Protein AF-A0A1Y1KE18-F1 (afdb_monomer_lite)

Secondary structure (DSSP, 8-state):
-HHHHHHHH-HHHHHHHHHTT--HHHHTHHHHHTTTTTTS-HHHHHHHHHHHHHS-THHHHHHHHHHHHHTHHHHHT--SHHHHHHHHHS-----HHHHHHHHHHHHHHS-TTT-GGGTSPPP-PPPTT---------HHHHHHHHHHHHHHHHHHHHHHHHHHHHHHHHHHHHHHHHHHHHHHHHHHHHHHHHHHHHHHHHHHHHHHHHHHHHHHHHHHHHHHHHHHHHHHHHHHHHHHHHHHHHHHHHHHHHHHHHHHHHHHHHHHHHHHHHHHHHHHHHHHHHHHHHHTTS------------STTSSSSTTTTTSSTTSS----SHHHHHHHHHHHHHHHHHHHHHHHHHHHHHHHHHHHHHHHHHHHHHHHHHHHHHHHHHHHHHHHHHHHHHHHHHHHHHHHHHHHHHHHHHTTTTTTSHHHHHHHHHHHHHHHHHHHTTS--------SSSSS-----

Structure (mmCIF, N/CA/C/O backbone):
data_AF-A0A1Y1KE18-F1
#
_entry.id   AF-A0A1Y1KE18-F1
#
loop_
_atom_site.group_PDB
_atom_site.id
_atom_site.type_symbol
_atom_site.label_atom_id
_atom_site.label_alt_id
_atom_site.label_comp_id
_atom_site.label_asym_id
_atom_site.label_entity_id
_atom_site.label_seq_id
_atom_site.pdbx_PDB_ins_code
_atom_site.Cartn_x
_atom_site.Cartn_y
_atom_site.Cartn_z
_atom_site.occupancy
_atom_site.B_iso_or_equiv
_atom_site.auth_seq_id
_atom_site.auth_comp_id
_atom_site.auth_asym_id
_atom_site.auth_atom_id
_atom_site.pdbx_PDB_model_num
ATOM 1 N N . MET A 1 1 ? -27.714 -5.695 57.398 1.00 84.19 1 MET A N 1
ATOM 2 C CA . MET A 1 1 ? -28.801 -5.018 58.151 1.00 84.19 1 MET A CA 1
ATOM 3 C C . MET A 1 1 ? -29.603 -6.019 58.963 1.00 84.19 1 MET A C 1
ATOM 5 O O . MET A 1 1 ? -29.638 -5.880 60.171 1.00 84.19 1 MET A O 1
ATOM 9 N N . ILE A 1 2 ? -30.193 -7.033 58.326 1.00 88.56 2 ILE A N 1
ATOM 10 C CA . ILE A 1 2 ? -31.001 -8.062 59.005 1.00 88.56 2 ILE A CA 1
ATOM 11 C C . ILE A 1 2 ? -30.145 -8.914 59.955 1.00 88.56 2 ILE A C 1
ATOM 13 O O . ILE A 1 2 ? -30.540 -9.123 61.095 1.00 88.56 2 ILE A O 1
ATOM 17 N N . GLU A 1 3 ? -28.943 -9.317 59.530 1.00 89.81 3 GLU A N 1
ATOM 18 C CA . GLU A 1 3 ? -27.966 -10.041 60.368 1.00 89.81 3 GLU A CA 1
ATOM 19 C C . GLU A 1 3 ? -27.670 -9.311 61.687 1.00 89.81 3 GLU A C 1
ATOM 21 O O . GLU A 1 3 ? -27.638 -9.940 62.735 1.00 89.81 3 GLU A O 1
ATOM 26 N N . ASN A 1 4 ? -27.552 -7.977 61.666 1.00 88.94 4 ASN A N 1
ATOM 27 C CA . ASN A 1 4 ? -27.268 -7.183 62.867 1.00 88.94 4 ASN A CA 1
ATOM 28 C C . ASN A 1 4 ? -28.399 -7.271 63.904 1.00 88.94 4 ASN A C 1
ATOM 30 O O . ASN A 1 4 ? -28.129 -7.237 65.100 1.00 88.94 4 ASN A O 1
ATOM 34 N N . ILE A 1 5 ? -29.653 -7.376 63.448 1.00 88.44 5 ILE A N 1
ATOM 35 C CA . ILE A 1 5 ? -30.817 -7.519 64.331 1.00 88.44 5 ILE A CA 1
ATOM 36 C C . ILE A 1 5 ? -30.813 -8.905 64.976 1.00 88.44 5 ILE A C 1
ATOM 38 O O . ILE A 1 5 ? -31.041 -9.026 66.176 1.00 88.44 5 ILE A O 1
ATOM 42 N N . ILE A 1 6 ? -30.544 -9.947 64.181 1.00 90.38 6 ILE A N 1
ATOM 43 C CA . ILE A 1 6 ? -30.483 -11.325 64.682 1.00 90.38 6 ILE A CA 1
ATOM 44 C C . ILE A 1 6 ? -29.321 -11.464 65.669 1.00 90.38 6 ILE A C 1
ATOM 46 O O . ILE A 1 6 ? -29.526 -11.993 66.751 1.00 90.38 6 ILE A O 1
ATOM 50 N N . PHE A 1 7 ? -28.151 -10.902 65.357 1.00 89.88 7 PHE A N 1
ATOM 51 C CA . PHE A 1 7 ? -26.982 -10.916 66.241 1.00 89.88 7 PHE A CA 1
ATOM 52 C C . PHE A 1 7 ? -27.279 -10.361 67.639 1.00 89.88 7 PHE A C 1
ATOM 54 O O . PHE A 1 7 ? -26.816 -10.905 68.635 1.00 89.88 7 PHE A O 1
ATOM 61 N N . GLU A 1 8 ? -28.043 -9.270 67.721 1.00 88.75 8 GLU A N 1
ATOM 62 C CA . GLU A 1 8 ? -28.335 -8.606 68.992 1.00 88.75 8 GLU A CA 1
ATOM 63 C C . GLU A 1 8 ? -29.396 -9.336 69.829 1.00 88.75 8 GLU A C 1
ATOM 65 O O . GLU A 1 8 ? -29.360 -9.271 71.054 1.00 88.75 8 GLU A O 1
ATOM 70 N N . GLN A 1 9 ? -30.336 -10.027 69.183 1.00 88.88 9 GLN A N 1
ATOM 71 C CA . GLN A 1 9 ? -31.500 -10.623 69.847 1.00 88.88 9 GLN A CA 1
ATOM 72 C C . GLN A 1 9 ? -31.362 -12.136 70.069 1.00 88.88 9 GLN A C 1
ATOM 74 O O . GLN A 1 9 ? -31.886 -12.658 71.051 1.00 88.88 9 GLN A O 1
ATOM 79 N N . ASP A 1 10 ? -30.678 -12.841 69.167 1.00 90.31 10 ASP A N 1
ATOM 80 C CA . ASP A 1 10 ? -30.414 -14.280 69.246 1.00 90.31 10 ASP A CA 1
ATOM 81 C C . ASP A 1 10 ? -29.063 -14.613 68.568 1.00 90.31 10 ASP A C 1
ATOM 83 O O . ASP A 1 10 ? -29.024 -15.030 67.403 1.00 90.31 10 ASP A O 1
ATOM 87 N N . PRO A 1 11 ? -27.931 -14.402 69.270 1.00 91.12 11 PRO A N 1
ATOM 88 C CA . PRO A 1 11 ? -26.605 -14.667 68.715 1.00 91.12 11 PRO A CA 1
ATOM 89 C C . PRO A 1 11 ? -26.369 -16.159 68.438 1.00 91.12 11 PRO A C 1
ATOM 91 O O . PRO A 1 11 ? -25.671 -16.483 67.482 1.00 91.12 11 PRO A O 1
ATOM 94 N N . GLU A 1 12 ? -26.987 -17.056 69.217 1.00 93.50 12 GLU A N 1
ATOM 95 C CA . GLU A 1 12 ? -26.898 -18.513 69.036 1.00 93.50 12 GLU A CA 1
ATOM 96 C C . GLU A 1 12 ? -27.477 -18.928 67.676 1.00 93.50 12 GLU A C 1
ATOM 98 O O . GLU A 1 12 ? -26.862 -19.691 66.930 1.00 93.50 12 GLU A O 1
ATOM 103 N N . LEU A 1 13 ? -28.637 -18.370 67.309 1.00 91.69 13 LEU A N 1
ATOM 104 C CA . LEU A 1 13 ? -29.239 -18.619 66.002 1.00 91.69 13 LEU A CA 1
ATOM 105 C C . LEU A 1 13 ? -28.350 -18.119 64.857 1.00 91.69 13 LEU A C 1
ATOM 107 O O . LEU A 1 13 ? -28.211 -18.809 63.848 1.00 91.69 13 LEU A O 1
ATOM 111 N N . LEU A 1 14 ? -27.748 -16.933 64.991 1.00 91.62 14 LEU A N 1
ATOM 112 C CA . LEU A 1 14 ? -26.880 -16.399 63.940 1.00 91.62 14 LEU A CA 1
ATOM 113 C C . LEU A 1 14 ? -25.592 -17.216 63.784 1.00 91.62 14 LEU A C 1
ATOM 115 O O . LEU A 1 14 ? -25.147 -17.446 62.658 1.00 91.62 14 LEU A O 1
ATOM 119 N N . GLU A 1 15 ? -25.008 -17.666 64.893 1.00 91.00 15 GLU A N 1
ATOM 120 C CA . GLU A 1 15 ? -23.837 -18.540 64.884 1.00 91.00 15 GLU A CA 1
ATOM 121 C C . GLU A 1 15 ? -24.155 -19.861 64.176 1.00 91.00 15 GLU A C 1
ATOM 123 O O . GLU A 1 15 ? -23.415 -20.269 63.283 1.00 91.00 15 GLU A O 1
ATOM 128 N N . HIS A 1 16 ? -25.306 -20.475 64.468 1.00 92.00 16 HIS A N 1
ATOM 129 C CA . HIS A 1 16 ? -25.760 -21.684 63.772 1.00 92.00 16 HIS A CA 1
ATOM 130 C C . HIS A 1 16 ? -25.965 -21.468 62.269 1.00 92.00 16 HIS A C 1
ATOM 132 O O . HIS A 1 16 ? -25.553 -22.299 61.461 1.00 92.00 16 HIS A O 1
ATOM 138 N N . LEU A 1 17 ? -26.570 -20.346 61.868 1.00 89.06 17 LEU A N 1
ATOM 139 C CA . LEU A 1 17 ? -26.733 -20.011 60.450 1.00 89.06 17 LEU A CA 1
ATOM 140 C C . LEU A 1 17 ? -25.378 -19.847 59.748 1.00 89.06 17 LEU A C 1
ATOM 142 O O . LEU A 1 17 ? -25.187 -20.356 58.646 1.00 89.06 17 LEU A O 1
ATOM 146 N N . THR A 1 18 ? -24.426 -19.194 60.413 1.00 90.19 18 THR A N 1
ATOM 147 C CA . THR A 1 18 ? -23.076 -18.973 59.881 1.00 90.19 18 THR A CA 1
ATOM 148 C C . THR A 1 18 ? -22.289 -20.281 59.788 1.00 90.19 18 THR A C 1
ATOM 150 O O . THR A 1 18 ? -21.643 -20.528 58.777 1.00 90.19 18 THR A O 1
ATOM 153 N N . ASN A 1 19 ? -22.394 -21.153 60.795 1.00 90.62 19 ASN A N 1
ATOM 154 C CA . ASN A 1 19 ? -21.726 -22.459 60.823 1.00 90.62 19 ASN A CA 1
ATOM 155 C C . ASN A 1 19 ? -22.218 -23.415 59.724 1.00 90.62 19 ASN A C 1
ATOM 157 O O . ASN A 1 19 ? -21.486 -24.323 59.340 1.00 90.62 19 ASN A O 1
ATOM 161 N N . ASN A 1 20 ? -23.437 -23.212 59.215 1.00 87.50 20 ASN A N 1
ATOM 162 C CA . ASN A 1 20 ? -24.003 -23.968 58.094 1.00 87.50 20 ASN A CA 1
ATOM 163 C C . ASN A 1 20 ? -23.863 -23.236 56.740 1.00 87.50 20 ASN A C 1
ATOM 165 O O . ASN A 1 20 ? -24.552 -23.596 55.787 1.00 87.50 20 ASN A O 1
ATOM 169 N N . ASP A 1 21 ? -23.014 -22.204 56.648 1.00 87.69 21 ASP A N 1
ATOM 170 C CA . ASP A 1 21 ? -22.772 -21.391 55.443 1.00 87.69 21 ASP A CA 1
ATOM 171 C C . ASP A 1 21 ? -24.027 -20.696 54.866 1.00 87.69 21 ASP A C 1
ATOM 173 O O . ASP A 1 21 ? -24.130 -20.409 53.668 1.00 87.69 21 ASP A O 1
ATOM 177 N N . ILE A 1 22 ? -25.005 -20.375 55.718 1.00 88.94 22 ILE A N 1
ATOM 178 C CA . ILE A 1 22 ? -26.256 -19.738 55.297 1.00 88.94 22 ILE A CA 1
ATOM 179 C C . ILE A 1 22 ? -26.084 -18.224 55.312 1.00 88.94 22 ILE A C 1
ATOM 181 O O . ILE A 1 22 ? -26.020 -17.580 56.358 1.00 88.94 22 ILE A O 1
ATOM 185 N N . THR A 1 23 ? -26.061 -17.630 54.123 1.00 89.06 23 THR A N 1
ATOM 186 C CA . THR A 1 23 ? -25.968 -16.172 53.971 1.00 89.06 23 THR A CA 1
ATOM 187 C C . THR A 1 23 ? -27.332 -15.492 54.119 1.00 89.06 23 THR A C 1
ATOM 189 O O . THR A 1 23 ? -28.375 -16.096 53.861 1.00 89.06 23 THR A O 1
ATOM 192 N N . SER A 1 24 ? -27.350 -14.191 54.438 1.00 86.75 24 SER A N 1
ATOM 193 C CA . SER A 1 24 ? -28.582 -13.377 54.429 1.00 86.75 24 SER A CA 1
ATOM 194 C C . SER A 1 24 ? -29.352 -13.397 53.117 1.00 86.75 24 SER A C 1
ATOM 196 O O . SER A 1 24 ? -30.563 -13.198 53.123 1.00 86.75 24 SER A O 1
ATOM 198 N N . LYS A 1 25 ? -28.699 -13.705 51.997 1.00 88.25 25 LYS A N 1
ATOM 199 C CA . LYS A 1 25 ? -29.399 -13.925 50.731 1.00 88.25 25 LYS A CA 1
ATOM 200 C C . LYS A 1 25 ? -30.333 -15.129 50.789 1.00 88.25 25 LYS A C 1
ATOM 202 O O . LYS A 1 25 ? -31.371 -15.086 50.165 1.00 88.25 25 LYS A O 1
ATOM 207 N N . LEU A 1 26 ? -30.005 -16.177 51.533 1.00 88.88 26 LEU A N 1
ATOM 208 C CA . LEU A 1 26 ? -30.792 -17.407 51.538 1.00 88.88 26 LEU A CA 1
ATOM 209 C C . LEU A 1 26 ? -32.018 -17.291 52.448 1.00 88.88 26 LEU A C 1
ATOM 211 O O . LEU A 1 26 ? -33.104 -17.692 52.058 1.00 88.88 26 LEU A O 1
ATOM 215 N N . TYR A 1 27 ? -31.881 -16.690 53.633 1.00 89.06 27 TYR A N 1
ATOM 216 C CA . TYR A 1 27 ? -33.008 -16.597 54.568 1.00 89.06 27 TYR A CA 1
ATOM 217 C C . TYR A 1 27 ? -33.822 -15.300 54.450 1.00 89.06 27 TYR A C 1
ATOM 219 O O . TYR A 1 27 ? -35.014 -15.297 54.745 1.00 89.06 27 TYR A O 1
ATOM 227 N N . ALA A 1 28 ? -33.209 -14.181 54.043 1.00 91.62 28 ALA A N 1
ATOM 228 C CA . ALA A 1 28 ? -33.903 -12.893 54.001 1.00 91.62 28 ALA A CA 1
ATOM 229 C C . ALA A 1 28 ? -34.465 -12.541 52.622 1.00 91.62 28 ALA A C 1
ATOM 231 O O . ALA A 1 28 ? -35.517 -11.906 52.549 1.00 91.62 28 ALA A O 1
ATOM 232 N N . TRP A 1 29 ? -33.776 -12.916 51.538 1.00 92.06 29 TRP A N 1
ATOM 233 C CA . TRP A 1 29 ? -34.220 -12.570 50.187 1.00 92.06 29 TRP A CA 1
ATOM 234 C C . TRP A 1 29 ? -35.543 -13.242 49.810 1.00 92.06 29 TRP A C 1
ATOM 236 O O . TRP A 1 29 ? -36.420 -12.493 49.397 1.00 92.06 29 TRP A O 1
ATOM 246 N N . PRO A 1 30 ? -35.774 -14.554 50.033 1.00 91.06 30 PRO A N 1
ATOM 247 C CA . PRO A 1 30 ? -37.056 -15.178 49.689 1.00 91.06 30 PRO A CA 1
ATOM 248 C C . PRO A 1 30 ? -38.249 -14.498 50.362 1.00 91.06 30 PRO A C 1
ATOM 250 O O . PRO A 1 30 ? -39.268 -14.230 49.734 1.00 91.06 30 PRO A O 1
ATOM 253 N N . LEU A 1 31 ? -38.094 -14.118 51.634 1.00 91.56 31 LEU A N 1
ATOM 254 C CA . LEU A 1 31 ? -39.133 -13.421 52.391 1.00 91.56 31 LEU A CA 1
ATOM 255 C C . LEU A 1 31 ? -39.427 -12.020 51.835 1.00 91.56 31 LEU A C 1
ATOM 257 O O . LEU A 1 31 ? -40.583 -11.596 51.832 1.00 91.56 31 LEU A O 1
ATOM 261 N N . LEU A 1 32 ? -38.397 -11.302 51.376 1.00 92.12 32 LEU A N 1
ATOM 262 C CA . LEU A 1 32 ? -38.534 -9.966 50.792 1.00 92.12 32 LEU A CA 1
ATOM 263 C C . LEU A 1 32 ? -39.038 -10.009 49.345 1.00 92.12 32 LEU A C 1
ATOM 265 O O . LEU A 1 32 ? -39.907 -9.216 48.995 1.00 92.12 32 LEU A O 1
ATOM 269 N N . GLU A 1 33 ? -38.526 -10.932 48.532 1.00 92.25 33 GLU A N 1
ATOM 270 C CA . GLU A 1 33 ? -38.919 -11.155 47.138 1.00 92.25 33 GLU A CA 1
ATOM 271 C C . GLU A 1 33 ? -40.384 -11.578 47.052 1.00 92.25 33 GLU A C 1
ATOM 273 O O . GLU A 1 33 ? -41.173 -10.945 46.352 1.00 92.25 33 GLU A O 1
ATOM 278 N N . ALA A 1 34 ? -40.773 -12.582 47.840 1.00 89.06 34 ALA A N 1
ATOM 279 C CA . ALA A 1 34 ? -42.153 -13.034 47.913 1.00 89.06 34 ALA A CA 1
ATOM 280 C C . ALA A 1 34 ? -43.028 -12.130 48.791 1.00 89.06 34 ALA A C 1
ATOM 282 O O . ALA A 1 34 ? -44.221 -12.402 48.929 1.00 89.06 34 ALA A O 1
ATOM 283 N N . ALA A 1 35 ? -42.488 -11.081 49.425 1.00 90.56 35 ALA A N 1
ATOM 284 C CA . ALA A 1 35 ? -43.246 -10.202 50.318 1.00 90.56 35 ALA A CA 1
ATOM 285 C C . ALA A 1 35 ? -44.029 -10.977 51.411 1.00 90.56 35 ALA A C 1
ATOM 287 O O . ALA A 1 35 ? -45.158 -10.616 51.751 1.00 90.56 35 ALA A O 1
ATOM 288 N N . PHE A 1 36 ? -43.453 -12.064 51.942 1.00 89.81 36 PHE A N 1
ATOM 289 C CA . PHE A 1 36 ? -44.084 -13.047 52.846 1.00 89.81 36 PHE A CA 1
ATOM 290 C C . PHE A 1 36 ? -45.291 -13.823 52.282 1.00 89.81 36 PHE A C 1
ATOM 292 O O . PHE A 1 36 ? -45.958 -14.528 53.035 1.00 89.81 36 PHE A O 1
ATOM 299 N N . SER A 1 37 ? -45.607 -13.723 50.990 1.00 88.19 37 SER A N 1
ATOM 300 C CA . SER A 1 37 ? -46.767 -14.414 50.397 1.00 88.19 37 SER A CA 1
ATOM 301 C C . SER A 1 37 ? -46.607 -15.938 50.336 1.00 88.19 37 SER A C 1
ATOM 303 O O . SER A 1 37 ? -47.592 -16.660 50.466 1.00 88.19 37 SER A O 1
ATOM 305 N N . GLU A 1 38 ? -45.373 -16.430 50.204 1.00 88.25 38 GLU A N 1
ATOM 306 C CA . GLU A 1 38 ? -45.054 -17.864 50.240 1.00 88.25 38 GLU A CA 1
ATOM 307 C C . GLU A 1 38 ? -45.163 -18.451 51.655 1.00 88.25 38 GLU A C 1
ATOM 309 O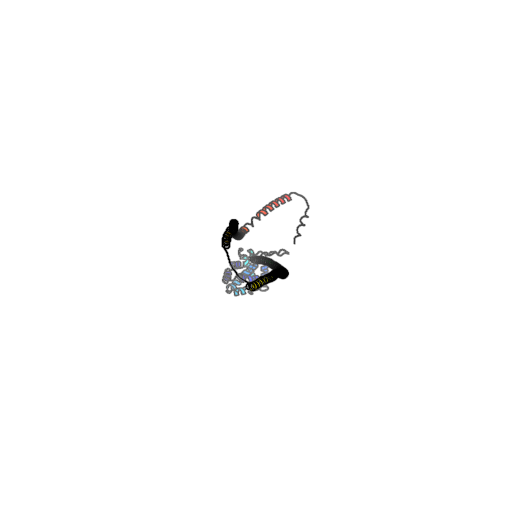 O . GLU A 1 38 ? -45.578 -19.596 51.833 1.00 88.25 38 GLU A O 1
ATOM 314 N N . THR A 1 39 ? -44.839 -17.659 52.681 1.00 84.88 39 THR A N 1
ATOM 315 C CA . THR A 1 39 ? -44.767 -18.129 54.072 1.00 84.88 39 THR A CA 1
ATOM 316 C C . THR A 1 39 ? -46.031 -17.853 54.880 1.00 84.88 39 THR A C 1
ATOM 318 O O . THR A 1 39 ? -46.347 -18.613 55.797 1.00 84.88 39 THR A O 1
ATOM 321 N N . VAL A 1 40 ? -46.782 -16.796 54.548 1.00 85.44 40 VAL A N 1
ATOM 322 C CA . VAL A 1 40 ? -48.011 -16.381 55.238 1.00 85.44 40 VAL A CA 1
ATOM 323 C C . VAL A 1 40 ? -49.200 -16.435 54.287 1.00 85.44 40 VAL A C 1
ATOM 325 O O . VAL A 1 40 ? -49.245 -15.745 53.275 1.00 85.44 40 VAL A O 1
ATOM 328 N N . SER A 1 41 ? -50.221 -17.211 54.653 1.00 83.12 41 SER A N 1
ATOM 329 C CA . SER A 1 41 ? -51.392 -17.433 53.801 1.00 83.12 41 SER A CA 1
ATOM 330 C C . SER A 1 41 ? -52.508 -16.388 53.986 1.00 83.12 41 SER A C 1
ATOM 332 O O . SER A 1 41 ? -52.879 -16.020 55.108 1.00 83.12 41 SER A O 1
ATOM 334 N N . GLY A 1 42 ? -53.101 -15.967 52.862 1.00 81.75 42 GLY A N 1
ATOM 335 C CA . GLY A 1 42 ? -54.433 -15.359 52.752 1.00 81.75 42 GLY A CA 1
ATOM 336 C C . GLY A 1 42 ? -54.722 -14.198 53.710 1.00 81.75 42 GLY A C 1
ATOM 337 O O . GLY A 1 42 ? -54.061 -13.165 53.694 1.00 81.75 42 GLY A O 1
ATOM 338 N N . VAL A 1 43 ? -55.743 -14.359 54.560 1.00 85.94 43 VAL A N 1
ATOM 339 C CA . VAL A 1 43 ? -56.251 -13.295 55.452 1.00 85.94 43 VAL A CA 1
ATOM 340 C C . VAL A 1 43 ? -55.190 -12.782 56.432 1.00 85.94 43 VAL A C 1
ATOM 342 O O . VAL A 1 43 ? -55.222 -11.621 56.841 1.00 85.94 43 VAL A O 1
ATOM 345 N N . TYR A 1 44 ? -54.238 -13.629 56.821 1.00 88.06 44 TYR A N 1
ATOM 346 C CA . TYR A 1 44 ? -53.185 -13.242 57.755 1.00 88.06 44 TYR A CA 1
ATOM 347 C C . TYR A 1 44 ? -52.080 -12.422 57.091 1.00 88.06 44 TYR A C 1
ATOM 349 O O . TYR A 1 44 ? -51.469 -11.590 57.760 1.00 88.06 44 TYR A O 1
ATOM 357 N N . TRP A 1 45 ? -51.870 -12.611 55.787 1.00 91.94 45 TRP A N 1
ATOM 358 C CA . TRP A 1 45 ? -50.932 -11.815 55.006 1.00 91.94 45 TRP A CA 1
ATOM 359 C C . TRP A 1 45 ? -51.388 -10.355 54.936 1.00 91.94 45 TRP A C 1
ATOM 361 O O . TRP A 1 45 ? -50.603 -9.464 55.251 1.00 91.94 45 TRP A O 1
ATOM 371 N N . TYR A 1 46 ? -52.680 -10.109 54.668 1.00 91.12 46 TYR A N 1
ATOM 372 C CA . TYR A 1 46 ? -53.243 -8.750 54.695 1.00 91.12 46 TYR A CA 1
ATOM 373 C C . TYR A 1 46 ? -53.045 -8.078 56.054 1.00 91.12 46 TYR A C 1
ATOM 375 O O . TYR A 1 46 ? -52.582 -6.947 56.117 1.00 91.12 46 TYR A O 1
ATOM 383 N N . ARG A 1 47 ? -53.298 -8.803 57.153 1.00 91.31 47 ARG A N 1
ATOM 384 C CA . ARG A 1 47 ? -53.085 -8.266 58.506 1.00 91.31 47 ARG A CA 1
ATOM 385 C C . ARG A 1 47 ? -51.628 -7.890 58.755 1.00 91.31 47 ARG A C 1
ATOM 387 O O . ARG A 1 47 ? -51.369 -6.845 59.335 1.00 91.31 47 ARG A O 1
ATOM 394 N N . LEU A 1 48 ? -50.678 -8.731 58.342 1.00 92.00 48 LEU A N 1
ATOM 395 C CA . LEU A 1 48 ? -49.255 -8.417 58.471 1.00 92.00 48 LEU A CA 1
ATOM 396 C C . LEU A 1 48 ? -48.899 -7.153 57.675 1.00 92.00 48 LEU A C 1
ATOM 398 O O . LEU A 1 48 ? -48.204 -6.281 58.194 1.00 92.00 48 LEU A O 1
ATOM 402 N N . TRP A 1 49 ? -49.417 -7.030 56.454 1.00 93.00 49 TRP A N 1
ATOM 403 C CA . TRP A 1 49 ? -49.168 -5.879 55.591 1.00 93.00 49 TRP A CA 1
ATOM 404 C C . TRP A 1 49 ? -49.827 -4.584 56.071 1.00 93.00 49 TRP A C 1
ATOM 406 O O . TRP A 1 49 ? -49.200 -3.533 55.950 1.00 93.00 49 TRP A O 1
ATOM 416 N N . ASP A 1 50 ? -50.997 -4.642 56.712 1.00 93.62 50 ASP A N 1
ATOM 417 C CA . ASP A 1 50 ? -51.594 -3.478 57.383 1.00 93.62 50 ASP A CA 1
ATOM 418 C C . ASP A 1 50 ? -50.626 -2.899 58.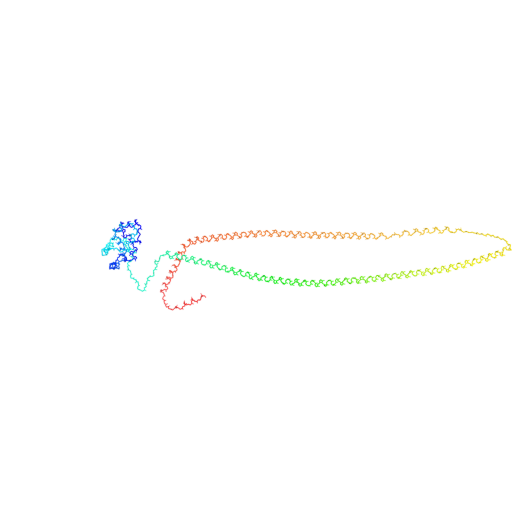429 1.00 93.62 50 ASP A C 1
ATOM 420 O O . ASP A 1 50 ? -50.422 -1.685 58.494 1.00 93.62 50 ASP A O 1
ATOM 424 N N . HIS A 1 51 ? -49.956 -3.761 59.204 1.00 92.62 51 HIS A N 1
ATOM 425 C CA . HIS A 1 51 ? -48.927 -3.334 60.155 1.00 92.62 51 HIS A CA 1
ATOM 426 C C . HIS A 1 51 ? -47.638 -2.869 59.464 1.00 92.62 51 HIS A C 1
ATOM 428 O O . HIS A 1 51 ? -47.036 -1.898 59.913 1.00 92.62 51 HIS A O 1
ATOM 434 N N . ILE A 1 52 ? -47.202 -3.508 58.376 1.00 92.31 52 ILE A N 1
ATOM 435 C CA . ILE A 1 52 ? -45.997 -3.079 57.644 1.00 92.31 52 ILE A CA 1
ATOM 436 C C . ILE A 1 52 ? -46.176 -1.674 57.057 1.00 92.31 52 ILE A C 1
ATOM 438 O O . ILE A 1 52 ? -45.283 -0.842 57.200 1.00 92.31 52 ILE A O 1
ATOM 442 N N . LEU A 1 53 ? -47.321 -1.398 56.430 1.00 89.94 53 LEU A N 1
ATOM 443 C CA . LEU A 1 53 ? -47.595 -0.116 55.774 1.00 89.94 53 LEU A CA 1
ATOM 444 C C . LEU A 1 53 ? -47.918 1.010 56.763 1.00 89.94 53 LEU A C 1
ATOM 446 O O . LEU A 1 53 ? -47.636 2.170 56.472 1.00 89.94 53 LEU A O 1
ATOM 450 N N . SER A 1 54 ? -48.494 0.682 57.923 1.00 90.38 54 SER A N 1
ATOM 451 C CA . SER A 1 54 ? -48.815 1.675 58.961 1.00 90.38 54 SER A CA 1
ATOM 452 C C . SER A 1 54 ? -47.592 2.133 59.763 1.00 90.38 54 SER A C 1
ATOM 454 O O . SER A 1 54 ? -47.658 3.154 60.445 1.00 90.38 54 SER A O 1
ATOM 456 N N . ASN A 1 55 ? -46.486 1.386 59.708 1.00 90.19 55 ASN A N 1
ATOM 457 C CA . ASN A 1 55 ? -45.249 1.691 60.423 1.00 90.19 55 ASN A CA 1
ATOM 458 C C . ASN A 1 55 ? -44.151 2.215 59.476 1.00 90.19 55 ASN A C 1
ATOM 460 O O . ASN A 1 55 ? -44.328 2.376 58.271 1.00 90.19 55 ASN A O 1
ATOM 464 N N . GLU A 1 56 ? -42.976 2.504 60.032 1.00 89.81 56 GLU A N 1
ATOM 465 C CA . GLU A 1 56 ? -41.808 2.917 59.254 1.00 89.81 56 GLU A CA 1
ATOM 466 C C . GLU A 1 56 ? -41.198 1.763 58.433 1.00 89.81 56 GLU A C 1
ATOM 468 O O . GLU A 1 56 ? -41.322 0.603 58.827 1.00 89.81 56 GLU A O 1
ATOM 473 N N . PRO A 1 57 ? -40.424 2.046 57.362 1.00 89.75 57 PRO A N 1
ATOM 474 C CA . PRO A 1 57 ? -39.793 1.010 56.527 1.00 89.75 57 PRO A CA 1
ATOM 475 C C . PRO A 1 57 ? -38.897 0.029 57.297 1.00 89.75 57 PRO A C 1
ATOM 477 O O . PRO A 1 57 ? -38.700 -1.110 56.877 1.00 89.75 57 PRO A O 1
ATOM 480 N N . ALA A 1 58 ? -38.370 0.459 58.448 1.00 90.75 58 ALA A N 1
ATOM 481 C CA . ALA A 1 58 ? -37.626 -0.391 59.369 1.00 90.75 58 ALA A CA 1
ATOM 482 C C . ALA A 1 58 ? -38.440 -1.607 59.849 1.00 90.75 58 ALA A C 1
ATOM 484 O O . ALA A 1 58 ? -37.858 -2.669 60.054 1.00 90.75 58 ALA A O 1
ATOM 485 N N . PHE A 1 59 ? -39.766 -1.477 59.972 1.00 92.19 59 PHE A N 1
ATOM 486 C CA . PHE A 1 59 ? -40.661 -2.541 60.427 1.00 92.19 59 PHE A CA 1
ATOM 487 C C . PHE A 1 59 ? -40.578 -3.779 59.540 1.00 92.19 59 PHE A C 1
ATOM 489 O O . PHE A 1 59 ? -40.442 -4.880 60.062 1.00 92.19 59 PHE A O 1
ATOM 496 N N . LEU A 1 60 ? -40.552 -3.607 58.214 1.00 92.44 60 LEU A N 1
ATOM 497 C CA . LEU A 1 60 ? -40.431 -4.721 57.272 1.00 92.44 60 LEU A CA 1
ATOM 498 C C . LEU A 1 60 ? -39.130 -5.510 57.481 1.00 92.44 60 LEU A C 1
ATOM 500 O O . LEU A 1 60 ? -39.138 -6.738 57.514 1.00 92.44 60 LEU A O 1
ATOM 504 N N . ILE A 1 61 ? -38.010 -4.808 57.671 1.00 92.38 61 ILE A N 1
ATOM 505 C CA . ILE A 1 61 ? -36.702 -5.435 57.908 1.00 92.38 61 ILE A CA 1
ATOM 506 C C . ILE A 1 61 ? -36.692 -6.180 59.248 1.00 92.38 61 ILE A C 1
ATOM 508 O O . ILE A 1 61 ? -36.169 -7.293 59.336 1.00 92.38 61 ILE A O 1
ATOM 512 N N . THR A 1 62 ? -37.317 -5.603 60.278 1.00 92.00 62 THR A N 1
ATOM 513 C CA . THR A 1 62 ? -37.486 -6.255 61.580 1.00 92.00 62 THR A CA 1
ATOM 514 C C . THR A 1 62 ? -38.412 -7.469 61.487 1.00 92.00 62 THR A C 1
ATOM 516 O O . THR A 1 62 ? -38.112 -8.475 62.120 1.00 92.00 62 THR A O 1
ATOM 519 N N . CYS A 1 63 ? -39.470 -7.453 60.663 1.00 93.00 63 CYS A N 1
ATOM 520 C CA . CYS A 1 63 ? -40.312 -8.630 60.408 1.00 93.00 63 CYS A CA 1
ATOM 521 C C . CYS A 1 63 ? -39.499 -9.811 59.871 1.00 93.00 63 CYS A C 1
ATOM 523 O O . CYS A 1 63 ? -39.687 -10.937 60.326 1.00 93.00 63 CYS A O 1
ATOM 525 N N . VAL A 1 64 ? -38.580 -9.562 58.934 1.00 93.06 64 VAL A N 1
ATOM 526 C CA . VAL A 1 64 ? -37.740 -10.619 58.349 1.00 93.06 64 VAL A CA 1
ATOM 527 C C . VAL A 1 64 ? -36.825 -11.238 59.406 1.00 93.06 64 VAL A C 1
ATOM 529 O O . VAL A 1 64 ? -36.792 -12.457 59.546 1.00 93.06 64 VAL A O 1
ATOM 532 N N . ALA A 1 65 ? -36.149 -10.416 60.216 1.00 92.62 65 ALA A N 1
ATOM 533 C CA . ALA A 1 65 ? -35.334 -10.917 61.327 1.00 92.62 65 ALA A CA 1
ATOM 534 C C . ALA A 1 65 ? -36.181 -11.665 62.374 1.00 92.62 65 ALA A C 1
ATOM 536 O O . ALA A 1 65 ? -35.812 -12.742 62.844 1.00 92.62 65 ALA A O 1
ATOM 537 N N . ALA A 1 66 ? -37.347 -11.111 62.711 1.00 92.38 66 ALA A N 1
ATOM 538 C CA . ALA A 1 66 ? -38.273 -11.691 63.671 1.00 92.38 66 ALA A CA 1
ATOM 539 C C . ALA A 1 66 ? -38.789 -13.058 63.225 1.00 92.38 66 ALA A C 1
ATOM 541 O O . ALA A 1 66 ? -39.051 -13.898 64.078 1.00 92.38 66 ALA A O 1
ATOM 542 N N . TYR A 1 67 ? -38.954 -13.291 61.920 1.00 92.31 67 TYR A N 1
ATOM 543 C CA . TYR A 1 67 ? -39.461 -14.559 61.395 1.00 92.31 67 TYR A CA 1
ATOM 544 C C . TYR A 1 67 ? -38.488 -15.707 61.676 1.00 92.31 67 TYR A C 1
ATOM 546 O O . TYR A 1 67 ? -38.905 -16.774 62.134 1.00 92.31 67 TYR A O 1
ATOM 554 N N . SER A 1 68 ? -37.188 -15.462 61.494 1.00 91.50 68 SER A N 1
ATOM 555 C CA . SER A 1 68 ? -36.142 -16.418 61.862 1.00 91.50 68 SER A CA 1
ATOM 556 C C . SER A 1 68 ? -36.081 -16.625 63.379 1.00 91.50 68 SER A C 1
ATOM 558 O O . SER A 1 68 ? -36.082 -17.761 63.843 1.00 91.50 68 SER A O 1
ATOM 560 N N . ILE A 1 69 ? -36.127 -15.549 64.171 1.00 91.44 69 ILE A N 1
ATOM 561 C CA . ILE A 1 69 ? -36.085 -15.637 65.644 1.00 91.44 69 ILE A CA 1
ATOM 562 C C . ILE A 1 69 ? -37.318 -16.369 66.204 1.00 91.44 69 ILE A C 1
ATOM 564 O O . ILE A 1 69 ? -37.213 -17.173 67.130 1.00 91.44 69 ILE A O 1
ATOM 568 N N . TYR A 1 70 ? -38.505 -16.118 65.647 1.00 91.75 70 TYR A N 1
ATOM 569 C CA . TYR A 1 70 ? -39.750 -16.760 66.071 1.00 91.75 70 TYR A CA 1
ATOM 570 C C . TYR A 1 70 ? -39.700 -18.277 65.853 1.00 91.75 70 TYR A C 1
ATOM 572 O O . TYR A 1 70 ? -40.132 -19.041 66.713 1.00 91.75 70 TYR A O 1
ATOM 580 N N . ASN A 1 71 ? -39.106 -18.711 64.739 1.00 90.06 71 ASN A N 1
ATOM 581 C CA . ASN A 1 71 ? -38.966 -20.120 64.376 1.00 90.06 71 ASN A CA 1
ATOM 582 C C . ASN A 1 71 ? -37.615 -20.732 64.789 1.00 90.06 71 ASN A C 1
ATOM 584 O O . ASN A 1 71 ? -37.214 -21.765 64.248 1.00 90.06 71 ASN A O 1
ATOM 588 N N . ARG A 1 72 ? -36.917 -20.138 65.772 1.00 91.69 72 ARG A N 1
ATOM 589 C CA . ARG A 1 72 ? -35.570 -20.568 66.193 1.00 91.69 72 ARG A CA 1
ATOM 590 C C . ARG A 1 72 ? -35.458 -22.063 66.491 1.00 91.69 72 ARG A C 1
ATOM 592 O O . ARG A 1 72 ? -34.461 -22.680 66.146 1.00 91.69 72 ARG A O 1
ATOM 599 N N . GLN A 1 73 ? -36.482 -22.660 67.106 1.00 88.94 73 GLN A N 1
ATOM 600 C CA . GLN A 1 73 ? -36.457 -24.071 67.510 1.00 88.94 73 GLN A CA 1
ATOM 601 C C . GLN A 1 73 ? -36.359 -25.002 66.299 1.00 88.94 73 GLN A C 1
ATOM 603 O O . GLN A 1 73 ? -35.627 -25.985 66.335 1.00 88.94 73 GLN A O 1
ATOM 608 N N . THR A 1 74 ? -37.074 -24.675 65.223 1.00 89.06 74 THR A N 1
ATOM 609 C CA . THR A 1 74 ? -37.042 -25.445 63.980 1.00 89.06 74 THR A CA 1
ATOM 610 C C . THR A 1 74 ? -35.718 -25.227 63.252 1.00 89.06 74 THR A C 1
ATOM 612 O O . THR A 1 74 ? -35.123 -26.190 62.784 1.00 89.06 74 THR A O 1
ATOM 615 N N . LEU A 1 75 ? -35.220 -23.986 63.215 1.00 90.25 75 LEU A N 1
ATOM 616 C CA . LEU A 1 75 ? -33.978 -23.635 62.519 1.00 90.25 75 LEU A CA 1
ATOM 617 C C . LEU A 1 75 ? -32.727 -24.243 63.169 1.00 90.25 75 LEU A C 1
ATOM 619 O O . LEU A 1 75 ? -31.864 -24.746 62.457 1.00 90.25 75 LEU A O 1
ATOM 623 N N . LEU A 1 76 ? -32.643 -24.255 64.503 1.00 91.25 76 LEU A N 1
ATOM 624 C CA . LEU A 1 76 ? -31.532 -24.887 65.231 1.00 91.25 76 LEU A CA 1
ATOM 625 C C . LEU A 1 76 ? -31.515 -26.417 65.072 1.00 91.25 76 LEU A C 1
ATOM 627 O O . LEU A 1 76 ? -30.468 -27.041 65.208 1.00 91.25 76 LEU A O 1
ATOM 631 N N . GLY A 1 77 ? -32.665 -27.029 64.769 1.00 88.62 77 GLY A N 1
ATOM 632 C CA . GLY A 1 77 ? -32.768 -28.463 64.493 1.00 88.62 77 GLY A CA 1
ATOM 633 C C . GLY A 1 77 ? -32.331 -28.871 63.080 1.00 88.62 77 GLY A C 1
ATOM 634 O O . GLY A 1 77 ? -32.130 -30.059 62.833 1.00 88.62 77 GLY A O 1
ATOM 635 N N . MET A 1 78 ? -32.189 -27.919 62.154 1.00 89.81 78 MET A N 1
ATOM 636 C CA . MET A 1 78 ? -31.762 -28.173 60.776 1.00 89.81 78 MET A CA 1
ATOM 637 C C . MET A 1 78 ? -30.241 -28.067 60.647 1.00 89.81 78 MET A C 1
ATOM 639 O O . MET A 1 78 ? -29.623 -27.197 61.255 1.00 89.81 78 MET A O 1
ATOM 643 N N . SER A 1 79 ? -29.637 -28.925 59.824 1.00 85.69 79 SER A N 1
ATOM 644 C CA . SER A 1 79 ? -28.185 -28.929 59.566 1.00 85.69 79 SER A CA 1
ATOM 645 C C . SER A 1 79 ? -27.811 -28.889 58.083 1.00 85.69 79 SER A C 1
ATOM 647 O O . SER A 1 79 ? -26.661 -28.625 57.750 1.00 85.69 79 SER A O 1
ATOM 649 N N . LYS A 1 80 ? -28.756 -29.140 57.167 1.00 88.38 80 LYS A N 1
ATOM 650 C CA . LYS A 1 80 ? -28.505 -29.107 55.719 1.00 88.38 80 LYS A CA 1
ATOM 651 C C . LYS A 1 80 ? -29.002 -27.807 55.117 1.00 88.38 80 LYS A C 1
ATOM 653 O O . LYS A 1 80 ? -30.144 -27.425 55.350 1.00 88.38 80 LYS A O 1
ATOM 658 N N . THR A 1 81 ? -28.196 -27.201 54.252 1.00 88.44 81 THR A N 1
ATOM 659 C CA . THR A 1 81 ? -28.535 -25.971 53.515 1.00 88.44 81 THR A CA 1
ATOM 660 C C . THR A 1 81 ? -29.842 -26.083 52.724 1.00 88.44 81 THR A C 1
ATOM 662 O O . THR A 1 81 ? -30.651 -25.160 52.762 1.00 88.44 81 THR A O 1
ATOM 665 N N . SER A 1 82 ? -30.106 -27.238 52.100 1.00 88.00 82 SER A N 1
ATOM 666 C CA . SER A 1 82 ? -31.356 -27.512 51.374 1.00 88.00 82 SER A CA 1
ATOM 667 C C . SER A 1 82 ? -32.600 -27.354 52.244 1.00 88.00 82 SER A C 1
ATOM 669 O O . SER A 1 82 ? -33.628 -26.877 51.771 1.00 88.00 82 SER A O 1
ATOM 671 N N . ASP A 1 83 ? -32.519 -27.748 53.513 1.00 89.75 83 ASP A N 1
ATOM 672 C CA . ASP A 1 83 ? -33.668 -27.749 54.418 1.00 89.75 83 ASP A CA 1
ATOM 673 C C . ASP A 1 83 ? -34.033 -26.310 54.809 1.00 89.75 83 ASP A C 1
ATOM 675 O O . ASP A 1 83 ? -35.213 -25.973 54.910 1.00 89.75 83 ASP A O 1
ATOM 679 N N . PHE A 1 84 ? -33.029 -25.432 54.921 1.00 89.19 84 PHE A N 1
ATOM 680 C CA . PHE A 1 84 ? -33.238 -23.999 55.116 1.00 89.19 84 PHE A CA 1
ATOM 681 C C . PHE A 1 84 ? -33.880 -23.342 53.893 1.00 89.19 84 PHE A C 1
ATOM 683 O O . PHE A 1 84 ? -34.831 -22.584 54.060 1.00 89.19 84 PHE A O 1
ATOM 690 N N . GLU A 1 85 ? -33.422 -23.649 52.674 1.00 88.81 85 GLU A N 1
ATOM 691 C CA . GLU A 1 85 ? -34.040 -23.116 51.448 1.00 88.81 85 GLU A CA 1
ATOM 692 C C . GLU A 1 85 ? -35.523 -23.486 51.376 1.00 88.81 85 GLU A C 1
ATOM 694 O O . GLU A 1 85 ? -36.375 -22.623 51.166 1.00 88.81 85 GLU A O 1
ATOM 699 N N . HIS A 1 86 ? -35.855 -24.750 51.649 1.00 89.06 86 HIS A N 1
ATOM 700 C CA . HIS A 1 86 ? -37.249 -25.181 51.693 1.00 89.06 86 HIS A CA 1
ATOM 701 C C . HIS A 1 86 ? -38.018 -24.454 52.808 1.00 89.06 86 HIS A C 1
ATOM 703 O O . HIS A 1 86 ? -39.119 -23.958 52.584 1.00 89.06 86 HIS A O 1
ATOM 709 N N . PHE A 1 87 ? -37.451 -24.311 54.004 1.00 90.38 87 PHE A N 1
ATOM 710 C CA . PHE A 1 87 ? -38.143 -23.639 55.103 1.00 90.38 87 PHE A CA 1
ATOM 711 C C . PHE A 1 87 ? -38.566 -22.193 54.781 1.00 90.38 87 PHE A C 1
ATOM 713 O O . PHE A 1 87 ? -39.641 -21.763 55.202 1.00 90.38 87 PHE A O 1
ATOM 720 N N . TYR A 1 88 ? -37.744 -21.442 54.043 1.00 89.50 88 TYR A N 1
ATOM 721 C CA . TYR A 1 88 ? -38.034 -20.041 53.713 1.00 89.50 88 TYR A CA 1
ATOM 722 C C . TYR A 1 88 ? -38.919 -19.850 52.468 1.00 89.50 88 TYR A C 1
ATOM 724 O O . TYR A 1 88 ? -39.476 -18.764 52.316 1.00 89.50 88 TYR A O 1
ATOM 732 N N . HIS A 1 89 ? -39.101 -20.886 51.641 1.00 87.44 89 HIS A N 1
ATOM 733 C CA . HIS A 1 89 ? -39.966 -20.872 50.449 1.00 87.44 89 HIS A CA 1
ATOM 734 C C . HIS A 1 89 ? -41.344 -21.523 50.648 1.00 87.44 89 HIS A C 1
ATOM 736 O O . HIS A 1 89 ? -42.234 -21.354 49.816 1.00 87.44 89 HIS A O 1
ATOM 742 N N . TYR A 1 90 ? -41.551 -22.283 51.729 1.00 84.00 90 TYR A N 1
ATOM 743 C CA . TYR A 1 90 ? -42.809 -22.998 51.966 1.00 84.00 90 TYR A CA 1
ATOM 744 C C . TYR A 1 90 ? -43.598 -22.450 53.172 1.00 84.00 90 TYR A C 1
ATOM 746 O O . TYR A 1 90 ? -43.009 -21.921 54.120 1.00 84.00 90 TYR A O 1
ATOM 754 N N . PRO A 1 91 ? -44.941 -22.595 53.182 1.00 77.94 91 PRO A N 1
ATOM 755 C CA . PRO A 1 91 ? -45.776 -22.098 54.269 1.00 77.94 91 PRO A CA 1
ATOM 756 C C . PRO A 1 91 ? -45.460 -22.801 55.587 1.00 77.94 91 PRO A C 1
ATOM 758 O O . PRO A 1 91 ? -45.583 -24.022 55.695 1.00 77.94 91 PRO A O 1
ATOM 761 N N . ASN A 1 92 ? -45.139 -22.021 56.618 1.00 78.38 92 ASN A N 1
ATOM 762 C CA . ASN A 1 92 ? -45.061 -22.520 57.985 1.00 78.38 92 ASN A CA 1
ATOM 763 C C . ASN A 1 92 ? -46.341 -22.142 58.744 1.00 78.38 92 ASN A C 1
ATOM 765 O O . ASN A 1 92 ? -46.859 -21.031 58.618 1.00 78.38 92 ASN A O 1
ATOM 769 N N . THR A 1 93 ? -46.872 -23.053 59.554 1.00 76.50 93 THR A N 1
ATOM 770 C CA . THR A 1 93 ? -48.062 -22.778 60.364 1.00 76.50 93 THR A CA 1
ATOM 771 C C . THR A 1 93 ? -47.652 -22.080 61.655 1.00 76.50 93 THR A C 1
ATOM 773 O O . THR A 1 93 ? -47.157 -22.722 62.579 1.00 76.50 93 THR A O 1
ATOM 776 N N . PHE A 1 94 ? -47.877 -20.770 61.750 1.00 82.06 94 PHE A N 1
ATOM 777 C CA . PHE A 1 94 ? -47.630 -20.013 62.977 1.00 82.06 94 PHE A CA 1
ATOM 778 C C . PHE A 1 94 ? -48.719 -18.973 63.254 1.00 82.06 94 PHE A C 1
ATOM 780 O O . PHE A 1 94 ? -49.467 -18.555 62.370 1.00 82.06 94 PHE A O 1
ATOM 787 N N . ASP A 1 95 ? -48.825 -18.553 64.516 1.00 88.31 95 ASP A N 1
ATOM 788 C CA . ASP A 1 95 ? -49.802 -17.549 64.928 1.00 88.31 95 ASP A CA 1
ATOM 789 C C . ASP A 1 95 ? -49.295 -16.142 64.591 1.00 88.31 95 ASP A C 1
ATOM 791 O O . ASP A 1 95 ? -48.479 -15.556 65.310 1.00 88.31 95 ASP A O 1
ATOM 795 N N . VAL A 1 96 ? -49.823 -15.584 63.499 1.00 88.88 96 VAL A N 1
ATOM 796 C CA . VAL A 1 96 ? -49.437 -14.263 62.984 1.00 88.88 96 VAL A CA 1
ATOM 797 C C . VAL A 1 96 ? -49.674 -13.145 64.003 1.00 88.88 96 VAL A C 1
ATOM 799 O O . VAL A 1 96 ? -48.904 -12.189 64.039 1.00 88.88 96 VAL A O 1
ATOM 802 N N . LYS A 1 97 ? -50.665 -13.261 64.901 1.00 90.00 97 LYS A N 1
ATOM 803 C CA . LYS A 1 97 ? -50.882 -12.240 65.943 1.00 90.00 97 LYS A CA 1
ATOM 804 C C . LYS A 1 97 ? -49.735 -12.227 66.950 1.00 90.00 97 LYS A C 1
ATOM 806 O O . LYS A 1 97 ? -49.219 -11.163 67.282 1.00 90.00 97 LYS A O 1
ATOM 811 N N . LYS A 1 98 ? -49.311 -13.408 67.414 1.00 91.31 98 LYS A N 1
ATOM 812 C CA . LYS A 1 98 ? -48.157 -13.544 68.320 1.00 91.31 98 LYS A CA 1
ATOM 813 C C . LYS A 1 98 ? -46.863 -13.118 67.638 1.00 91.31 98 LYS A C 1
ATOM 815 O O . LYS A 1 98 ? -46.024 -12.492 68.277 1.00 91.31 98 LYS A O 1
ATOM 820 N N . PHE A 1 99 ? -46.724 -13.425 66.351 1.00 93.12 99 PHE A N 1
ATOM 821 C CA . PHE A 1 99 ? -45.601 -12.965 65.547 1.00 93.12 99 PHE A CA 1
ATOM 822 C C . PHE A 1 99 ? -45.538 -11.435 65.478 1.00 93.12 99 PHE A C 1
ATOM 824 O O . PHE A 1 99 ? -44.511 -10.870 65.829 1.00 93.12 99 PHE A O 1
ATOM 831 N N . ILE A 1 100 ? -46.633 -10.753 65.130 1.00 93.19 100 ILE A N 1
ATOM 832 C CA . ILE A 1 100 ? -46.678 -9.282 65.073 1.00 93.19 100 ILE A CA 1
ATOM 833 C C . ILE A 1 100 ? -46.326 -8.667 66.434 1.00 93.19 100 ILE A C 1
ATOM 835 O O . ILE A 1 100 ? -45.500 -7.760 66.499 1.00 93.19 100 ILE A O 1
ATOM 839 N N . LEU A 1 101 ? -46.878 -9.193 67.534 1.00 93.50 101 LEU A N 1
ATOM 840 C CA . LEU A 1 101 ? -46.518 -8.742 68.886 1.00 93.50 101 LEU A CA 1
ATOM 841 C C . LEU A 1 101 ? -45.019 -8.910 69.168 1.00 93.50 101 LEU A C 1
ATOM 843 O O . LEU A 1 101 ? -44.403 -8.032 69.769 1.00 93.50 101 LEU A O 1
ATOM 847 N N . LYS A 1 102 ? -44.417 -10.010 68.700 1.00 91.62 102 LYS A N 1
ATOM 848 C CA . LYS A 1 102 ? -42.973 -10.228 68.805 1.00 91.62 102 LYS A CA 1
ATOM 849 C C . LYS A 1 102 ? -42.188 -9.227 67.956 1.00 91.62 102 LYS A C 1
ATOM 851 O O . LYS A 1 102 ? -41.176 -8.740 68.436 1.00 91.62 102 LYS A O 1
ATOM 856 N N . VAL A 1 103 ? -42.647 -8.886 66.751 1.00 93.56 103 VAL A N 1
ATOM 857 C CA . VAL A 1 103 ? -42.009 -7.866 65.897 1.00 93.56 103 VAL A CA 1
ATOM 858 C C . VAL A 1 103 ? -41.985 -6.507 66.595 1.00 93.56 103 VAL A C 1
ATOM 860 O O . VAL A 1 103 ? -40.927 -5.887 66.649 1.00 93.56 103 VAL A O 1
ATOM 863 N N . TYR A 1 104 ? -43.111 -6.068 67.167 1.00 93.44 104 TYR A N 1
ATOM 864 C CA . TYR A 1 104 ? -43.167 -4.820 67.938 1.00 93.44 104 TYR A CA 1
ATOM 865 C C . TYR A 1 104 ? -42.228 -4.865 69.147 1.00 93.44 104 TYR A C 1
ATOM 867 O O . TYR A 1 104 ? -41.417 -3.964 69.326 1.00 93.44 104 TYR A O 1
ATOM 875 N N . ALA A 1 105 ? -42.246 -5.964 69.907 1.00 92.44 105 ALA A N 1
ATOM 876 C CA . ALA A 1 105 ? -41.325 -6.137 71.025 1.00 92.44 105 ALA A CA 1
ATOM 877 C C . ALA A 1 105 ? -39.852 -6.101 70.581 1.00 92.44 105 ALA A C 1
ATOM 879 O O . ALA A 1 105 ? -39.017 -5.563 71.296 1.00 92.44 105 ALA A O 1
ATOM 880 N N . LEU A 1 106 ? -39.503 -6.666 69.423 1.00 90.19 106 LEU A N 1
ATOM 881 C CA . LEU A 1 106 ? -38.138 -6.585 68.901 1.00 90.19 106 LEU A CA 1
ATOM 882 C C . LEU A 1 106 ? -37.794 -5.156 68.481 1.00 90.19 106 LEU A C 1
ATOM 884 O O . LEU A 1 106 ? -36.712 -4.690 68.805 1.00 90.19 106 LEU A O 1
ATOM 888 N N . MET A 1 107 ? -38.707 -4.445 67.819 1.00 88.19 107 MET A N 1
ATOM 889 C CA . MET A 1 107 ? -38.491 -3.053 67.422 1.00 88.19 107 MET A CA 1
ATOM 890 C C . MET A 1 107 ? -38.172 -2.145 68.619 1.00 88.19 107 MET A C 1
ATOM 892 O O . MET A 1 107 ? -37.265 -1.326 68.514 1.00 88.19 107 MET A O 1
ATOM 896 N N . ASP A 1 108 ? -38.847 -2.340 69.755 1.00 87.94 108 ASP A N 1
ATOM 897 C CA . ASP A 1 108 ? -38.622 -1.544 70.970 1.00 87.94 108 ASP A CA 1
ATOM 898 C C . ASP A 1 108 ? -37.345 -1.943 71.738 1.00 87.94 108 ASP A C 1
ATOM 900 O O . ASP A 1 108 ? -36.781 -1.130 72.467 1.00 87.94 108 ASP A O 1
ATOM 904 N N . ASN A 1 109 ? -36.877 -3.189 71.587 1.00 86.19 109 ASN A N 1
ATOM 905 C CA . ASN A 1 109 ? -35.735 -3.735 72.335 1.00 86.19 109 ASN A CA 1
ATOM 906 C C . ASN A 1 109 ? -34.392 -3.683 71.580 1.00 86.19 109 ASN A C 1
ATOM 908 O O . ASN A 1 109 ? -33.366 -4.051 72.152 1.00 86.19 109 ASN A O 1
ATOM 912 N N . ILE A 1 110 ? -34.370 -3.281 70.307 1.00 86.56 110 ILE A N 1
ATOM 913 C CA . ILE A 1 110 ? -33.133 -3.164 69.519 1.00 86.56 110 ILE A CA 1
ATOM 914 C C . ILE A 1 110 ? -32.421 -1.849 69.855 1.00 86.56 110 ILE A C 1
ATOM 916 O O . ILE A 1 110 ? -33.032 -0.781 69.858 1.00 86.56 110 ILE A O 1
ATOM 920 N N . SER A 1 111 ? -31.104 -1.899 70.070 1.00 84.94 111 SER A N 1
ATOM 921 C CA . SER A 1 111 ? -30.285 -0.705 70.266 1.00 84.94 111 SER A CA 1
ATOM 922 C C . SER A 1 111 ? -30.338 0.229 69.057 1.00 84.94 111 SER A C 1
ATOM 924 O O . SER A 1 111 ? -30.183 -0.185 67.905 1.00 84.94 111 SER A O 1
ATOM 926 N N . GLU A 1 112 ? -30.406 1.534 69.327 1.00 82.25 112 GLU A N 1
ATOM 927 C CA . GLU A 1 112 ? -30.334 2.607 68.324 1.00 82.25 112 GLU A CA 1
ATOM 928 C C . GLU A 1 112 ? -29.133 2.474 67.366 1.00 82.25 112 GLU A C 1
ATOM 930 O O . GLU A 1 112 ? -29.187 2.900 66.211 1.00 82.25 112 GLU A O 1
ATOM 935 N N . LYS A 1 113 ? -28.034 1.838 67.802 1.00 83.69 113 LYS A N 1
ATOM 936 C CA . LYS A 1 113 ? -26.851 1.614 66.957 1.00 83.69 113 LYS A CA 1
ATOM 937 C C . LYS A 1 113 ? -27.131 0.668 65.783 1.00 83.69 113 LYS A C 1
ATOM 939 O O . LYS A 1 113 ? -26.603 0.899 64.692 1.00 83.69 113 LYS A O 1
ATOM 944 N N . ASN A 1 114 ? -27.926 -0.373 66.016 1.00 82.81 114 ASN A N 1
ATOM 945 C CA . ASN A 1 114 ? -28.217 -1.439 65.057 1.00 82.81 114 ASN A CA 1
ATOM 946 C C . ASN A 1 114 ? -29.622 -1.321 64.451 1.00 82.81 114 ASN A C 1
ATOM 948 O O . ASN A 1 114 ? -29.980 -2.106 63.571 1.00 82.81 114 ASN A O 1
ATOM 952 N N . HIS A 1 115 ? -30.403 -0.326 64.880 1.00 85.12 115 HIS A N 1
ATOM 953 C CA . HIS A 1 115 ? -31.762 -0.123 64.409 1.00 85.12 115 HIS A CA 1
ATOM 954 C C . HIS A 1 115 ? -31.809 0.164 62.886 1.00 85.12 115 HIS A C 1
ATOM 956 O O . HIS A 1 115 ? -31.084 1.039 62.392 1.00 85.12 115 HIS A O 1
ATOM 962 N N . PRO A 1 116 ? -32.694 -0.496 62.105 1.00 86.12 116 PRO A N 1
ATOM 963 C CA . PRO A 1 116 ? -32.768 -0.310 60.647 1.00 86.12 116 PRO A CA 1
ATOM 964 C C . PRO A 1 116 ? -33.098 1.118 60.185 1.00 86.12 116 PRO A C 1
ATOM 966 O O . PRO A 1 116 ? -32.742 1.493 59.068 1.00 86.12 116 PRO A O 1
ATOM 969 N N . ARG A 1 117 ? -33.707 1.937 61.057 1.00 85.19 117 ARG A N 1
ATOM 970 C CA . ARG A 1 117 ? -33.964 3.385 60.851 1.00 85.19 117 ARG A CA 1
ATOM 971 C C . ARG A 1 117 ? -32.727 4.173 60.428 1.00 85.19 117 ARG A C 1
ATOM 973 O O . ARG A 1 117 ? -32.846 5.160 59.716 1.00 85.19 117 ARG A O 1
ATOM 980 N N . ARG A 1 118 ? -31.529 3.760 60.847 1.00 84.31 118 ARG A N 1
ATOM 981 C CA . ARG A 1 118 ? -30.298 4.476 60.489 1.00 84.31 118 ARG A CA 1
ATOM 982 C C . ARG A 1 118 ? -29.976 4.395 58.995 1.00 84.31 118 ARG A C 1
ATOM 984 O O . ARG A 1 118 ? -29.337 5.288 58.449 1.00 84.31 118 ARG A O 1
ATOM 991 N N . PHE A 1 119 ? -30.390 3.309 58.356 1.00 83.12 119 PHE A N 1
ATOM 992 C CA . PHE A 1 119 ? -30.079 3.014 56.960 1.00 83.12 119 PHE A CA 1
ATOM 993 C C . PHE A 1 119 ? -31.268 3.279 56.027 1.00 83.12 119 PHE A C 1
ATOM 995 O O . PHE A 1 119 ? -31.069 3.411 54.823 1.00 83.12 119 PHE A O 1
ATOM 1002 N N . LEU A 1 120 ? -32.491 3.347 56.568 1.00 84.56 120 LEU A N 1
ATOM 1003 C CA . LEU A 1 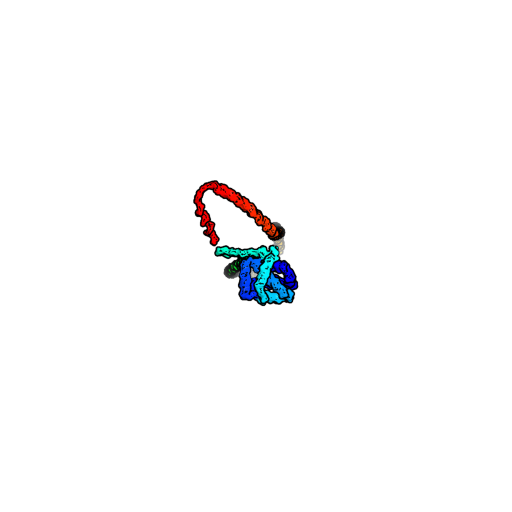120 ? -33.721 3.572 55.812 1.00 84.56 120 LEU A CA 1
ATOM 1004 C C . LEU A 1 120 ? -34.348 4.911 56.184 1.00 84.56 120 LEU A C 1
ATOM 1006 O O . LEU A 1 120 ? -34.550 5.215 57.354 1.00 84.56 120 LEU A O 1
ATOM 1010 N N . HIS A 1 121 ? -34.720 5.692 55.176 1.00 81.00 121 HIS A N 1
ATOM 1011 C CA . HIS A 1 121 ? -35.498 6.910 55.378 1.00 81.00 121 HIS A CA 1
ATOM 1012 C C . HIS A 1 121 ? -36.984 6.575 55.497 1.00 81.00 121 HIS A C 1
ATOM 1014 O O . HIS A 1 121 ? -37.470 5.708 54.775 1.00 81.00 121 HIS A O 1
ATOM 1020 N N . SER A 1 122 ? -37.712 7.287 56.360 1.00 81.12 122 SER A N 1
ATOM 1021 C CA . SER A 1 122 ? -39.172 7.184 56.450 1.00 81.12 122 SER A CA 1
ATOM 1022 C C . SER A 1 122 ? -39.834 7.450 55.096 1.00 81.12 122 SER A C 1
ATOM 1024 O O . SER A 1 122 ? -39.302 8.205 54.274 1.00 81.12 122 SER A O 1
ATOM 1026 N N . PHE A 1 123 ? -41.010 6.855 54.881 1.00 80.56 123 PHE A N 1
ATOM 1027 C CA . PHE A 1 123 ? -41.792 7.071 53.667 1.00 80.56 123 PHE A CA 1
ATOM 1028 C C . PHE A 1 123 ? -42.020 8.571 53.433 1.00 80.56 123 PHE A C 1
ATOM 1030 O O . PHE A 1 123 ? -42.470 9.294 54.322 1.00 80.56 123 PHE A O 1
ATOM 1037 N N . ARG A 1 124 ? -41.683 9.042 52.228 1.00 77.94 124 ARG A N 1
ATOM 1038 C CA . ARG A 1 124 ? -41.930 10.417 51.783 1.00 77.94 124 ARG A CA 1
ATOM 1039 C C . ARG A 1 124 ? -42.921 10.396 50.635 1.00 77.94 124 ARG A C 1
ATOM 1041 O O . ARG A 1 124 ? -42.834 9.542 49.757 1.00 77.94 124 ARG A O 1
ATOM 1048 N N . CYS A 1 125 ? -43.837 11.357 50.642 1.00 81.25 125 CYS A N 1
ATOM 1049 C CA . CYS A 1 125 ? -44.744 11.564 49.525 1.00 81.25 125 CYS A CA 1
ATOM 1050 C C . CYS A 1 125 ? -43.936 11.884 48.257 1.00 81.25 125 CYS A C 1
ATOM 1052 O O . CYS A 1 125 ? -42.970 12.652 48.311 1.00 81.25 125 CYS A O 1
ATOM 1054 N N . LEU A 1 126 ? -44.327 11.290 47.130 1.00 80.62 126 LEU A N 1
ATOM 1055 C CA . LEU A 1 126 ? -43.763 11.649 45.835 1.00 80.62 126 LEU A CA 1
ATOM 1056 C C . LEU A 1 126 ? -44.270 13.043 45.429 1.00 80.62 126 LEU A C 1
ATOM 1058 O O . LEU A 1 126 ? -45.443 13.352 45.655 1.00 80.62 126 LEU A O 1
ATOM 1062 N N . PRO A 1 127 ? -43.421 13.894 44.829 1.00 81.94 127 PRO A N 1
ATOM 1063 C CA . PRO A 1 127 ? -43.875 15.166 44.287 1.00 81.94 127 PRO A CA 1
ATOM 1064 C C . PRO A 1 127 ? -44.937 14.925 43.206 1.00 81.94 127 PRO A C 1
ATOM 1066 O O . PRO A 1 127 ? -44.791 14.062 42.339 1.00 81.94 127 PRO A O 1
ATOM 1069 N N . CYS A 1 128 ? -46.035 15.677 43.279 1.00 75.25 128 CYS A N 1
ATOM 1070 C CA . CYS A 1 128 ? -47.167 15.491 42.381 1.00 75.25 128 CYS A CA 1
ATOM 1071 C C . CYS A 1 128 ? -46.752 15.822 40.936 1.00 75.25 128 CYS A C 1
ATOM 1073 O O . CYS A 1 128 ? -46.260 16.917 40.668 1.00 75.25 128 CYS A O 1
ATOM 1075 N N . GLY A 1 129 ? -46.942 14.876 40.012 1.00 78.00 129 GLY A N 1
ATOM 1076 C CA . GLY A 1 129 ? -46.730 15.082 38.575 1.00 78.00 129 GLY A CA 1
ATOM 1077 C C . GLY A 1 129 ? -45.322 14.807 38.029 1.00 78.00 129 GLY A C 1
ATOM 1078 O O . GLY A 1 129 ? -45.129 14.971 36.829 1.00 78.00 129 GLY A O 1
ATOM 1079 N N . SER A 1 130 ? -44.344 14.370 38.835 1.00 76.56 130 SER A N 1
ATOM 1080 C CA . SER A 1 130 ? -43.028 13.972 38.303 1.00 76.56 130 SER A CA 1
ATOM 1081 C C . SER A 1 130 ? -42.330 12.915 39.160 1.00 76.56 130 SER A C 1
ATOM 1083 O O . SER A 1 130 ? -42.279 13.026 40.384 1.00 76.56 130 SER A O 1
ATOM 1085 N N . TYR A 1 131 ? -41.772 11.888 38.512 1.00 77.56 131 TYR A N 1
ATOM 1086 C CA . TYR A 1 131 ? -40.942 10.883 39.176 1.00 77.56 131 TYR A CA 1
ATOM 1087 C C . TYR A 1 131 ? -39.486 11.375 39.220 1.00 77.56 131 TYR A C 1
ATOM 1089 O O . TYR A 1 131 ? -38.952 11.762 38.178 1.00 77.56 131 TYR A O 1
ATOM 1097 N N . PRO A 1 132 ? -38.818 11.384 40.387 1.00 76.06 132 PRO A N 1
ATOM 1098 C CA . PRO A 1 132 ? -37.437 11.843 40.477 1.00 76.06 132 PRO A CA 1
ATOM 1099 C C . PRO A 1 132 ? -36.505 10.960 39.639 1.00 76.06 132 PRO A C 1
ATOM 1101 O O . PRO A 1 132 ? -36.568 9.731 39.697 1.00 76.06 132 PRO A O 1
ATOM 1104 N N . SER A 1 133 ? -35.608 11.591 38.878 1.00 71.31 133 SER A N 1
ATOM 1105 C CA . SER A 1 133 ? -34.618 10.889 38.060 1.00 71.31 133 SER A CA 1
ATOM 1106 C C . SER A 1 133 ? -33.704 10.033 38.939 1.00 71.31 133 SER A C 1
ATOM 1108 O O . SER A 1 133 ? -32.936 10.548 39.754 1.00 71.31 133 SER A O 1
ATOM 1110 N N . PHE A 1 134 ? -33.781 8.714 38.771 1.00 73.88 134 PHE A N 1
ATOM 1111 C CA . PHE A 1 134 ? -32.950 7.765 39.502 1.00 73.88 134 PHE A CA 1
ATOM 1112 C C . PHE A 1 134 ? -31.503 7.825 38.992 1.00 73.88 134 PHE A C 1
ATOM 1114 O O . PHE A 1 134 ? -31.233 7.541 37.830 1.00 73.88 134 PHE A O 1
ATOM 1121 N N . SER A 1 135 ? -30.563 8.196 39.862 1.00 72.56 135 SER A N 1
ATOM 1122 C CA . SER A 1 135 ? -29.126 8.296 39.553 1.00 72.56 135 SER A CA 1
ATOM 1123 C C . SER A 1 135 ? -28.272 7.244 40.273 1.00 72.56 135 SER A C 1
ATOM 1125 O O . SER A 1 135 ? -27.052 7.210 40.115 1.00 72.56 135 SER A O 1
ATOM 1127 N N . GLY A 1 136 ? -28.901 6.355 41.045 1.00 69.69 136 GLY A N 1
ATOM 1128 C CA . GLY A 1 136 ? -28.248 5.340 41.874 1.00 69.69 136 GLY A CA 1
ATOM 1129 C C . GLY A 1 136 ? -27.819 4.077 41.126 1.00 69.69 136 GLY A C 1
ATOM 1130 O O . GLY A 1 136 ? -27.828 2.999 41.716 1.00 69.69 136 GLY A O 1
ATOM 1131 N N . PHE A 1 137 ? -27.483 4.166 39.836 1.00 73.44 137 PHE A N 1
ATOM 1132 C CA . PHE A 1 137 ? -27.052 2.989 39.084 1.00 73.44 137 PHE A CA 1
ATOM 1133 C C . PHE A 1 137 ? -25.671 2.501 39.556 1.00 73.44 137 PHE A C 1
ATOM 1135 O O . PHE A 1 137 ? -24.801 3.320 39.879 1.00 73.44 137 PHE A O 1
ATOM 1142 N N . PRO A 1 138 ? -25.420 1.179 39.565 1.00 73.62 138 PRO A N 1
ATOM 1143 C CA . PRO A 1 138 ? -24.107 0.634 39.886 1.00 73.62 138 PRO A CA 1
ATOM 1144 C C . PRO A 1 138 ? -23.053 1.140 38.889 1.00 73.62 138 PRO A C 1
ATOM 1146 O O . PRO A 1 138 ? -22.989 0.694 37.743 1.00 73.62 138 PRO A O 1
ATOM 1149 N N . LYS A 1 139 ? -22.197 2.069 39.331 1.00 70.56 139 LYS A N 1
ATOM 1150 C CA . LYS A 1 139 ? -21.197 2.741 38.479 1.00 70.56 139 LYS A CA 1
ATOM 1151 C C . LYS A 1 139 ? -20.235 1.765 37.793 1.00 70.56 139 LYS A C 1
ATOM 1153 O O . LYS A 1 139 ? -19.809 2.013 36.674 1.00 70.56 139 LYS A O 1
ATOM 1158 N N . ASN A 1 140 ? -19.939 0.632 38.427 1.00 71.44 140 ASN A N 1
ATOM 1159 C CA . ASN A 1 140 ? -18.983 -0.349 37.907 1.00 71.44 140 ASN A CA 1
ATOM 1160 C C . ASN A 1 140 ? -19.474 -1.039 36.624 1.00 71.44 140 ASN A C 1
ATOM 1162 O O . ASN A 1 140 ? -18.675 -1.274 35.724 1.00 71.44 140 ASN A O 1
ATOM 1166 N N . LEU A 1 141 ? -20.777 -1.317 36.512 1.00 68.62 141 LEU A N 1
ATOM 1167 C CA . LEU A 1 141 ? -21.352 -1.951 35.319 1.00 68.62 141 LEU A CA 1
ATOM 1168 C C . LEU A 1 141 ? -21.446 -0.965 34.150 1.00 68.62 141 LEU A C 1
ATOM 1170 O O . LEU A 1 141 ? -21.175 -1.321 33.007 1.00 68.62 141 LEU A O 1
ATOM 1174 N N . VAL A 1 142 ? -21.791 0.291 34.440 1.00 71.94 142 VAL A N 1
ATOM 1175 C CA . VAL A 1 142 ? -21.917 1.337 33.416 1.00 71.94 142 VAL A CA 1
ATOM 1176 C C . VAL A 1 142 ? -20.546 1.744 32.870 1.00 71.94 142 VAL A C 1
ATOM 1178 O O . VAL A 1 142 ? -20.385 1.874 31.658 1.00 71.94 142 VAL A O 1
ATOM 1181 N N . ASN A 1 143 ? -19.542 1.883 33.740 1.00 72.81 143 ASN A N 1
ATOM 1182 C CA . ASN A 1 143 ? -18.197 2.290 33.334 1.00 72.81 143 ASN A CA 1
ATOM 1183 C C . ASN A 1 143 ? -17.492 1.219 32.488 1.00 72.81 143 ASN A C 1
ATOM 1185 O O . ASN A 1 143 ? -16.848 1.564 31.504 1.00 72.81 143 ASN A O 1
ATOM 1189 N N . PHE A 1 144 ? -17.662 -0.070 32.810 1.00 76.19 144 PHE A N 1
ATOM 1190 C CA . PHE A 1 144 ? -17.076 -1.157 32.017 1.00 76.19 144 PHE A CA 1
ATOM 1191 C C . PHE A 1 144 ? -17.585 -1.153 30.570 1.00 76.19 144 PHE A C 1
ATOM 1193 O O . PHE A 1 144 ? -16.799 -1.204 29.626 1.00 76.19 144 PHE A O 1
ATOM 1200 N N . ASN A 1 145 ? -18.900 -1.012 30.392 1.00 79.88 145 ASN A N 1
ATOM 1201 C CA . ASN A 1 145 ? -19.500 -0.939 29.062 1.00 79.88 145 ASN A CA 1
ATOM 1202 C C . ASN A 1 145 ? -19.057 0.322 28.308 1.00 79.88 145 ASN A C 1
ATOM 1204 O O . ASN A 1 145 ? -18.833 0.274 27.102 1.00 79.88 145 ASN A O 1
ATOM 1208 N N . PHE A 1 146 ? -18.900 1.449 29.007 1.00 84.75 146 PHE A N 1
ATOM 1209 C CA . PHE A 1 146 ? -18.417 2.683 28.393 1.00 84.75 146 PHE A CA 1
ATOM 1210 C C . PHE A 1 146 ? -16.985 2.540 27.863 1.00 84.75 146 PHE A C 1
ATOM 1212 O O . PHE A 1 146 ? -16.730 2.900 26.714 1.00 84.75 146 PHE A O 1
ATOM 1219 N N . ASP A 1 147 ? -16.074 1.976 28.657 1.00 86.06 147 ASP A N 1
ATOM 1220 C CA . ASP A 1 147 ? -14.681 1.774 28.251 1.00 86.06 147 ASP A CA 1
ATOM 1221 C C . ASP A 1 147 ? -14.576 0.816 27.057 1.00 86.06 147 ASP A C 1
ATOM 1223 O O . ASP A 1 147 ? -13.843 1.099 26.108 1.00 86.06 147 ASP A O 1
ATOM 1227 N N . GLN A 1 148 ? -15.366 -0.264 27.044 1.00 86.94 148 GLN A N 1
ATOM 1228 C CA . GLN A 1 148 ? -15.439 -1.174 25.896 1.00 86.94 148 GLN A CA 1
ATOM 1229 C C . GLN A 1 148 ? -15.946 -0.478 24.629 1.00 86.94 148 GLN A C 1
ATOM 1231 O O . GLN A 1 148 ? -15.359 -0.621 23.559 1.00 86.94 148 GLN A O 1
ATOM 1236 N N . ILE A 1 149 ? -17.001 0.333 24.737 1.00 90.25 149 ILE A N 1
ATOM 1237 C CA . ILE A 1 149 ? -17.525 1.095 23.595 1.00 90.25 149 ILE A CA 1
ATOM 1238 C C . ILE A 1 149 ? -16.480 2.093 23.074 1.00 90.25 149 ILE A C 1
ATOM 1240 O O . ILE A 1 149 ? -16.374 2.304 21.866 1.00 90.25 149 ILE A O 1
ATOM 1244 N N . GLN A 1 150 ? -15.695 2.713 23.957 1.00 90.81 150 GLN A N 1
ATOM 1245 C CA . GLN A 1 150 ? -14.615 3.616 23.549 1.00 90.81 150 GLN A CA 1
ATOM 1246 C C . GLN A 1 150 ? -13.470 2.875 22.853 1.00 90.81 150 GLN A C 1
ATOM 1248 O O . GLN A 1 150 ? -12.932 3.392 21.875 1.00 90.81 150 GLN A O 1
ATOM 1253 N N . GLN A 1 151 ? -13.120 1.669 23.308 1.00 95.56 151 GLN A N 1
ATOM 1254 C CA . GLN A 1 151 ? -12.129 0.823 22.637 1.00 95.56 151 GLN A CA 1
ATOM 1255 C C . GLN A 1 151 ? -12.582 0.461 21.222 1.00 95.56 151 GLN A C 1
ATOM 1257 O O . GLN A 1 151 ? -11.871 0.773 20.270 1.00 95.56 151 GLN A O 1
ATOM 1262 N N . LEU A 1 152 ? -13.811 -0.042 21.069 1.00 94.69 152 LEU A N 1
ATOM 1263 C CA . LEU A 1 152 ? -14.382 -0.375 19.758 1.00 94.69 152 LEU A CA 1
ATOM 1264 C C . LEU A 1 152 ? -14.418 0.832 18.810 1.00 94.69 152 LEU A C 1
ATOM 1266 O O . LEU A 1 152 ? -14.113 0.716 17.626 1.00 94.69 152 LEU A O 1
ATOM 1270 N N . LYS A 1 153 ? -14.739 2.028 19.320 1.00 96.31 153 LYS A N 1
ATOM 1271 C CA . LYS A 1 153 ? -14.697 3.260 18.516 1.00 96.31 153 LYS A CA 1
ATOM 1272 C C . LYS A 1 153 ? -13.291 3.628 18.051 1.00 96.31 153 LYS A C 1
ATOM 1274 O O . LYS A 1 153 ? -13.153 4.236 16.991 1.00 96.31 153 LYS A O 1
ATOM 1279 N N . ASN A 1 154 ? -12.265 3.340 18.846 1.00 96.19 154 ASN A N 1
ATOM 1280 C CA . ASN A 1 154 ? -10.885 3.609 18.458 1.00 96.19 154 ASN A CA 1
ATOM 1281 C C . ASN A 1 154 ? -10.400 2.590 17.426 1.00 96.19 154 ASN A C 1
ATOM 1283 O O . ASN A 1 154 ? -9.827 3.006 16.425 1.00 96.19 154 ASN A O 1
ATOM 1287 N N . GLU A 1 155 ? -10.712 1.308 17.616 1.00 96.69 155 GLU A N 1
ATOM 1288 C CA . GLU A 1 155 ? -10.421 0.246 16.643 1.00 96.69 155 GLU A CA 1
ATOM 1289 C C . GLU A 1 155 ? -11.073 0.537 15.286 1.00 96.69 155 GLU A C 1
ATOM 1291 O O . GLU A 1 155 ? -10.411 0.468 14.254 1.00 96.69 155 GLU A O 1
ATOM 1296 N N . GLN A 1 156 ? -12.335 0.982 15.275 1.00 94.94 156 GLN A N 1
ATOM 1297 C CA . GLN A 1 156 ? -13.011 1.374 14.036 1.00 94.94 156 GLN A CA 1
ATOM 1298 C C . GLN A 1 156 ? -12.263 2.494 13.300 1.00 94.94 156 GLN A C 1
ATOM 1300 O O . GLN A 1 156 ? -12.065 2.417 12.093 1.00 94.94 156 GLN A O 1
ATOM 1305 N N . LYS A 1 157 ? -11.794 3.519 14.023 1.00 96.31 157 LYS A N 1
ATOM 1306 C CA . LYS A 1 157 ? -11.019 4.614 13.416 1.00 96.31 157 LYS A CA 1
ATOM 1307 C C . LYS A 1 157 ? -9.685 4.141 12.847 1.00 96.31 157 LYS A C 1
ATOM 1309 O O . LYS A 1 157 ? -9.180 4.764 11.917 1.00 96.31 157 LYS A O 1
ATOM 1314 N N . GLU A 1 158 ? -9.073 3.117 13.434 1.00 96.75 158 GLU A N 1
ATOM 1315 C CA . GLU A 1 158 ? -7.842 2.531 12.902 1.00 96.75 158 GLU A CA 1
ATOM 1316 C C . GLU A 1 158 ? -8.121 1.764 11.611 1.00 96.75 158 GLU A C 1
ATOM 1318 O O . GLU A 1 158 ? -7.452 2.023 10.612 1.00 96.75 158 GLU A O 1
ATOM 1323 N N . ILE A 1 159 ? -9.177 0.946 11.590 1.00 96.88 159 ILE A N 1
ATOM 1324 C CA . ILE A 1 159 ? -9.637 0.249 10.383 1.00 96.88 159 ILE A CA 1
ATOM 1325 C C . ILE A 1 159 ? -9.945 1.249 9.264 1.00 96.88 159 ILE A C 1
ATOM 1327 O O . ILE A 1 159 ? -9.459 1.088 8.147 1.00 96.88 159 ILE A O 1
ATOM 1331 N N . ASP A 1 160 ? -10.685 2.322 9.553 1.00 96.44 160 ASP A N 1
ATOM 1332 C CA . ASP A 1 160 ? -11.039 3.326 8.545 1.00 96.44 160 ASP A CA 1
ATOM 1333 C C . ASP A 1 160 ? -9.779 3.959 7.922 1.00 96.44 160 ASP A C 1
ATOM 1335 O O . ASP A 1 160 ? -9.666 4.049 6.698 1.00 96.44 160 ASP A O 1
ATOM 1339 N N . ARG A 1 161 ? -8.771 4.302 8.738 1.00 97.50 161 ARG A N 1
ATOM 1340 C CA . ARG A 1 161 ? -7.482 4.823 8.242 1.00 97.50 161 ARG A CA 1
ATOM 1341 C C . ARG A 1 161 ? -6.742 3.808 7.376 1.00 97.50 161 ARG A C 1
ATOM 1343 O O . ARG A 1 161 ? -6.188 4.178 6.343 1.00 97.50 161 ARG A O 1
ATOM 1350 N N . GLU A 1 162 ? -6.713 2.541 7.779 1.00 96.38 162 GLU A N 1
ATOM 1351 C CA . GLU A 1 162 ? -6.071 1.483 6.993 1.00 96.38 162 GLU A CA 1
ATOM 1352 C C . GLU A 1 162 ? -6.771 1.278 5.647 1.00 96.38 162 GLU A C 1
ATOM 1354 O O . GLU A 1 162 ? -6.103 1.168 4.615 1.00 96.38 162 GLU A O 1
ATOM 1359 N N . THR A 1 163 ? -8.107 1.300 5.624 1.00 94.38 163 THR A N 1
ATOM 1360 C CA . THR A 1 163 ? -8.872 1.186 4.375 1.00 94.38 163 THR A CA 1
ATOM 1361 C C . THR A 1 163 ? -8.614 2.361 3.433 1.00 94.38 163 THR A C 1
ATOM 1363 O O . THR A 1 163 ? -8.477 2.151 2.226 1.00 94.38 163 THR A O 1
ATOM 1366 N N . GLU A 1 164 ? -8.463 3.580 3.958 1.00 96.62 164 GLU A N 1
ATOM 1367 C CA . GLU A 1 164 ? -8.119 4.765 3.169 1.00 96.62 164 GLU A CA 1
ATOM 1368 C C . GLU A 1 164 ? -6.712 4.647 2.556 1.00 96.62 164 GLU A C 1
ATOM 1370 O O . GLU A 1 164 ? -6.514 4.898 1.361 1.00 96.62 164 GLU A O 1
ATOM 1375 N N . ILE A 1 165 ? -5.733 4.171 3.332 1.00 97.75 165 ILE A N 1
ATOM 1376 C CA . ILE A 1 165 ? -4.372 3.908 2.839 1.00 97.75 165 ILE A CA 1
ATOM 1377 C C . ILE A 1 165 ? -4.390 2.830 1.746 1.00 97.75 165 ILE A C 1
ATOM 1379 O O . ILE A 1 165 ? -3.774 3.002 0.692 1.00 97.75 165 ILE A O 1
ATOM 1383 N N . MET A 1 166 ? -5.123 1.732 1.942 1.00 95.75 166 MET A N 1
ATOM 1384 C CA . MET A 1 166 ? -5.247 0.690 0.918 1.00 95.75 166 MET A CA 1
ATOM 1385 C C . MET A 1 166 ? -5.936 1.203 -0.350 1.00 95.75 166 MET A C 1
ATOM 1387 O O . MET A 1 166 ? -5.518 0.870 -1.461 1.00 95.75 166 MET A O 1
ATOM 1391 N N . LEU A 1 167 ? -6.971 2.033 -0.209 1.00 97.44 167 LEU A N 1
ATOM 1392 C CA . LEU A 1 167 ? -7.694 2.603 -1.339 1.00 97.44 167 LEU A CA 1
ATOM 1393 C C . LEU A 1 167 ? -6.801 3.535 -2.163 1.00 97.44 167 LEU A C 1
ATOM 1395 O O . LEU A 1 167 ? -6.760 3.411 -3.389 1.00 97.44 167 LEU A O 1
ATOM 1399 N N . THR A 1 168 ? -6.065 4.429 -1.503 1.00 96.75 168 THR A N 1
ATOM 1400 C CA . THR A 1 168 ? -5.118 5.334 -2.170 1.00 96.75 168 THR A CA 1
ATOM 1401 C C . THR A 1 168 ? -3.989 4.557 -2.841 1.00 96.75 168 THR A C 1
ATOM 1403 O O . THR A 1 168 ? -3.672 4.823 -4.001 1.00 96.75 168 THR A O 1
ATOM 1406 N N . HIS A 1 169 ? -3.439 3.532 -2.183 1.00 96.75 169 HIS A N 1
ATOM 1407 C CA . HIS A 1 169 ? -2.428 2.664 -2.784 1.00 96.75 169 HIS A CA 1
ATOM 1408 C C . HIS A 1 169 ? -2.955 1.951 -4.037 1.00 96.75 169 HIS A C 1
ATOM 1410 O O . HIS A 1 169 ? -2.310 1.981 -5.084 1.00 96.75 169 HIS A O 1
ATOM 1416 N N . ARG A 1 170 ? -4.167 1.387 -3.977 1.00 96.50 170 ARG A N 1
ATOM 1417 C CA . ARG A 1 170 ? -4.822 0.753 -5.129 1.00 96.50 170 ARG A CA 1
ATOM 1418 C C . ARG A 1 170 ? -5.016 1.729 -6.290 1.00 96.50 170 ARG A C 1
ATOM 1420 O O . ARG A 1 170 ? -4.740 1.364 -7.427 1.00 96.50 170 ARG A O 1
ATOM 1427 N N . GLN A 1 171 ? -5.451 2.960 -6.015 1.00 96.06 171 GLN A N 1
ATOM 1428 C CA . GLN A 1 171 ? -5.601 4.002 -7.038 1.00 96.06 171 GLN A CA 1
ATOM 1429 C C . GLN A 1 171 ? -4.261 4.385 -7.683 1.00 96.06 171 GLN A C 1
ATOM 1431 O O . GLN A 1 171 ? -4.196 4.618 -8.890 1.00 96.06 171 GLN A O 1
ATOM 1436 N N . MET A 1 172 ? -3.187 4.447 -6.893 1.00 96.12 172 MET A N 1
ATOM 1437 C CA . MET A 1 172 ? -1.838 4.703 -7.405 1.00 96.12 172 MET A CA 1
ATOM 1438 C C . MET A 1 172 ? -1.370 3.560 -8.309 1.00 96.12 172 MET A C 1
ATOM 1440 O O . MET A 1 172 ? -0.873 3.820 -9.400 1.00 96.12 172 MET A O 1
ATOM 1444 N N . LEU A 1 173 ? -1.602 2.304 -7.913 1.00 96.69 173 LEU A N 1
ATOM 1445 C CA . LEU A 1 173 ? -1.285 1.139 -8.742 1.00 96.69 173 LEU A CA 1
ATOM 1446 C C . LEU A 1 173 ? -2.054 1.152 -10.065 1.00 96.69 173 LEU A C 1
ATOM 1448 O O . LEU A 1 173 ? -1.441 0.985 -11.111 1.00 96.69 173 LEU A O 1
ATOM 1452 N N . THR A 1 174 ? -3.366 1.413 -10.051 1.00 95.00 174 THR A N 1
ATOM 1453 C CA . THR A 1 174 ? -4.151 1.487 -11.296 1.00 95.00 174 THR A CA 1
ATOM 1454 C C . THR A 1 174 ? -3.651 2.595 -12.218 1.00 95.00 174 THR A C 1
ATOM 1456 O O . THR A 1 174 ? -3.499 2.367 -13.412 1.00 95.00 174 THR A O 1
ATOM 1459 N N . LYS A 1 175 ? -3.311 3.772 -11.673 1.00 95.69 175 LYS A N 1
ATOM 1460 C CA . LYS A 1 175 ? -2.742 4.869 -12.471 1.00 95.69 175 LYS A CA 1
ATOM 1461 C C . LYS A 1 175 ? -1.381 4.505 -13.058 1.00 95.69 175 LYS A C 1
ATOM 1463 O O . LYS A 1 175 ? -1.127 4.824 -14.214 1.00 95.69 175 LYS A O 1
ATOM 1468 N N . ASN A 1 176 ? -0.522 3.840 -12.286 1.00 95.88 176 ASN A N 1
ATOM 1469 C CA . ASN A 1 176 ? 0.781 3.387 -12.770 1.00 95.88 176 ASN A CA 1
ATOM 1470 C C . ASN A 1 176 ? 0.622 2.364 -13.899 1.00 95.88 176 ASN A C 1
ATOM 1472 O O . ASN A 1 176 ? 1.254 2.527 -14.936 1.00 95.88 176 ASN A O 1
ATOM 1476 N N . MET A 1 177 ? -0.287 1.395 -13.752 1.00 94.50 177 MET A N 1
ATOM 1477 C CA . MET A 1 177 ? -0.606 0.429 -14.809 1.00 94.50 177 MET A CA 1
ATOM 1478 C C . MET A 1 177 ? -1.074 1.126 -16.094 1.00 94.50 177 MET A C 1
ATOM 1480 O O . MET A 1 177 ? -0.574 0.827 -17.173 1.00 94.50 177 MET A O 1
ATOM 1484 N N . GLU A 1 178 ? -1.968 2.116 -15.996 1.00 96.06 178 GLU A N 1
ATOM 1485 C CA . GLU A 1 178 ? -2.411 2.896 -17.163 1.00 96.06 178 GLU A CA 1
ATOM 1486 C C . GLU A 1 178 ? -1.281 3.721 -17.806 1.00 96.06 178 GLU A C 1
ATOM 1488 O O . GLU A 1 178 ? -1.316 4.020 -19.001 1.00 96.06 178 GLU A O 1
ATOM 1493 N N . ILE A 1 179 ? -0.309 4.190 -17.019 1.00 96.56 179 ILE A N 1
ATOM 1494 C CA . ILE A 1 179 ? 0.864 4.905 -17.543 1.00 96.56 179 ILE A CA 1
ATOM 1495 C C . ILE A 1 179 ? 1.780 3.925 -18.276 1.00 96.56 179 ILE A C 1
ATOM 1497 O O . ILE A 1 179 ? 2.195 4.225 -19.393 1.00 96.56 179 ILE A O 1
ATOM 1501 N N . GLU A 1 180 ? 2.049 2.760 -17.691 1.00 95.06 180 GLU A N 1
ATOM 1502 C CA . GLU A 1 180 ? 2.860 1.712 -18.312 1.00 95.06 180 GLU A CA 1
ATOM 1503 C C . GLU A 1 180 ? 2.232 1.211 -19.617 1.00 95.06 180 GLU A C 1
ATOM 1505 O O . GLU A 1 180 ? 2.930 1.072 -20.618 1.00 95.06 180 GLU A O 1
ATOM 1510 N N . GLU A 1 181 ? 0.913 1.007 -19.663 1.00 95.06 181 GLU A N 1
ATOM 1511 C CA . GLU A 1 181 ? 0.214 0.650 -20.904 1.00 95.06 181 GLU A CA 1
ATOM 1512 C C . GLU A 1 181 ? 0.341 1.742 -21.969 1.00 95.06 181 GLU A C 1
ATOM 1514 O O . GLU A 1 181 ? 0.637 1.447 -23.127 1.00 95.06 181 GLU A O 1
ATOM 1519 N N . ARG A 1 182 ? 0.180 3.016 -21.586 1.00 96.19 182 ARG A N 1
ATOM 1520 C CA . ARG A 1 182 ? 0.381 4.144 -22.509 1.00 96.19 182 ARG A CA 1
ATOM 1521 C C . ARG A 1 182 ? 1.807 4.193 -23.051 1.00 96.19 182 ARG A C 1
ATOM 1523 O O . ARG A 1 182 ? 1.983 4.449 -24.238 1.00 96.19 182 ARG A O 1
ATOM 1530 N N . GLN A 1 183 ? 2.801 3.939 -22.203 1.00 94.88 183 GLN A N 1
ATOM 1531 C CA . GLN A 1 183 ? 4.203 3.881 -22.612 1.00 94.88 183 GLN A CA 1
ATOM 1532 C C . GLN A 1 183 ? 4.452 2.722 -23.576 1.00 94.88 183 GLN A C 1
ATOM 1534 O O . GLN A 1 183 ? 5.042 2.945 -24.626 1.00 94.88 183 GLN A O 1
ATOM 1539 N N . ARG A 1 184 ? 3.922 1.527 -23.289 1.00 96.25 184 ARG A N 1
ATOM 1540 C CA . ARG A 1 184 ? 4.035 0.364 -24.183 1.00 96.25 184 ARG A CA 1
ATOM 1541 C C . ARG A 1 184 ? 3.460 0.637 -25.567 1.00 96.25 184 ARG A C 1
ATOM 1543 O O . ARG A 1 184 ? 4.120 0.367 -26.561 1.00 96.25 184 ARG A O 1
ATOM 1550 N N . VAL A 1 185 ? 2.258 1.210 -25.636 1.00 97.06 185 VAL A N 1
ATOM 1551 C CA . VAL A 1 185 ? 1.626 1.552 -26.921 1.00 97.06 185 VAL A CA 1
ATOM 1552 C C . VAL A 1 185 ? 2.466 2.570 -27.696 1.00 97.06 185 VAL A C 1
ATOM 1554 O O . VAL A 1 185 ? 2.579 2.480 -28.918 1.00 97.06 185 VAL A O 1
ATOM 1557 N N . GLU A 1 186 ? 3.057 3.548 -27.010 1.00 95.25 186 GLU A N 1
ATOM 1558 C CA . GLU A 1 186 ? 3.915 4.537 -27.662 1.00 95.25 186 GLU A CA 1
ATOM 1559 C C . GLU A 1 186 ? 5.238 3.925 -28.144 1.00 95.25 186 GLU A C 1
ATOM 1561 O O . GLU A 1 186 ? 5.669 4.198 -29.263 1.00 95.25 186 GLU A O 1
ATOM 1566 N N . GLU A 1 187 ? 5.852 3.042 -27.355 1.00 95.06 187 GLU A N 1
ATOM 1567 C CA . GLU A 1 187 ? 7.038 2.281 -27.756 1.00 95.06 187 GLU A CA 1
ATOM 1568 C C . GLU A 1 187 ? 6.758 1.410 -28.986 1.00 95.06 187 GLU A C 1
ATOM 1570 O O . GLU A 1 187 ? 7.524 1.446 -29.949 1.00 95.06 187 GLU A O 1
ATOM 1575 N N . GLU A 1 188 ? 5.632 0.693 -29.014 1.00 95.56 188 GLU A N 1
ATOM 1576 C CA . GLU A 1 188 ? 5.211 -0.096 -30.175 1.00 95.56 188 GLU A CA 1
ATOM 1577 C C . GLU A 1 188 ? 5.095 0.785 -31.427 1.00 95.56 188 GLU A C 1
ATOM 1579 O O . GLU A 1 188 ? 5.708 0.481 -32.454 1.00 95.56 188 GLU A O 1
ATOM 1584 N N . ARG A 1 189 ? 4.431 1.942 -31.331 1.00 97.75 189 ARG A N 1
ATOM 1585 C CA . ARG A 1 189 ? 4.334 2.905 -32.444 1.00 97.75 189 ARG A CA 1
ATOM 1586 C C . ARG A 1 189 ? 5.697 3.396 -32.917 1.00 97.75 189 ARG A C 1
ATOM 1588 O O . ARG A 1 189 ? 5.925 3.496 -34.124 1.00 97.75 189 ARG A O 1
ATOM 1595 N N . LEU A 1 190 ? 6.610 3.701 -31.995 1.00 97.19 190 LEU A N 1
ATOM 1596 C CA . LEU A 1 190 ? 7.969 4.114 -32.341 1.00 97.19 190 LEU A CA 1
ATOM 1597 C C . LEU A 1 190 ? 8.702 2.997 -33.087 1.00 97.19 190 LEU A C 1
ATOM 1599 O O . LEU A 1 190 ? 9.298 3.259 -34.132 1.00 97.19 190 LEU A O 1
ATOM 1603 N N . THR A 1 191 ? 8.600 1.749 -32.622 1.00 97.06 191 THR A N 1
ATOM 1604 C CA . THR A 1 191 ? 9.223 0.607 -33.308 1.00 97.06 191 THR A CA 1
ATOM 1605 C C . THR A 1 191 ? 8.641 0.378 -34.703 1.00 97.06 191 THR A C 1
ATOM 1607 O O . THR A 1 191 ? 9.398 0.135 -35.645 1.00 97.06 191 THR A O 1
ATOM 1610 N N . GLU A 1 192 ? 7.326 0.530 -34.884 1.00 97.31 192 GLU A N 1
ATOM 1611 C CA . GLU A 1 192 ? 6.680 0.450 -36.197 1.00 97.31 192 GLU A CA 1
ATOM 1612 C C . GLU A 1 192 ? 7.197 1.537 -37.145 1.00 97.31 192 GLU A C 1
ATOM 1614 O O . GLU A 1 192 ? 7.554 1.248 -38.294 1.00 97.31 192 GLU A O 1
ATOM 1619 N N . MET A 1 193 ? 7.304 2.781 -36.662 1.00 97.06 193 MET A N 1
ATOM 1620 C CA . MET A 1 193 ? 7.885 3.875 -37.441 1.00 97.06 193 MET A CA 1
ATOM 1621 C C . MET A 1 193 ? 9.349 3.597 -37.787 1.00 97.06 193 MET A C 1
ATOM 1623 O O . MET A 1 193 ? 9.743 3.770 -38.942 1.00 97.06 193 MET A O 1
ATOM 1627 N N . GLU A 1 194 ? 10.161 3.126 -36.838 1.00 96.06 194 GLU A N 1
ATOM 1628 C CA . GLU A 1 194 ? 11.554 2.754 -37.093 1.00 96.06 194 GLU A CA 1
ATOM 1629 C C . GLU A 1 194 ? 11.672 1.666 -38.162 1.00 96.06 194 GLU A C 1
ATOM 1631 O O . GLU A 1 194 ? 12.500 1.781 -39.069 1.00 96.06 194 GLU A O 1
ATOM 1636 N N . ILE A 1 195 ? 10.849 0.617 -38.087 1.00 97.94 195 ILE A N 1
ATOM 1637 C CA . ILE A 1 195 ? 10.816 -0.456 -39.086 1.00 97.94 195 ILE A CA 1
ATOM 1638 C C . ILE A 1 195 ? 10.431 0.120 -40.452 1.00 97.94 195 ILE A C 1
ATOM 1640 O O . ILE A 1 195 ? 11.089 -0.176 -41.454 1.00 97.94 195 ILE A O 1
ATOM 1644 N N . ALA A 1 196 ? 9.424 0.994 -40.512 1.00 97.81 196 ALA A N 1
ATOM 1645 C CA . ALA A 1 196 ? 9.024 1.656 -41.748 1.00 97.81 196 ALA A CA 1
ATOM 1646 C C . ALA A 1 196 ? 10.159 2.513 -42.342 1.00 97.81 196 ALA A C 1
ATOM 1648 O O . ALA A 1 196 ? 10.419 2.444 -43.549 1.00 97.81 196 ALA A O 1
ATOM 1649 N N . TYR A 1 197 ? 10.886 3.267 -41.511 1.00 96.88 197 TYR A N 1
ATOM 1650 C CA . TYR A 1 197 ? 12.045 4.051 -41.941 1.00 96.88 197 TYR A CA 1
ATOM 1651 C C . TYR A 1 197 ? 13.203 3.170 -42.408 1.00 96.88 197 TYR A C 1
ATOM 1653 O O . TYR A 1 197 ? 13.750 3.425 -43.483 1.00 96.88 197 TYR A O 1
ATOM 1661 N N . ARG A 1 198 ? 13.545 2.106 -41.671 1.00 98.06 198 ARG A N 1
ATOM 1662 C CA . ARG A 1 198 ? 14.568 1.127 -42.080 1.00 98.06 198 ARG A CA 1
ATOM 1663 C C . ARG A 1 198 ? 14.226 0.522 -43.440 1.00 98.06 198 ARG A C 1
ATOM 1665 O O . ARG A 1 198 ? 15.078 0.498 -44.325 1.00 98.06 198 ARG A O 1
ATOM 1672 N N . ASN A 1 199 ? 12.969 0.135 -43.646 1.00 97.88 199 ASN A N 1
ATOM 1673 C CA . ASN A 1 199 ? 12.489 -0.397 -44.921 1.00 97.88 199 ASN A CA 1
ATOM 1674 C C . ASN A 1 199 ? 12.570 0.638 -46.053 1.00 97.88 199 ASN A C 1
ATOM 1676 O O . ASN A 1 199 ? 12.931 0.298 -47.180 1.00 97.88 199 ASN A O 1
ATOM 1680 N N . LYS A 1 200 ? 12.257 1.909 -45.778 1.00 97.94 200 LYS A N 1
ATOM 1681 C CA . LYS A 1 200 ? 12.378 2.991 -46.765 1.00 97.94 200 LYS A CA 1
ATOM 1682 C C . LYS A 1 200 ? 13.836 3.233 -47.154 1.00 97.94 200 LYS A C 1
ATOM 1684 O O . LYS A 1 200 ? 14.128 3.340 -48.342 1.00 97.94 200 LYS A O 1
ATOM 1689 N N . ILE A 1 201 ? 14.740 3.272 -46.176 1.00 97.56 201 ILE A N 1
ATOM 1690 C CA . ILE A 1 201 ? 16.182 3.401 -46.411 1.00 97.56 201 ILE A CA 1
ATOM 1691 C C . ILE A 1 201 ? 16.678 2.218 -47.241 1.00 97.56 201 ILE A C 1
ATOM 1693 O O . ILE A 1 201 ? 17.355 2.438 -48.238 1.00 97.56 201 ILE A O 1
ATOM 1697 N N . LEU A 1 202 ? 16.295 0.987 -46.891 1.00 98.19 202 LEU A N 1
ATOM 1698 C CA . LEU A 1 202 ? 16.684 -0.220 -47.623 1.00 98.19 202 LEU A CA 1
ATOM 1699 C C . LEU A 1 202 ? 16.248 -0.169 -49.095 1.00 98.19 202 LEU A C 1
ATOM 1701 O O . LEU A 1 202 ? 17.052 -0.429 -49.984 1.00 98.19 202 LEU A O 1
ATOM 1705 N N . LYS A 1 203 ? 15.015 0.264 -49.381 1.00 97.50 203 LYS A N 1
ATOM 1706 C CA . LYS A 1 203 ? 14.553 0.443 -50.769 1.00 97.50 203 LYS A CA 1
ATOM 1707 C C . LYS A 1 203 ? 15.372 1.488 -51.529 1.00 97.50 203 LYS A C 1
ATOM 1709 O O . LYS A 1 203 ? 15.675 1.300 -52.705 1.00 97.50 203 LYS A O 1
ATOM 1714 N N . GLU A 1 204 ? 15.737 2.597 -50.886 1.00 96.50 204 GLU A N 1
ATOM 1715 C CA . GLU A 1 204 ? 16.591 3.611 -51.515 1.00 96.50 204 GLU A CA 1
ATOM 1716 C C . GLU A 1 204 ? 18.029 3.117 -51.720 1.00 96.50 204 GLU A C 1
ATOM 1718 O O . GLU A 1 204 ? 18.627 3.395 -52.763 1.00 96.50 204 GLU A O 1
ATOM 1723 N N . THR A 1 205 ? 18.590 2.343 -50.787 1.00 95.31 205 THR A N 1
ATOM 1724 C CA . THR A 1 205 ? 19.933 1.775 -50.962 1.00 95.31 205 THR A CA 1
ATOM 1725 C C . THR A 1 205 ? 19.971 0.760 -52.101 1.00 95.31 205 THR A C 1
ATOM 1727 O O . THR A 1 205 ? 20.915 0.792 -52.892 1.00 95.31 205 THR A O 1
ATOM 1730 N N . GLU A 1 206 ? 18.939 -0.074 -52.253 1.00 96.69 206 GLU A N 1
ATOM 1731 C CA . GLU A 1 206 ? 18.786 -0.987 -53.391 1.00 96.69 206 GLU A CA 1
ATOM 1732 C C . GLU A 1 206 ? 18.692 -0.224 -54.717 1.00 96.69 206 GLU A C 1
ATOM 1734 O O . GLU A 1 206 ? 19.476 -0.491 -55.629 1.00 96.69 206 GLU A O 1
ATOM 1739 N N . ARG A 1 207 ? 17.849 0.815 -54.798 1.00 97.94 207 ARG A N 1
ATOM 1740 C CA . ARG A 1 207 ? 17.751 1.685 -55.989 1.00 97.94 207 ARG A CA 1
ATOM 1741 C C . ARG A 1 207 ? 19.086 2.327 -56.360 1.00 97.94 207 ARG A C 1
ATOM 1743 O O . ARG A 1 207 ? 19.446 2.411 -57.535 1.00 97.94 207 ARG A O 1
ATOM 1750 N N . VAL A 1 208 ? 19.840 2.807 -55.372 1.00 97.25 208 VAL A N 1
ATOM 1751 C CA . VAL A 1 208 ? 21.173 3.381 -55.603 1.00 97.25 208 VAL A CA 1
ATOM 1752 C C . VAL A 1 208 ? 22.160 2.303 -56.049 1.00 97.25 208 VAL A C 1
ATOM 1754 O O . VAL A 1 208 ? 22.968 2.556 -56.944 1.00 97.25 208 VAL A O 1
ATOM 1757 N N . LYS A 1 209 ? 22.098 1.099 -55.471 1.00 96.88 209 LYS A N 1
ATOM 1758 C CA . LYS A 1 209 ? 22.935 -0.043 -55.859 1.00 96.88 209 LYS A CA 1
ATOM 1759 C C . LYS A 1 209 ? 22.678 -0.454 -57.309 1.00 96.88 209 LYS A C 1
ATOM 1761 O O . LYS A 1 209 ? 23.639 -0.623 -58.054 1.00 96.88 209 LYS A O 1
ATOM 1766 N N . GLU A 1 210 ? 21.420 -0.527 -57.737 1.00 97.56 210 GLU A N 1
ATOM 1767 C CA . GLU A 1 210 ? 21.043 -0.794 -59.131 1.00 97.56 210 GLU A CA 1
ATOM 1768 C C . GLU A 1 210 ? 21.606 0.266 -60.085 1.00 97.56 210 GLU A C 1
ATOM 1770 O O . GLU A 1 210 ? 22.269 -0.072 -61.067 1.00 97.56 210 GLU A O 1
ATOM 1775 N N . LYS A 1 211 ? 21.438 1.558 -59.764 1.00 95.81 211 LYS A N 1
ATOM 1776 C CA . LYS A 1 211 ? 22.011 2.656 -60.563 1.00 95.81 211 LYS A CA 1
ATOM 1777 C C . LYS A 1 211 ? 23.537 2.576 -60.642 1.00 95.81 211 LYS A C 1
ATOM 1779 O O . LYS A 1 211 ? 24.104 2.759 -61.717 1.00 95.81 211 LYS A O 1
ATOM 1784 N N . ARG A 1 212 ? 24.214 2.275 -59.528 1.00 96.81 212 ARG A N 1
ATOM 1785 C CA . ARG A 1 212 ? 25.674 2.078 -59.494 1.00 96.81 212 ARG A CA 1
ATOM 1786 C C . ARG A 1 212 ? 26.103 0.899 -60.361 1.00 96.81 212 ARG A C 1
ATOM 1788 O O . ARG A 1 212 ? 27.054 1.038 -61.124 1.00 96.81 212 ARG A O 1
ATOM 1795 N N . ASN A 1 213 ? 25.395 -0.226 -60.286 1.00 97.06 213 ASN A N 1
ATOM 1796 C CA . ASN A 1 213 ? 25.663 -1.390 -61.129 1.00 97.06 213 ASN A CA 1
ATOM 1797 C C . ASN A 1 213 ? 25.507 -1.039 -62.610 1.00 97.06 213 ASN A C 1
ATOM 1799 O O . ASN A 1 213 ? 26.410 -1.322 -63.394 1.00 97.06 213 ASN A O 1
ATOM 1803 N N . ARG A 1 214 ? 24.441 -0.318 -62.974 1.00 97.94 214 ARG A N 1
ATOM 1804 C CA . ARG A 1 214 ? 24.224 0.130 -64.352 1.00 97.94 214 ARG A CA 1
ATOM 1805 C C . ARG A 1 214 ? 25.340 1.045 -64.857 1.00 97.94 214 ARG A C 1
ATOM 1807 O O . ARG A 1 214 ? 25.814 0.879 -65.975 1.00 97.94 214 ARG A O 1
ATOM 1814 N N . ILE A 1 215 ? 25.791 1.993 -64.035 1.00 97.62 215 ILE A N 1
ATOM 1815 C CA . ILE A 1 215 ? 26.926 2.862 -64.379 1.00 97.62 215 ILE A CA 1
ATOM 1816 C C . ILE A 1 215 ? 28.210 2.039 -64.543 1.00 97.62 215 ILE A C 1
ATOM 1818 O O . ILE A 1 215 ? 28.982 2.298 -65.462 1.00 97.62 215 ILE A O 1
ATOM 1822 N N . ASN A 1 216 ? 28.441 1.037 -63.692 1.00 97.06 216 ASN A N 1
ATOM 1823 C CA . ASN A 1 216 ? 29.608 0.162 -63.800 1.00 97.06 216 ASN A CA 1
ATOM 1824 C C . ASN A 1 216 ? 29.583 -0.683 -65.081 1.00 97.06 216 ASN A C 1
ATOM 1826 O O . ASN A 1 216 ? 30.623 -0.840 -65.715 1.00 97.06 216 ASN A O 1
ATOM 1830 N N . GLU A 1 217 ? 28.420 -1.194 -65.487 1.00 97.69 217 GLU A N 1
ATOM 1831 C CA . GLU A 1 217 ? 28.246 -1.879 -66.775 1.00 97.69 217 GLU A CA 1
ATOM 1832 C C . GLU A 1 217 ? 28.574 -0.955 -67.948 1.00 97.69 217 GLU A C 1
ATOM 1834 O O . GLU A 1 217 ? 29.372 -1.318 -68.810 1.00 97.69 217 GLU A O 1
ATOM 1839 N N . LEU A 1 218 ? 28.019 0.261 -67.951 1.00 97.75 218 LEU A N 1
ATOM 1840 C CA . LEU A 1 218 ? 28.298 1.254 -68.989 1.00 97.75 218 LEU A CA 1
ATOM 1841 C C . LEU A 1 218 ? 29.779 1.643 -69.017 1.00 97.75 218 LEU A C 1
ATOM 1843 O O . LEU A 1 218 ? 30.364 1.739 -70.090 1.00 97.75 218 LEU A O 1
ATOM 1847 N N . ARG A 1 219 ? 30.419 1.805 -67.852 1.00 97.25 219 ARG A N 1
ATOM 1848 C CA . ARG A 1 219 ? 31.859 2.073 -67.758 1.00 97.25 219 ARG A CA 1
ATOM 1849 C C . ARG A 1 219 ? 32.680 0.934 -68.359 1.00 97.25 219 ARG A C 1
ATOM 1851 O O . ARG A 1 219 ? 33.613 1.212 -69.100 1.00 97.25 219 ARG A O 1
ATOM 1858 N N . ARG A 1 220 ? 32.335 -0.327 -68.072 1.00 97.00 220 ARG A N 1
ATOM 1859 C CA . ARG A 1 220 ? 33.012 -1.492 -68.668 1.00 97.00 220 ARG A CA 1
ATOM 1860 C C . ARG A 1 220 ? 32.836 -1.527 -70.182 1.00 97.00 220 ARG A C 1
ATOM 1862 O O . ARG A 1 220 ? 33.811 -1.757 -70.885 1.00 97.00 220 ARG A O 1
ATOM 1869 N N . HIS A 1 221 ? 31.625 -1.273 -70.678 1.00 97.38 221 HIS A N 1
ATOM 1870 C CA . HIS A 1 221 ? 31.367 -1.207 -72.116 1.00 97.38 221 HIS A CA 1
ATOM 1871 C C . HIS A 1 221 ? 32.206 -0.112 -72.786 1.00 97.38 221 HIS A C 1
ATOM 1873 O O . HIS A 1 221 ? 32.892 -0.385 -73.762 1.00 97.38 221 HIS A O 1
ATOM 1879 N N . LEU A 1 222 ? 32.205 1.104 -72.230 1.00 96.75 222 LEU A N 1
ATOM 1880 C CA . LEU A 1 222 ? 33.005 2.216 -72.750 1.00 96.75 222 LEU A CA 1
ATOM 1881 C C . LEU A 1 222 ? 34.506 1.910 -72.723 1.00 96.75 222 LEU A C 1
ATOM 1883 O O . LEU A 1 222 ? 35.198 2.219 -73.683 1.00 96.75 222 LEU A O 1
ATOM 1887 N N . GLN A 1 223 ? 35.005 1.262 -71.666 1.00 96.62 223 GLN A N 1
ATOM 1888 C CA . GLN A 1 223 ? 36.402 0.823 -71.600 1.00 96.62 223 GLN A CA 1
ATOM 1889 C C . GLN A 1 223 ? 36.741 -0.194 -72.696 1.00 96.62 223 GLN A C 1
ATOM 1891 O O . GLN A 1 223 ? 37.809 -0.107 -73.293 1.00 96.62 223 GLN A O 1
ATOM 1896 N N . LEU A 1 224 ? 35.853 -1.153 -72.975 1.00 97.56 224 LEU A N 1
ATOM 1897 C CA . LEU A 1 224 ? 36.056 -2.117 -74.060 1.00 97.56 224 LEU A CA 1
ATOM 1898 C C . LEU A 1 224 ? 36.051 -1.426 -75.425 1.00 97.56 224 LEU A C 1
ATOM 1900 O O . LEU A 1 224 ? 36.946 -1.669 -76.228 1.00 97.56 224 LEU A O 1
ATOM 1904 N N . GLU A 1 225 ? 35.100 -0.525 -75.660 1.00 96.81 225 GLU A N 1
ATOM 1905 C CA . GLU A 1 225 ? 35.006 0.245 -76.901 1.00 96.81 225 GLU A CA 1
ATOM 1906 C C . GLU A 1 225 ? 36.235 1.146 -77.111 1.00 96.81 225 GLU A C 1
ATOM 1908 O O . GLU A 1 225 ? 36.802 1.182 -78.203 1.00 96.81 225 GLU A O 1
ATOM 1913 N N . GLU A 1 226 ? 36.716 1.815 -76.060 1.00 94.81 226 GLU A N 1
ATOM 1914 C CA . GLU A 1 226 ? 37.952 2.601 -76.095 1.00 94.81 226 GLU A CA 1
ATOM 1915 C C . GLU A 1 226 ? 39.163 1.719 -76.437 1.00 94.81 226 GLU A C 1
ATOM 1917 O O . GLU A 1 226 ? 39.949 2.062 -77.323 1.00 94.81 226 GLU A O 1
ATOM 1922 N N . MET A 1 227 ? 39.286 0.547 -75.804 1.00 95.50 227 MET A N 1
ATOM 1923 C CA . MET A 1 227 ? 40.349 -0.417 -76.105 1.00 95.50 227 MET A CA 1
ATOM 1924 C C . MET A 1 227 ? 40.271 -0.932 -77.547 1.00 95.50 227 MET A C 1
ATOM 1926 O O . MET A 1 227 ? 41.302 -1.049 -78.212 1.00 95.50 227 MET A O 1
ATOM 1930 N N . GLU A 1 228 ? 39.074 -1.197 -78.071 1.00 96.62 228 GLU A N 1
ATOM 1931 C CA . GLU A 1 228 ? 38.877 -1.569 -79.474 1.00 96.62 228 GLU A CA 1
ATOM 1932 C C . GLU A 1 228 ? 39.289 -0.449 -80.432 1.00 96.62 228 GLU A C 1
ATOM 1934 O O . GLU A 1 228 ? 39.956 -0.710 -81.435 1.00 96.62 228 GLU A O 1
ATOM 1939 N N . LEU A 1 229 ? 38.919 0.801 -80.144 1.00 96.94 229 LEU A N 1
ATOM 1940 C CA . LEU A 1 229 ? 39.303 1.955 -80.958 1.00 96.94 229 LEU A CA 1
ATOM 1941 C C . LEU A 1 229 ? 40.820 2.178 -80.939 1.00 96.94 229 LEU A C 1
ATOM 1943 O O . LEU A 1 229 ? 41.415 2.418 -81.995 1.00 96.94 229 LEU A O 1
ATOM 1947 N N . LEU A 1 230 ? 41.459 2.046 -79.774 1.00 96.94 230 LEU A N 1
ATOM 1948 C CA . LEU A 1 230 ? 42.914 2.109 -79.634 1.00 96.94 230 LEU A CA 1
ATOM 1949 C C . LEU A 1 230 ? 43.604 0.976 -80.402 1.00 96.94 230 LEU A C 1
ATOM 1951 O O . LEU A 1 230 ? 44.565 1.239 -81.127 1.00 96.94 230 LEU A O 1
ATOM 1955 N N . ASN A 1 231 ? 43.092 -0.255 -80.318 1.00 96.19 231 ASN A N 1
ATOM 1956 C CA . ASN A 1 231 ? 43.611 -1.395 -81.076 1.00 96.19 231 ASN A CA 1
ATOM 1957 C C . ASN A 1 231 ? 43.473 -1.176 -82.587 1.00 96.19 231 ASN A C 1
ATOM 1959 O O . ASN A 1 231 ? 44.469 -1.278 -83.298 1.00 96.19 231 ASN A O 1
ATOM 1963 N N . LYS A 1 232 ? 42.298 -0.750 -83.074 1.00 96.38 232 LYS A N 1
ATOM 1964 C CA . LYS A 1 232 ? 42.085 -0.398 -84.491 1.00 96.38 232 LYS A CA 1
ATOM 1965 C C . LYS A 1 232 ? 43.021 0.725 -84.944 1.00 96.38 232 LYS A C 1
ATOM 1967 O O . LYS A 1 232 ? 43.526 0.702 -86.064 1.00 96.38 232 LYS A O 1
ATOM 1972 N N . SER A 1 233 ? 43.264 1.732 -84.102 1.00 93.81 233 SER A N 1
ATOM 1973 C CA . SER A 1 233 ? 44.224 2.806 -84.398 1.00 93.81 233 SER A CA 1
ATOM 1974 C C . SER A 1 233 ? 45.655 2.266 -84.510 1.00 93.81 233 SER A C 1
ATOM 1976 O O . SER A 1 233 ? 46.357 2.560 -85.484 1.00 93.81 233 SER A O 1
ATOM 1978 N N . ARG A 1 234 ? 46.065 1.413 -83.562 1.00 96.06 234 ARG A N 1
ATOM 1979 C CA . ARG A 1 234 ? 47.367 0.735 -83.553 1.00 96.06 234 ARG A CA 1
ATOM 1980 C C . ARG A 1 234 ? 47.556 -0.140 -84.791 1.00 96.06 234 ARG A C 1
ATOM 1982 O O . ARG A 1 234 ? 48.603 -0.047 -85.427 1.00 96.06 234 ARG A O 1
ATOM 1989 N N . GLU A 1 235 ? 46.553 -0.928 -85.167 1.00 95.44 235 GLU A N 1
ATOM 1990 C CA . GLU A 1 235 ? 46.550 -1.751 -86.382 1.00 95.44 235 GLU A CA 1
ATOM 1991 C C . GLU A 1 235 ? 46.744 -0.896 -87.636 1.00 95.44 235 GLU A C 1
ATOM 1993 O O . GLU A 1 235 ? 47.658 -1.162 -88.410 1.00 95.44 235 GLU A O 1
ATOM 1998 N N . ARG A 1 236 ? 46.000 0.210 -87.795 1.00 95.69 236 ARG A N 1
ATOM 1999 C CA . ARG A 1 236 ? 46.184 1.125 -88.939 1.00 95.69 236 ARG A CA 1
ATOM 2000 C C . ARG A 1 236 ? 47.599 1.701 -89.015 1.00 95.69 236 ARG A C 1
ATOM 2002 O O . ARG A 1 236 ? 48.121 1.900 -90.109 1.00 95.69 236 ARG A O 1
ATOM 2009 N N . ILE A 1 237 ? 48.221 2.030 -87.881 1.00 95.25 237 ILE A N 1
ATOM 2010 C CA . ILE A 1 237 ? 49.613 2.512 -87.856 1.00 95.25 237 ILE A CA 1
ATOM 2011 C C . ILE A 1 237 ? 50.567 1.390 -88.282 1.00 95.25 237 ILE A C 1
ATOM 2013 O O . ILE A 1 237 ? 51.444 1.621 -89.114 1.00 95.25 237 ILE A O 1
ATOM 2017 N N . LEU A 1 238 ? 50.375 0.172 -87.768 1.00 95.75 238 LEU A N 1
ATOM 2018 C CA . LEU A 1 238 ? 51.166 -0.997 -88.160 1.00 95.75 238 LEU A CA 1
ATOM 2019 C C . LEU A 1 238 ? 51.015 -1.317 -89.655 1.00 95.75 238 LEU A C 1
ATOM 2021 O O . LEU A 1 238 ? 52.016 -1.552 -90.328 1.00 95.75 238 LEU A O 1
ATOM 2025 N N . GLU A 1 239 ? 49.804 -1.253 -90.205 1.00 95.62 239 GLU A N 1
ATOM 2026 C CA . GLU A 1 239 ? 49.538 -1.420 -91.638 1.00 95.62 239 GLU A CA 1
ATOM 2027 C C . GLU A 1 239 ? 50.216 -0.341 -92.488 1.00 95.62 239 GLU A C 1
ATOM 2029 O O . GLU A 1 239 ? 50.818 -0.638 -93.518 1.00 95.62 239 GLU A O 1
ATOM 2034 N N . ARG A 1 240 ? 50.163 0.930 -92.069 1.00 93.38 240 ARG A N 1
ATOM 2035 C CA . ARG A 1 240 ? 50.881 2.005 -92.774 1.00 93.38 240 ARG A CA 1
ATOM 2036 C C . ARG A 1 240 ? 52.388 1.772 -92.754 1.00 93.38 240 ARG A C 1
ATOM 2038 O O . ARG A 1 240 ? 53.026 1.942 -93.788 1.00 93.38 240 ARG A O 1
ATOM 2045 N N . ASN A 1 241 ? 52.937 1.348 -91.617 1.00 94.38 241 ASN A N 1
ATOM 2046 C CA . ASN A 1 241 ? 54.362 1.059 -91.469 1.00 94.38 241 ASN A CA 1
ATOM 2047 C C . ASN A 1 241 ? 54.793 -0.143 -92.315 1.00 94.38 241 ASN A C 1
ATOM 2049 O O . ASN A 1 241 ? 55.822 -0.079 -92.978 1.00 94.38 241 ASN A O 1
ATOM 2053 N N . THR A 1 242 ? 54.011 -1.224 -92.333 1.00 93.56 242 THR A N 1
ATOM 2054 C CA . THR A 1 242 ? 54.291 -2.398 -93.177 1.00 93.56 242 THR A CA 1
ATOM 2055 C C . THR A 1 242 ? 54.216 -2.045 -94.659 1.00 93.56 242 THR A C 1
ATOM 2057 O O . THR A 1 242 ? 55.162 -2.335 -95.381 1.00 93.56 242 THR A O 1
ATOM 2060 N N . LYS A 1 243 ? 53.183 -1.315 -95.102 1.00 95.12 243 LYS A N 1
ATOM 2061 C CA . LYS A 1 243 ? 53.083 -0.804 -96.483 1.00 95.12 243 LYS A CA 1
ATOM 2062 C C . LYS A 1 243 ? 54.196 0.178 -96.845 1.00 95.12 243 LYS A C 1
ATOM 2064 O O . LYS A 1 243 ? 54.577 0.270 -98.006 1.00 95.12 243 LYS A O 1
ATOM 2069 N N . HIS A 1 244 ? 54.672 0.981 -95.895 1.00 94.44 244 HIS A N 1
ATOM 2070 C CA . HIS A 1 244 ? 55.802 1.879 -96.124 1.00 94.44 244 HIS A CA 1
ATOM 2071 C C . HIS A 1 244 ? 57.094 1.090 -96.330 1.00 94.44 244 HIS A C 1
ATOM 2073 O O . HIS A 1 244 ? 57.722 1.281 -97.364 1.00 94.44 244 HIS A O 1
ATOM 2079 N N . ARG A 1 245 ? 57.409 0.147 -95.430 1.00 93.81 245 ARG A N 1
ATOM 2080 C CA . ARG A 1 245 ? 58.562 -0.755 -95.579 1.00 93.81 245 ARG A CA 1
ATOM 2081 C C . ARG A 1 245 ? 58.485 -1.590 -96.853 1.00 93.81 245 ARG A C 1
ATOM 2083 O O . ARG A 1 245 ? 59.500 -1.809 -97.495 1.00 93.81 245 ARG A O 1
ATOM 2090 N N . GLN A 1 246 ? 57.290 -2.048 -97.231 1.00 93.31 246 GLN A N 1
ATOM 2091 C CA . GLN A 1 246 ? 57.091 -2.785 -98.476 1.00 93.31 246 GLN A CA 1
ATOM 2092 C C . GLN A 1 246 ? 57.420 -1.913 -99.693 1.00 93.31 246 GLN A C 1
ATOM 2094 O O . GLN A 1 246 ? 58.173 -2.352 -100.549 1.00 93.31 246 GLN A O 1
ATOM 2099 N N . ARG A 1 247 ? 56.936 -0.664 -99.738 1.00 93.31 247 ARG A N 1
ATOM 2100 C CA . ARG A 1 247 ? 57.282 0.282 -100.812 1.00 93.31 247 ARG A CA 1
ATOM 2101 C C . ARG A 1 247 ? 58.772 0.614 -100.847 1.00 93.31 247 ARG A C 1
ATOM 2103 O O . ARG A 1 247 ? 59.337 0.709 -101.926 1.00 93.31 247 ARG A O 1
ATOM 2110 N N . GLU A 1 248 ? 59.409 0.790 -99.691 1.00 93.50 248 GLU A N 1
ATOM 2111 C CA . GLU A 1 248 ? 60.865 0.980 -99.616 1.00 93.50 248 GLU A CA 1
ATOM 2112 C C . GLU A 1 248 ? 61.609 -0.243 -100.165 1.00 93.50 248 GLU A C 1
ATOM 2114 O O . GLU A 1 248 ? 62.543 -0.097 -100.946 1.00 93.50 248 GLU A O 1
ATOM 2119 N N . MET A 1 249 ? 61.166 -1.454 -99.818 1.00 92.25 249 MET A N 1
ATOM 2120 C CA . MET A 1 249 ? 61.733 -2.695 -100.345 1.00 92.25 249 MET A CA 1
ATOM 2121 C C . MET A 1 249 ? 61.520 -2.828 -101.859 1.00 92.25 249 MET A C 1
ATOM 2123 O O . MET A 1 249 ? 62.454 -3.194 -102.560 1.00 92.25 249 MET A O 1
ATOM 2127 N N . GLU A 1 250 ? 60.337 -2.490 -102.377 1.00 94.00 250 GLU A N 1
ATOM 2128 C CA . GLU A 1 250 ? 60.040 -2.463 -103.818 1.00 94.00 250 GLU A CA 1
ATOM 2129 C C . GLU A 1 250 ? 60.921 -1.446 -104.560 1.00 94.00 250 GLU A C 1
ATOM 2131 O O . GLU A 1 250 ? 61.449 -1.755 -105.623 1.00 94.00 250 GLU A O 1
ATOM 2136 N N . GLN A 1 251 ? 61.149 -0.259 -103.985 1.00 94.12 251 GLN A N 1
ATOM 2137 C CA . GLN A 1 251 ? 62.080 0.730 -104.542 1.00 94.12 251 GLN A CA 1
ATOM 2138 C C . GLN A 1 251 ? 63.520 0.211 -104.569 1.00 94.12 251 GLN A C 1
ATOM 2140 O O . GLN A 1 251 ? 64.215 0.384 -105.567 1.00 94.12 251 GLN A O 1
ATOM 2145 N N . LEU A 1 252 ? 63.974 -0.434 -103.490 1.00 94.81 252 LEU A N 1
ATOM 2146 C CA . LEU A 1 252 ? 65.302 -1.043 -103.445 1.00 94.81 252 LEU A CA 1
ATOM 2147 C C . LEU A 1 252 ? 65.438 -2.178 -104.467 1.00 94.81 252 LEU A C 1
ATOM 2149 O O . LEU A 1 252 ? 66.458 -2.238 -105.144 1.00 94.81 252 LEU A O 1
ATOM 2153 N N . LEU A 1 253 ? 64.420 -3.030 -104.618 1.00 94.19 253 LEU A N 1
ATOM 2154 C CA . LEU A 1 253 ? 64.396 -4.086 -105.634 1.00 94.19 253 LEU A CA 1
ATOM 2155 C C . LEU A 1 253 ? 64.460 -3.506 -107.050 1.00 94.19 253 LEU A C 1
ATOM 2157 O O . LEU A 1 253 ? 65.305 -3.936 -107.823 1.00 94.19 253 LEU A O 1
ATOM 2161 N N . GLY A 1 254 ? 63.661 -2.482 -107.365 1.00 94.56 254 GLY A N 1
ATOM 2162 C CA . GLY A 1 254 ? 63.717 -1.811 -108.668 1.00 94.56 254 GLY A CA 1
ATOM 2163 C C . GLY A 1 254 ? 65.076 -1.155 -108.950 1.00 94.56 254 GLY A C 1
ATOM 2164 O O . GLY A 1 254 ? 65.585 -1.248 -110.063 1.00 94.56 254 GLY A O 1
ATOM 2165 N N . ASN A 1 255 ? 65.713 -0.552 -107.939 1.00 94.00 255 ASN A N 1
ATOM 2166 C CA . ASN A 1 255 ? 67.077 -0.026 -108.073 1.00 94.00 255 ASN A CA 1
ATOM 2167 C C . ASN A 1 255 ? 68.098 -1.145 -108.327 1.00 94.00 255 ASN A C 1
ATOM 2169 O O . ASN A 1 255 ? 69.020 -0.956 -109.114 1.00 94.00 255 ASN A O 1
ATOM 2173 N N . VAL A 1 256 ? 67.948 -2.303 -107.673 1.00 92.00 256 VAL A N 1
ATOM 2174 C CA . VAL A 1 256 ? 68.793 -3.480 -107.926 1.00 92.00 256 VAL A CA 1
ATOM 2175 C C . VAL A 1 256 ? 68.576 -3.997 -109.345 1.00 92.00 256 VAL A C 1
ATOM 2177 O O . VAL A 1 256 ? 69.556 -4.216 -110.040 1.00 92.00 256 VAL A O 1
ATOM 2180 N N . GLU A 1 257 ? 67.331 -4.129 -109.807 1.00 91.94 257 GLU A N 1
ATOM 2181 C CA . GLU A 1 257 ? 67.018 -4.537 -111.183 1.00 91.94 257 GLU A CA 1
ATOM 2182 C C . GLU A 1 257 ? 67.615 -3.570 -112.212 1.00 91.94 257 GLU A C 1
ATOM 2184 O O . GLU A 1 257 ? 68.226 -4.005 -113.185 1.00 91.94 257 GLU A O 1
ATOM 2189 N N . GLN A 1 258 ? 67.504 -2.258 -111.982 1.00 90.44 258 GLN A N 1
ATOM 2190 C CA . GLN A 1 258 ? 68.108 -1.248 -112.849 1.00 90.44 258 GLN A CA 1
ATOM 2191 C C . GLN A 1 258 ? 69.640 -1.318 -112.829 1.00 90.44 258 GLN A C 1
ATOM 2193 O O . GLN A 1 258 ? 70.263 -1.211 -113.886 1.00 90.44 258 GLN A O 1
ATOM 2198 N N . ASN A 1 259 ? 70.245 -1.516 -111.655 1.00 91.44 259 ASN A N 1
ATOM 2199 C CA . ASN A 1 259 ? 71.685 -1.710 -111.533 1.00 91.44 259 ASN A CA 1
ATOM 2200 C C . ASN A 1 259 ? 72.124 -2.975 -112.280 1.00 91.44 259 ASN A C 1
ATOM 2202 O O . ASN A 1 259 ? 73.024 -2.877 -113.104 1.00 91.44 259 ASN A O 1
ATOM 2206 N N . CYS A 1 260 ? 71.451 -4.115 -112.095 1.00 89.88 260 CYS A N 1
ATOM 2207 C CA . CYS A 1 260 ? 71.733 -5.351 -112.827 1.00 89.88 260 CYS A CA 1
ATOM 2208 C C . CYS A 1 260 ? 71.595 -5.163 -114.342 1.00 89.88 260 CYS A C 1
ATOM 2210 O O . CYS A 1 260 ? 72.487 -5.559 -115.078 1.00 89.88 260 CYS A O 1
ATOM 2212 N N . ALA A 1 261 ? 70.539 -4.498 -114.819 1.00 90.69 261 ALA A N 1
ATOM 2213 C CA . ALA A 1 261 ? 70.381 -4.201 -116.242 1.00 90.69 261 ALA A CA 1
ATOM 2214 C C . ALA A 1 261 ? 71.493 -3.273 -116.768 1.00 90.69 261 ALA A C 1
ATOM 2216 O O . ALA A 1 261 ? 71.984 -3.457 -117.880 1.00 90.69 261 ALA A O 1
ATOM 2217 N N . SER A 1 262 ? 71.916 -2.278 -115.979 1.00 88.62 262 SER A N 1
ATOM 2218 C CA . SER A 1 262 ? 73.044 -1.415 -116.347 1.00 88.62 262 SER A CA 1
ATOM 2219 C C . SER A 1 262 ? 74.365 -2.184 -116.377 1.00 88.62 262 SER A C 1
ATOM 2221 O O . SER A 1 262 ? 75.141 -2.015 -117.311 1.00 88.62 262 SER A O 1
ATOM 2223 N N . GLU A 1 263 ? 74.584 -3.081 -115.413 1.00 87.56 263 GLU A N 1
ATOM 2224 C CA . GLU A 1 263 ? 75.736 -3.976 -115.370 1.00 87.56 263 GLU A CA 1
ATOM 2225 C C . GLU A 1 263 ? 75.721 -4.942 -116.559 1.00 87.56 263 GLU A C 1
ATOM 2227 O O . GLU A 1 263 ? 76.758 -5.126 -117.177 1.00 87.56 263 GLU A O 1
ATOM 2232 N N . GLU A 1 264 ? 74.571 -5.496 -116.954 1.00 88.81 264 GLU A N 1
ATOM 2233 C CA . GLU A 1 264 ? 74.427 -6.328 -118.158 1.00 88.81 264 GLU A CA 1
ATOM 2234 C C . GLU A 1 264 ? 74.765 -5.561 -119.442 1.00 88.81 264 GLU A C 1
ATOM 2236 O O . GLU A 1 264 ? 75.469 -6.085 -120.304 1.00 88.81 264 GLU A O 1
ATOM 2241 N N . VAL A 1 265 ? 74.306 -4.311 -119.578 1.00 89.81 265 VAL A N 1
ATOM 2242 C CA . VAL A 1 265 ? 74.640 -3.462 -120.735 1.00 89.81 265 VAL A CA 1
ATOM 2243 C C . VAL A 1 265 ? 76.129 -3.119 -120.756 1.00 89.81 265 VAL A C 1
ATOM 2245 O O . VAL A 1 265 ? 76.755 -3.196 -121.814 1.00 89.81 265 VAL A O 1
ATOM 2248 N N . GLU A 1 266 ? 76.711 -2.759 -119.611 1.00 87.56 266 GLU A N 1
ATOM 2249 C CA . GLU A 1 266 ? 78.150 -2.504 -119.507 1.00 87.56 266 GLU A CA 1
ATOM 2250 C C . GLU A 1 266 ? 78.961 -3.780 -119.780 1.00 87.56 266 GLU A C 1
ATOM 2252 O O . GLU A 1 266 ? 79.945 -3.726 -120.516 1.00 87.56 266 GLU A O 1
ATOM 2257 N N . LEU A 1 267 ? 78.524 -4.947 -119.295 1.00 87.56 267 LEU A N 1
ATOM 2258 C CA . LEU A 1 267 ? 79.133 -6.242 -119.610 1.00 87.56 267 LEU A CA 1
ATOM 2259 C C . LEU A 1 267 ? 79.057 -6.546 -121.108 1.00 87.56 267 LEU A C 1
ATOM 2261 O O . LEU A 1 267 ? 80.075 -6.902 -121.691 1.00 87.56 267 LEU A O 1
ATOM 2265 N N . ALA A 1 268 ? 77.907 -6.339 -121.754 1.00 88.94 268 ALA A N 1
ATOM 2266 C CA . ALA A 1 268 ? 77.749 -6.533 -123.196 1.00 88.94 268 ALA A CA 1
ATOM 2267 C C . ALA A 1 268 ? 78.611 -5.557 -124.013 1.00 88.94 268 ALA A C 1
ATOM 2269 O O . ALA A 1 268 ? 79.141 -5.912 -125.068 1.00 88.94 268 ALA A O 1
ATOM 2270 N N . ARG A 1 269 ? 78.789 -4.323 -123.530 1.00 87.69 269 ARG A N 1
ATOM 2271 C CA . ARG A 1 269 ? 79.698 -3.345 -124.136 1.00 87.69 269 ARG A CA 1
ATOM 2272 C C . ARG A 1 269 ? 81.151 -3.794 -124.015 1.00 87.69 269 ARG A C 1
ATOM 2274 O O . ARG A 1 269 ? 81.861 -3.774 -125.017 1.00 87.69 269 ARG A O 1
ATOM 2281 N N . VAL A 1 270 ? 81.579 -4.206 -122.822 1.00 88.62 270 VAL A N 1
ATOM 2282 C CA . VAL A 1 270 ? 82.932 -4.725 -122.579 1.00 88.62 270 VAL A CA 1
ATOM 2283 C C . VAL A 1 270 ? 83.178 -5.996 -123.392 1.00 88.62 270 VAL A C 1
ATOM 2285 O O . VAL A 1 270 ? 84.233 -6.120 -124.002 1.00 88.62 270 VAL A O 1
ATOM 2288 N N . GLU A 1 271 ? 82.209 -6.908 -123.468 1.00 86.12 271 GLU A N 1
ATOM 2289 C CA . GLU A 1 271 ? 82.271 -8.103 -124.312 1.00 86.12 271 GLU A CA 1
ATOM 2290 C C . GLU A 1 271 ? 82.385 -7.725 -125.793 1.00 86.12 271 GLU A C 1
ATOM 2292 O O . GLU A 1 271 ? 83.249 -8.240 -126.496 1.00 86.12 271 GLU A O 1
ATOM 2297 N N . GLY A 1 272 ? 81.585 -6.767 -126.268 1.00 86.31 272 GLY A N 1
ATOM 2298 C CA . GLY A 1 272 ? 81.674 -6.253 -127.633 1.00 86.31 272 GLY A CA 1
ATOM 2299 C C . GLY A 1 272 ? 83.028 -5.608 -127.941 1.00 86.31 272 GLY A C 1
ATOM 2300 O O . GLY A 1 272 ? 83.586 -5.831 -129.016 1.00 86.31 272 GLY A O 1
ATOM 2301 N N . ASP A 1 273 ? 83.587 -4.836 -127.010 1.00 88.25 273 ASP A N 1
ATOM 2302 C CA . ASP A 1 273 ? 84.916 -4.241 -127.156 1.00 88.25 273 ASP A CA 1
ATOM 2303 C C . ASP A 1 273 ? 86.027 -5.305 -127.088 1.00 88.25 273 ASP A C 1
ATOM 2305 O O . ASP A 1 273 ? 86.982 -5.228 -127.860 1.00 88.25 273 ASP A O 1
ATOM 2309 N N . LEU A 1 274 ? 85.871 -6.355 -126.275 1.00 86.62 274 LEU A N 1
ATOM 2310 C CA . LEU A 1 274 ? 86.762 -7.519 -126.262 1.00 86.62 274 LEU A CA 1
ATOM 2311 C C . LEU A 1 274 ? 86.699 -8.281 -127.591 1.00 86.62 274 LEU A C 1
ATOM 2313 O O . LEU A 1 274 ? 87.736 -8.657 -128.126 1.00 86.62 274 LEU A O 1
ATOM 2317 N N . VAL A 1 275 ? 85.506 -8.481 -128.157 1.00 87.06 275 VAL A N 1
ATOM 2318 C CA . VAL A 1 275 ? 85.322 -9.112 -129.474 1.00 87.06 275 VAL A CA 1
ATOM 2319 C C . VAL A 1 275 ? 85.967 -8.268 -130.568 1.00 87.06 275 VAL A C 1
ATOM 2321 O O . VAL A 1 275 ? 86.625 -8.827 -131.444 1.00 87.06 275 VAL A O 1
ATOM 2324 N N . LYS A 1 276 ? 85.847 -6.935 -130.516 1.00 86.19 276 LYS A N 1
ATOM 2325 C CA . LYS A 1 276 ? 86.562 -6.047 -131.445 1.00 86.19 276 LYS A CA 1
ATOM 2326 C C . LYS A 1 276 ? 88.068 -6.198 -131.294 1.00 86.19 276 LYS A C 1
ATOM 2328 O O . LYS A 1 276 ? 88.719 -6.491 -132.289 1.00 86.19 276 LYS A O 1
ATOM 2333 N N . GLN A 1 277 ? 88.604 -6.097 -130.077 1.00 83.44 277 GLN A N 1
ATOM 2334 C CA . GLN A 1 277 ? 90.031 -6.310 -129.818 1.00 83.44 277 GLN A CA 1
ATOM 2335 C C . GLN A 1 277 ? 90.488 -7.700 -130.274 1.00 83.44 277 GLN A C 1
ATOM 2337 O O . GLN A 1 277 ? 91.555 -7.830 -130.860 1.00 83.44 277 GLN A O 1
ATOM 2342 N N . TYR A 1 278 ? 89.676 -8.741 -130.079 1.00 81.94 278 TYR A N 1
ATOM 2343 C CA . TYR A 1 278 ? 89.967 -10.089 -130.560 1.00 81.94 278 TYR A CA 1
ATOM 2344 C C . TYR A 1 278 ? 89.944 -10.162 -132.089 1.00 81.94 278 TYR A C 1
ATOM 2346 O O . TYR A 1 278 ? 90.818 -10.784 -132.678 1.00 81.94 278 TYR A O 1
ATOM 2354 N N . SER A 1 279 ? 88.999 -9.495 -132.754 1.00 82.88 279 SER A N 1
ATOM 2355 C CA . SER A 1 279 ? 88.940 -9.410 -134.218 1.00 82.88 279 SER A CA 1
ATOM 2356 C C . SER A 1 279 ? 90.095 -8.594 -134.804 1.00 82.88 279 SER A C 1
ATOM 2358 O O . SER A 1 279 ? 90.619 -8.950 -135.855 1.00 82.88 279 SER A O 1
ATOM 2360 N N . GLU A 1 280 ? 90.542 -7.548 -134.108 1.00 83.25 280 GLU A N 1
ATOM 2361 C CA . GLU A 1 280 ? 91.726 -6.762 -134.446 1.00 83.25 280 GLU A CA 1
ATOM 2362 C C . GLU A 1 280 ? 92.989 -7.593 -134.240 1.00 83.25 280 GLU A C 1
ATOM 2364 O O . GLU A 1 280 ? 93.837 -7.623 -135.123 1.00 83.25 280 GLU A O 1
ATOM 2369 N N . LEU A 1 281 ? 93.103 -8.332 -133.134 1.00 82.19 281 LEU A N 1
ATOM 2370 C CA . LEU A 1 281 ? 94.193 -9.277 -132.899 1.00 82.19 281 LEU A CA 1
ATOM 2371 C C . LEU A 1 281 ? 94.193 -10.408 -133.923 1.00 82.19 281 LEU A C 1
ATOM 2373 O O . LEU A 1 281 ? 95.262 -10.777 -134.384 1.00 82.19 281 LEU A O 1
ATOM 2377 N N . LEU A 1 282 ? 93.031 -10.921 -134.328 1.00 78.12 282 LEU A N 1
ATOM 2378 C CA . LEU A 1 282 ? 92.913 -11.916 -135.392 1.00 78.12 282 LEU A CA 1
ATOM 2379 C C . LEU A 1 282 ? 93.285 -11.304 -136.746 1.00 78.12 282 LEU A C 1
ATOM 2381 O O . LEU A 1 282 ? 93.963 -11.940 -137.542 1.00 78.12 282 LEU A O 1
ATOM 2385 N N . HIS A 1 283 ? 92.905 -10.052 -137.010 1.00 78.50 283 HIS A N 1
ATOM 2386 C CA . HIS A 1 283 ? 93.345 -9.320 -138.194 1.00 78.50 283 HIS A CA 1
ATOM 2387 C C . HIS A 1 283 ? 94.859 -9.103 -138.171 1.00 78.50 283 HIS A C 1
ATOM 2389 O O . HIS A 1 283 ? 95.512 -9.300 -139.189 1.00 78.50 283 HIS A O 1
ATOM 2395 N N . HIS A 1 284 ? 95.437 -8.768 -137.017 1.00 76.56 284 HIS A N 1
ATOM 2396 C CA . HIS A 1 284 ? 96.877 -8.709 -136.812 1.00 76.56 284 HIS A CA 1
ATOM 2397 C C . HIS A 1 284 ? 97.521 -10.088 -136.940 1.00 76.56 284 HIS A C 1
ATOM 2399 O O . HIS A 1 284 ? 98.583 -10.160 -137.532 1.00 76.56 284 HIS A O 1
ATOM 2405 N N . GLN A 1 285 ? 96.892 -11.173 -136.485 1.00 69.31 285 GLN A N 1
ATOM 2406 C CA . GLN A 1 285 ? 97.379 -12.539 -136.659 1.00 69.31 285 GLN A CA 1
ATOM 2407 C C . GLN A 1 285 ? 97.367 -12.927 -138.133 1.00 69.31 285 GLN A C 1
ATOM 2409 O O . GLN A 1 285 ? 98.382 -13.395 -138.614 1.00 69.31 285 GLN A O 1
ATOM 2414 N N . ILE A 1 286 ? 96.286 -12.676 -138.871 1.00 69.50 286 ILE A N 1
ATOM 2415 C CA . ILE A 1 286 ? 96.207 -12.913 -140.320 1.00 69.50 286 ILE A CA 1
ATOM 2416 C C . ILE A 1 286 ? 97.209 -12.018 -141.052 1.00 69.50 286 ILE A C 1
ATOM 2418 O O . ILE A 1 286 ? 97.840 -12.443 -142.010 1.00 69.50 286 ILE A O 1
ATOM 2422 N N . LYS A 1 287 ? 97.399 -10.775 -140.602 1.00 72.31 287 LYS A N 1
ATOM 2423 C CA . LYS A 1 287 ? 98.414 -9.868 -141.141 1.00 72.31 287 LYS A CA 1
ATOM 2424 C C . LYS A 1 287 ? 99.819 -10.373 -140.830 1.00 72.31 287 LYS A C 1
ATOM 2426 O O . LYS A 1 287 ? 100.663 -10.285 -141.699 1.00 72.31 287 LYS A O 1
ATOM 2431 N N . ILE A 1 288 ? 100.054 -10.956 -139.658 1.00 63.91 288 ILE A N 1
ATOM 2432 C CA . ILE A 1 288 ? 101.310 -11.607 -139.283 1.00 63.91 288 ILE A CA 1
ATOM 2433 C C . ILE A 1 288 ? 101.489 -12.910 -140.070 1.00 63.91 288 ILE A C 1
ATOM 2435 O O . ILE A 1 288 ? 102.578 -13.132 -140.560 1.00 63.91 288 ILE A O 1
ATOM 2439 N N . GLU A 1 289 ? 100.463 -13.732 -140.286 1.00 59.84 289 GLU A N 1
ATOM 2440 C CA . GLU A 1 289 ? 100.517 -14.942 -141.122 1.00 59.84 289 GLU A CA 1
ATOM 2441 C C . GLU A 1 289 ? 100.782 -14.588 -142.594 1.00 59.84 289 GLU A C 1
ATOM 2443 O O . GLU A 1 289 ? 101.611 -15.228 -143.238 1.00 59.84 289 GLU A O 1
ATOM 2448 N N . ASN A 1 290 ? 100.179 -13.507 -143.098 1.00 58.09 290 ASN A N 1
ATOM 2449 C CA . ASN A 1 290 ? 100.446 -12.958 -144.430 1.00 58.09 290 ASN A CA 1
ATOM 2450 C C . ASN A 1 290 ? 101.809 -12.245 -144.514 1.00 58.09 290 ASN A C 1
ATOM 2452 O O . ASN A 1 290 ? 102.397 -12.187 -145.588 1.00 58.09 290 ASN A O 1
ATOM 2456 N N . SER A 1 291 ? 102.332 -11.724 -143.401 1.00 52.41 291 SER A N 1
ATOM 2457 C CA . SER A 1 291 ? 103.666 -11.111 -143.289 1.00 52.41 291 SER A CA 1
ATOM 2458 C C . SER A 1 291 ? 104.764 -12.097 -142.862 1.00 52.41 291 SER A C 1
ATOM 2460 O O . SER A 1 291 ? 105.935 -11.749 -142.899 1.00 52.41 291 SER A O 1
ATOM 2462 N N . LEU A 1 292 ? 104.424 -13.337 -142.506 1.00 47.84 292 LEU A N 1
ATOM 2463 C CA . LEU A 1 292 ? 105.357 -14.444 -142.265 1.00 47.84 292 LEU A CA 1
ATOM 2464 C C . LEU A 1 292 ? 105.710 -15.187 -143.562 1.00 47.84 292 LEU A C 1
ATOM 2466 O O . LEU A 1 292 ? 106.550 -16.084 -143.534 1.00 47.84 292 LEU A O 1
ATOM 2470 N N . HIS A 1 293 ? 105.102 -14.805 -144.691 1.00 48.56 293 HIS A N 1
ATOM 2471 C CA . HIS A 1 293 ? 105.503 -15.249 -146.027 1.00 48.56 293 HIS A CA 1
ATOM 2472 C C . HIS A 1 293 ? 106.539 -14.347 -146.718 1.00 48.56 293 HIS A C 1
ATOM 2474 O O . HIS A 1 293 ? 107.001 -14.739 -147.778 1.00 48.56 293 HIS A O 1
ATOM 2480 N N . ASP A 1 294 ? 106.967 -13.230 -146.113 1.00 39.78 294 ASP A N 1
ATOM 2481 C CA . ASP A 1 294 ? 108.122 -12.440 -146.572 1.00 39.78 294 ASP A CA 1
ATOM 2482 C C . ASP A 1 294 ? 108.863 -11.798 -145.369 1.00 39.78 294 ASP A C 1
ATOM 2484 O O . ASP A 1 294 ? 108.423 -10.811 -144.790 1.00 39.78 294 ASP A O 1
ATOM 2488 N N . GLU A 1 295 ? 109.980 -12.434 -144.995 1.00 37.09 295 GLU A N 1
ATOM 2489 C CA . GLU A 1 295 ? 111.181 -11.954 -144.270 1.00 37.09 295 GLU A CA 1
ATOM 2490 C C . GLU A 1 295 ? 111.066 -10.979 -143.050 1.00 37.09 295 GLU A C 1
ATOM 2492 O O . GLU A 1 295 ? 110.955 -9.768 -143.196 1.00 37.09 295 GLU A O 1
ATOM 2497 N N . ILE A 1 296 ? 111.174 -11.546 -141.824 1.00 33.47 296 ILE A N 1
ATOM 2498 C CA . ILE A 1 296 ? 112.206 -11.367 -140.740 1.00 33.47 296 ILE A CA 1
ATOM 2499 C C . ILE A 1 296 ? 112.905 -9.970 -140.606 1.00 33.47 296 ILE A C 1
ATOM 2501 O O . ILE A 1 296 ? 113.302 -9.464 -141.650 1.00 33.47 296 ILE A O 1
ATOM 2505 N N . PRO A 1 297 ? 113.273 -9.387 -139.408 1.00 42.59 297 PRO A N 1
ATOM 2506 C CA . PRO A 1 297 ? 113.295 -9.883 -138.000 1.00 42.59 297 PRO A CA 1
ATOM 2507 C C . PRO A 1 297 ? 112.838 -8.918 -136.843 1.00 42.59 297 PRO A C 1
ATOM 2509 O O . PRO A 1 297 ? 112.988 -7.705 -136.902 1.00 42.59 297 PRO A O 1
ATOM 2512 N N . SER A 1 298 ? 112.464 -9.534 -135.708 1.00 34.12 298 SER A N 1
ATOM 2513 C CA . SER A 1 298 ? 112.898 -9.294 -134.299 1.00 34.12 298 SER A CA 1
ATOM 2514 C C . SER A 1 298 ? 112.739 -7.946 -133.540 1.00 34.12 298 SER A C 1
ATOM 2516 O O . SER A 1 298 ? 113.397 -6.960 -133.847 1.00 34.12 298 SER A O 1
ATOM 2518 N N . ASN A 1 299 ? 112.088 -8.033 -132.359 1.00 32.12 299 ASN A N 1
ATOM 2519 C CA . ASN A 1 299 ? 112.676 -7.966 -130.988 1.00 32.12 299 ASN A CA 1
ATOM 2520 C C . ASN A 1 299 ? 112.042 -7.001 -129.940 1.00 32.12 299 ASN A C 1
ATOM 2522 O O . ASN A 1 299 ? 111.986 -5.794 -130.146 1.00 32.12 299 ASN A O 1
ATOM 2526 N N . SER A 1 300 ? 111.745 -7.598 -128.765 1.00 38.12 300 SER A N 1
ATOM 2527 C CA . SER A 1 300 ? 111.871 -7.099 -127.365 1.00 38.12 300 SER A CA 1
ATOM 2528 C C . SER A 1 300 ? 110.876 -6.054 -126.810 1.00 38.12 300 SER A C 1
ATOM 2530 O O . SER A 1 300 ? 110.818 -4.937 -127.300 1.00 38.12 300 SER A O 1
ATOM 2532 N N . GLN A 1 301 ? 109.997 -6.391 -125.843 1.00 40.25 301 GLN A N 1
ATOM 2533 C CA . GLN A 1 301 ? 110.197 -6.570 -124.372 1.00 40.25 301 GLN A CA 1
ATOM 2534 C C . GLN A 1 301 ? 110.343 -5.240 -123.593 1.00 40.25 301 GLN A C 1
ATOM 2536 O O . GLN A 1 301 ? 111.184 -4.425 -123.948 1.00 40.25 301 GLN A O 1
ATOM 2541 N N . SER A 1 302 ? 109.504 -4.971 -122.573 1.00 39.19 302 SER A N 1
ATOM 2542 C CA . SER A 1 302 ? 109.779 -5.145 -121.109 1.00 39.19 302 SER A CA 1
ATOM 2543 C C . SER A 1 302 ? 109.654 -3.752 -120.434 1.00 39.19 302 SER A C 1
ATOM 2545 O O . SER A 1 302 ? 109.931 -2.760 -121.100 1.00 39.19 302 SER A O 1
ATOM 2547 N N . ASP A 1 303 ? 109.230 -3.495 -119.190 1.00 45.59 303 ASP A N 1
ATOM 2548 C CA . ASP A 1 303 ? 108.652 -4.261 -118.077 1.00 45.59 303 ASP A CA 1
ATOM 2549 C C . ASP A 1 303 ? 108.140 -3.283 -116.978 1.00 45.59 303 ASP A C 1
ATOM 2551 O O . ASP A 1 303 ? 108.573 -2.135 -116.903 1.00 45.59 303 ASP A O 1
ATOM 2555 N N . GLU A 1 304 ? 107.234 -3.797 -116.133 1.00 45.12 304 GLU A N 1
ATOM 2556 C CA . GLU A 1 304 ? 107.165 -3.726 -114.649 1.00 45.12 304 GLU A CA 1
ATOM 2557 C C . GLU A 1 304 ? 107.299 -2.406 -113.852 1.00 45.12 304 GLU A C 1
ATOM 2559 O O . GLU A 1 304 ? 108.200 -1.596 -114.009 1.00 45.12 304 GLU A O 1
ATOM 2564 N N . CYS A 1 305 ? 106.360 -2.092 -112.946 1.00 44.00 305 CYS A N 1
ATOM 2565 C CA . CYS A 1 305 ? 106.021 -2.755 -111.659 1.00 44.00 305 CYS A CA 1
ATOM 2566 C C . CYS A 1 305 ? 106.887 -2.308 -110.460 1.00 44.00 305 CYS A C 1
ATOM 2568 O O . CYS A 1 305 ? 107.625 -3.095 -109.880 1.00 44.00 305 CYS A O 1
ATOM 2570 N N . HIS A 1 306 ? 106.725 -1.051 -110.008 1.00 46.00 306 HIS A N 1
ATOM 2571 C CA . HIS A 1 306 ? 107.295 -0.607 -108.719 1.00 46.00 306 HIS A CA 1
ATOM 2572 C C . HIS A 1 306 ? 106.450 0.359 -107.853 1.00 46.00 306 HIS A C 1
ATOM 2574 O O . HIS A 1 306 ? 106.908 0.765 -106.788 1.00 46.00 306 HIS A O 1
ATOM 2580 N N . ILE A 1 307 ? 105.200 0.698 -108.197 1.00 50.84 307 ILE A N 1
ATOM 2581 C CA . ILE A 1 307 ? 104.471 1.784 -107.490 1.00 50.84 307 ILE A CA 1
ATOM 2582 C C . ILE A 1 307 ? 103.549 1.288 -106.346 1.00 50.84 307 ILE A C 1
ATOM 2584 O O . ILE A 1 307 ? 103.164 2.054 -105.463 1.00 50.84 307 ILE A O 1
ATOM 2588 N N . LEU A 1 308 ? 103.249 -0.012 -106.258 1.00 51.91 308 LEU A N 1
ATOM 2589 C CA . LEU A 1 308 ? 102.186 -0.526 -105.373 1.00 51.91 308 LEU A CA 1
ATOM 2590 C C . LEU A 1 308 ? 102.550 -0.725 -103.886 1.00 51.91 308 LEU A C 1
ATOM 2592 O O . LEU A 1 308 ? 101.671 -1.043 -103.090 1.00 51.91 308 LEU A O 1
ATOM 2596 N N . LYS A 1 309 ? 103.797 -0.488 -103.458 1.00 51.03 309 LYS A N 1
ATOM 2597 C CA . LYS A 1 309 ? 104.198 -0.664 -102.042 1.00 51.03 309 LYS A CA 1
ATOM 2598 C C . LYS A 1 309 ? 104.058 0.585 -101.161 1.00 51.03 309 LYS A C 1
ATOM 2600 O O . LYS A 1 309 ? 104.041 0.457 -99.942 1.00 51.03 309 LYS A O 1
ATOM 2605 N N . ALA A 1 310 ? 103.904 1.777 -101.741 1.00 51.38 310 ALA A N 1
ATOM 2606 C CA . ALA A 1 310 ? 103.853 3.032 -100.979 1.00 51.38 310 ALA A CA 1
ATOM 2607 C C . ALA A 1 310 ? 102.445 3.402 -100.463 1.00 51.38 310 ALA A C 1
ATOM 2609 O O . ALA A 1 310 ? 102.309 4.174 -99.517 1.00 51.38 310 ALA A O 1
ATOM 2610 N N . HIS A 1 311 ? 101.382 2.850 -101.059 1.00 51.50 311 HIS A N 1
ATOM 2611 C CA . HIS A 1 311 ? 100.005 3.260 -100.754 1.00 51.50 311 HIS A CA 1
ATOM 2612 C C . HIS A 1 311 ? 99.430 2.599 -99.487 1.00 51.50 311 HIS A C 1
ATOM 2614 O O . HIS A 1 311 ? 98.489 3.108 -98.882 1.00 51.50 311 HIS A O 1
ATOM 2620 N N . GLN A 1 312 ? 100.009 1.481 -99.042 1.00 56.09 312 GLN A N 1
ATOM 2621 C CA . GLN A 1 312 ? 99.454 0.686 -97.943 1.00 56.09 312 GLN A CA 1
ATOM 2622 C C . GLN A 1 312 ? 99.759 1.270 -96.550 1.00 56.09 312 GLN A C 1
ATOM 2624 O O . GLN A 1 312 ? 99.010 1.033 -95.608 1.00 56.09 312 GLN A O 1
ATOM 2629 N N . GLN A 1 313 ? 100.811 2.086 -96.413 1.00 55.84 313 GLN A N 1
ATOM 2630 C CA . GLN A 1 313 ? 101.231 2.639 -95.116 1.00 55.84 313 GLN A CA 1
ATOM 2631 C C . GLN A 1 313 ? 100.400 3.856 -94.667 1.00 55.84 313 GLN A C 1
ATOM 2633 O O . GLN A 1 313 ? 100.241 4.069 -93.470 1.00 55.84 313 GLN A O 1
ATOM 2638 N N . LYS A 1 314 ? 99.778 4.602 -95.594 1.00 60.78 314 LYS A N 1
ATOM 2639 C CA . LYS A 1 314 ? 98.967 5.796 -95.266 1.00 60.78 314 LYS A CA 1
ATOM 2640 C C . LYS A 1 314 ? 97.595 5.489 -94.646 1.00 60.78 314 LYS A C 1
ATOM 2642 O O . LYS A 1 314 ? 97.007 6.348 -93.998 1.00 60.78 314 LYS A O 1
ATOM 2647 N N . LEU A 1 315 ? 97.077 4.273 -94.824 1.00 59.22 315 LEU A N 1
ATOM 2648 C CA . LEU A 1 315 ? 95.753 3.877 -94.320 1.00 59.22 315 LEU A CA 1
ATOM 2649 C C . LEU A 1 315 ? 95.754 3.503 -92.830 1.00 59.22 315 LEU A C 1
ATOM 2651 O O . LEU A 1 315 ? 94.720 3.607 -92.177 1.00 59.22 315 LEU A O 1
ATOM 2655 N N . VAL A 1 316 ? 96.905 3.110 -92.281 1.00 58.50 316 VAL A N 1
ATOM 2656 C CA . VAL A 1 316 ? 97.016 2.660 -90.884 1.00 58.50 316 VAL A CA 1
ATOM 2657 C C . VAL A 1 316 ? 97.041 3.845 -89.911 1.00 58.50 316 VAL A C 1
ATOM 2659 O O . VAL A 1 316 ? 96.440 3.782 -88.844 1.00 58.50 316 VAL A O 1
ATOM 2662 N N . GLU A 1 317 ? 97.627 4.970 -90.318 1.00 56.28 317 GLU A N 1
ATOM 2663 C CA . GLU A 1 317 ? 97.771 6.182 -89.495 1.00 56.28 317 GLU A CA 1
ATOM 2664 C C . GLU A 1 317 ? 96.438 6.935 -89.290 1.00 56.28 317 GLU A C 1
ATOM 2666 O O . GLU A 1 317 ? 96.241 7.646 -88.306 1.00 56.28 317 GLU A O 1
ATOM 2671 N N . SER A 1 318 ? 95.466 6.722 -90.184 1.00 54.81 318 SER A N 1
ATOM 2672 C CA . SER A 1 318 ? 94.155 7.390 -90.138 1.00 54.81 318 SER A CA 1
ATOM 2673 C C . SER A 1 318 ? 93.175 6.763 -89.130 1.00 54.81 318 SER A C 1
ATOM 2675 O O . SER A 1 318 ? 92.157 7.373 -88.804 1.00 54.81 318 SER A O 1
ATOM 2677 N N . LEU A 1 319 ? 93.458 5.557 -88.621 1.00 56.25 319 LEU A N 1
ATOM 2678 C CA . LEU A 1 319 ? 92.554 4.812 -87.732 1.00 56.25 319 LEU A CA 1
ATOM 2679 C C . LEU A 1 319 ? 92.793 5.063 -86.231 1.00 56.25 319 LEU A C 1
ATOM 2681 O O . LEU A 1 319 ? 91.904 4.781 -85.426 1.00 56.25 319 LEU A O 1
ATOM 2685 N N . GLU A 1 320 ? 93.934 5.633 -85.831 1.00 48.41 320 GLU A N 1
ATOM 2686 C CA . GLU A 1 320 ? 94.249 5.881 -84.410 1.00 48.41 320 GLU A CA 1
ATOM 2687 C C . GLU A 1 320 ? 93.687 7.210 -83.867 1.00 48.41 320 GLU A C 1
ATOM 2689 O O . GLU A 1 320 ? 93.429 7.334 -82.668 1.00 48.41 320 GLU A O 1
ATOM 2694 N N . LEU A 1 321 ? 93.385 8.179 -84.737 1.00 50.78 321 LEU A N 1
ATOM 2695 C CA . LEU A 1 321 ? 92.897 9.516 -84.357 1.00 50.78 321 LEU A CA 1
ATOM 2696 C C . LEU A 1 321 ? 91.404 9.582 -83.969 1.00 50.78 321 LEU A C 1
ATOM 2698 O O . LEU A 1 321 ? 90.972 10.567 -83.376 1.00 50.78 321 LEU A O 1
ATOM 2702 N N . LEU A 1 322 ? 90.609 8.540 -84.240 1.00 49.47 322 LEU A N 1
ATOM 2703 C CA . LEU A 1 322 ? 89.159 8.517 -83.961 1.00 49.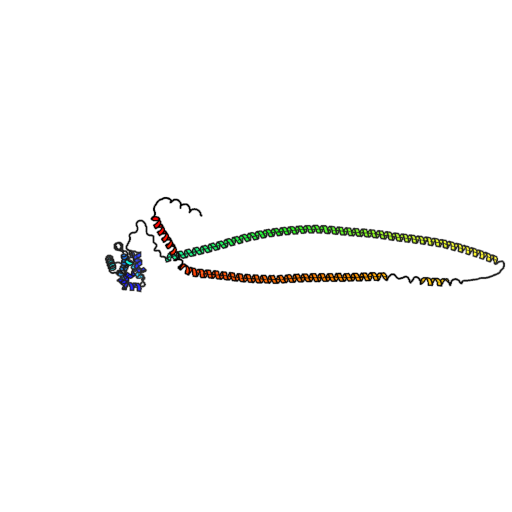47 322 LEU A CA 1
ATOM 2704 C C . LEU A 1 322 ? 88.778 7.911 -82.595 1.00 49.47 322 LEU A C 1
ATOM 2706 O O . LEU A 1 322 ? 87.597 7.854 -82.255 1.00 49.47 322 LEU A O 1
ATOM 2710 N N . LYS A 1 323 ? 89.754 7.479 -81.783 1.00 46.00 323 LYS A N 1
ATOM 2711 C CA . LYS A 1 323 ? 89.509 6.755 -80.519 1.00 46.00 323 LYS A CA 1
ATOM 2712 C C . LYS A 1 323 ? 89.558 7.629 -79.251 1.00 46.00 323 LYS A C 1
ATOM 2714 O O . LYS A 1 323 ? 89.232 7.142 -78.174 1.00 46.00 323 LYS A O 1
ATOM 2719 N N . THR A 1 324 ? 89.936 8.907 -79.351 1.00 46.53 324 THR A N 1
ATOM 2720 C CA . THR A 1 324 ? 90.265 9.770 -78.193 1.00 46.53 324 THR A CA 1
ATOM 2721 C C . THR A 1 324 ? 89.200 10.808 -77.800 1.00 46.53 324 THR A C 1
ATOM 2723 O O . THR A 1 324 ? 89.352 11.452 -76.767 1.00 46.53 324 THR A O 1
ATOM 2726 N N . ASN A 1 325 ? 88.075 10.930 -78.519 1.00 46.50 325 ASN A N 1
ATOM 2727 C CA . ASN A 1 325 ? 87.002 11.899 -78.212 1.00 46.50 325 ASN A CA 1
ATOM 2728 C C . ASN A 1 325 ? 85.764 11.267 -77.536 1.00 46.50 325 ASN A C 1
ATOM 2730 O O . ASN A 1 325 ? 84.632 11.401 -77.998 1.00 46.50 325 ASN A O 1
ATOM 2734 N N . GLY A 1 326 ? 85.976 10.580 -76.411 1.00 43.03 326 GLY A N 1
ATOM 2735 C CA . GLY A 1 326 ? 84.919 9.968 -75.596 1.00 43.03 326 GLY A CA 1
ATOM 2736 C C . GLY A 1 326 ? 84.905 10.489 -74.159 1.00 43.03 326 GLY A C 1
ATOM 2737 O O . GLY A 1 326 ? 85.293 9.773 -73.245 1.00 43.03 326 GLY A O 1
ATOM 2738 N N . GLY A 1 327 ? 84.453 11.726 -73.937 1.00 42.16 327 GLY A N 1
ATOM 2739 C CA . GLY A 1 327 ? 84.380 12.325 -72.600 1.00 42.16 327 GLY A CA 1
ATOM 2740 C C . GLY A 1 327 ? 83.141 13.194 -72.420 1.00 42.16 327 GLY A C 1
ATOM 2741 O O . GLY A 1 327 ? 83.212 14.398 -72.607 1.00 42.16 327 GLY A O 1
ATOM 2742 N N . ASN A 1 328 ? 81.995 12.592 -72.074 1.00 53.25 328 ASN A N 1
ATOM 2743 C CA . ASN A 1 328 ? 80.781 13.342 -71.698 1.00 53.25 328 ASN A CA 1
ATOM 2744 C C . ASN A 1 328 ? 79.840 12.613 -70.707 1.00 53.25 328 ASN A C 1
ATOM 2746 O O . ASN A 1 328 ? 78.679 12.987 -70.552 1.00 53.25 328 ASN A O 1
ATOM 2750 N N . GLN A 1 329 ? 80.320 11.584 -69.996 1.00 56.62 329 GLN A N 1
ATOM 2751 C CA . GLN A 1 329 ? 79.518 10.854 -68.996 1.00 56.62 329 GLN A CA 1
ATOM 2752 C C . GLN A 1 329 ? 79.724 11.339 -67.547 1.00 56.62 329 GLN A C 1
ATOM 2754 O O . GLN A 1 329 ? 78.847 11.141 -66.711 1.00 56.62 329 GLN A O 1
ATOM 2759 N N . HIS A 1 330 ? 80.820 12.039 -67.231 1.00 51.72 330 HIS A N 1
ATOM 2760 C CA . HIS A 1 330 ? 81.177 12.313 -65.831 1.00 51.72 330 HIS A CA 1
ATOM 2761 C C . HIS A 1 330 ? 80.405 13.471 -65.168 1.00 51.72 330 HIS A C 1
ATOM 2763 O O . HIS A 1 330 ? 80.247 13.477 -63.949 1.00 51.72 330 HIS A O 1
ATOM 2769 N N . ILE A 1 331 ? 79.867 14.412 -65.953 1.00 54.66 331 ILE A N 1
ATOM 2770 C CA . ILE A 1 331 ? 79.187 15.617 -65.435 1.00 54.66 331 ILE A CA 1
ATOM 2771 C C . ILE A 1 331 ? 77.719 15.329 -65.051 1.00 54.66 331 ILE A C 1
ATOM 2773 O O . ILE A 1 331 ? 77.172 15.979 -64.164 1.00 54.66 331 ILE A O 1
ATOM 2777 N N . LYS A 1 332 ? 77.085 14.296 -65.628 1.00 59.78 332 LYS A N 1
ATOM 2778 C CA . LYS A 1 332 ? 75.695 13.919 -65.297 1.00 59.78 332 LYS A CA 1
ATOM 2779 C C . LYS A 1 332 ? 75.566 13.189 -63.953 1.00 59.78 332 LYS A C 1
ATOM 2781 O O . LYS A 1 332 ? 74.546 13.323 -63.285 1.00 59.78 332 LYS A O 1
ATOM 2786 N N . ASN A 1 333 ? 76.610 12.482 -63.517 1.00 58.06 333 ASN A N 1
ATOM 2787 C CA . ASN A 1 333 ? 76.569 11.688 -62.284 1.00 58.06 333 ASN A CA 1
ATOM 2788 C C . ASN A 1 333 ? 76.720 12.536 -61.007 1.00 58.06 333 ASN A C 1
ATOM 2790 O O . ASN A 1 333 ? 76.155 12.185 -59.975 1.00 58.06 333 ASN A O 1
ATOM 2794 N N . ILE A 1 334 ? 77.415 13.677 -61.071 1.00 60.47 334 ILE A N 1
ATOM 2795 C CA . ILE A 1 334 ? 77.638 14.551 -59.902 1.00 60.47 334 ILE A CA 1
ATOM 2796 C C . ILE A 1 334 ? 76.370 15.352 -59.549 1.00 60.47 334 ILE A C 1
ATOM 2798 O O . ILE A 1 334 ? 76.082 15.550 -58.369 1.00 60.47 334 ILE A O 1
ATOM 2802 N N . ALA A 1 335 ? 75.566 15.734 -60.550 1.00 57.78 335 ALA A N 1
ATOM 2803 C CA . ALA A 1 335 ? 74.291 16.436 -60.355 1.00 57.78 335 ALA A CA 1
ATOM 2804 C C . ALA A 1 335 ? 73.167 15.521 -59.823 1.00 57.78 335 ALA A C 1
ATOM 2806 O O . ALA A 1 335 ? 72.328 15.959 -59.040 1.00 57.78 335 ALA A O 1
ATOM 2807 N N . LEU A 1 336 ? 73.163 14.237 -60.204 1.00 63.41 336 LEU A N 1
ATOM 2808 C CA . LEU A 1 336 ? 72.208 13.256 -59.675 1.00 63.41 336 LEU A CA 1
ATOM 2809 C C . LEU A 1 336 ? 72.537 12.861 -58.226 1.00 63.41 336 LEU A C 1
ATOM 2811 O O . LEU A 1 336 ? 71.626 12.743 -57.413 1.00 63.41 336 LEU A O 1
ATOM 2815 N N . ALA A 1 337 ? 73.819 12.730 -57.870 1.00 65.12 337 ALA A N 1
ATOM 2816 C CA . ALA A 1 337 ? 74.233 12.378 -56.508 1.00 65.12 337 ALA A CA 1
ATOM 2817 C C . ALA A 1 337 ? 73.912 13.473 -55.470 1.00 65.12 337 ALA A C 1
ATOM 2819 O O . ALA A 1 337 ? 73.486 13.165 -54.359 1.00 65.12 337 ALA A O 1
ATOM 2820 N N . THR A 1 338 ? 74.052 14.753 -55.836 1.00 69.81 338 THR A N 1
ATOM 2821 C CA . THR A 1 338 ? 73.679 15.880 -54.957 1.00 69.81 338 THR A CA 1
ATOM 2822 C C . THR A 1 338 ? 72.163 16.014 -54.795 1.00 69.81 338 THR A C 1
ATOM 2824 O O . THR A 1 338 ? 71.697 16.316 -53.698 1.00 69.81 338 THR A O 1
ATOM 2827 N N . GLY A 1 339 ? 71.382 15.719 -55.841 1.00 69.88 339 GLY A N 1
ATOM 2828 C CA . GLY A 1 339 ? 69.919 15.658 -55.754 1.00 69.88 339 GLY A CA 1
ATOM 2829 C C . GLY A 1 339 ? 69.405 14.510 -54.876 1.00 69.88 339 GLY A C 1
ATOM 2830 O O . GLY A 1 339 ? 68.447 14.698 -54.132 1.00 69.88 339 GLY A O 1
ATOM 2831 N N . ILE A 1 340 ? 70.064 13.346 -54.911 1.00 72.94 340 ILE A N 1
ATOM 2832 C CA . ILE A 1 340 ? 69.702 12.184 -54.083 1.00 72.94 340 ILE A CA 1
ATOM 2833 C C . ILE A 1 340 ? 69.974 12.462 -52.597 1.00 72.94 340 ILE A C 1
ATOM 2835 O O . ILE A 1 340 ? 69.087 12.245 -51.779 1.00 72.94 340 ILE A O 1
ATOM 2839 N N . SER A 1 341 ? 71.126 13.046 -52.248 1.00 72.94 341 SER A N 1
ATOM 2840 C CA . SER A 1 341 ? 71.434 13.386 -50.848 1.00 72.94 341 SER A CA 1
ATOM 2841 C C . SER A 1 341 ? 70.465 14.422 -50.260 1.00 72.94 341 SER A C 1
ATOM 2843 O O . SER A 1 341 ? 70.074 14.308 -49.103 1.00 72.94 341 SER A O 1
ATOM 2845 N N . ALA A 1 342 ? 70.030 15.408 -51.055 1.00 74.06 342 ALA A N 1
ATOM 2846 C CA . ALA A 1 342 ? 69.047 16.402 -50.613 1.00 74.06 342 ALA A CA 1
ATOM 2847 C C . ALA A 1 342 ? 67.638 15.806 -50.423 1.00 74.06 342 ALA A C 1
ATOM 2849 O O . ALA A 1 342 ? 66.882 16.264 -49.564 1.00 74.06 342 ALA A O 1
ATOM 2850 N N . LEU A 1 343 ? 67.278 14.783 -51.209 1.00 74.94 343 LEU A N 1
ATOM 2851 C CA . LEU A 1 343 ? 66.031 14.035 -51.033 1.00 74.94 343 LEU A CA 1
ATOM 2852 C C . LEU A 1 343 ? 66.087 13.126 -49.798 1.00 74.94 343 LEU A C 1
ATOM 2854 O O . LEU A 1 343 ? 65.095 13.049 -49.075 1.00 74.94 343 LEU A O 1
ATOM 2858 N N . ASP A 1 344 ? 67.234 12.508 -49.509 1.00 80.31 344 ASP A N 1
ATOM 2859 C CA . ASP A 1 344 ? 67.425 11.682 -48.311 1.00 80.31 344 ASP A CA 1
ATOM 2860 C C . ASP A 1 344 ? 67.337 12.506 -47.011 1.00 80.31 344 ASP A C 1
ATOM 2862 O O . ASP A 1 344 ? 66.695 12.068 -46.051 1.00 80.31 344 ASP A O 1
ATOM 2866 N N . ASP A 1 345 ? 67.862 13.736 -46.996 1.00 81.06 345 ASP A N 1
ATOM 2867 C CA . ASP A 1 345 ? 67.720 14.662 -45.860 1.00 81.06 345 ASP A CA 1
ATOM 2868 C C . ASP A 1 345 ? 66.259 15.090 -45.635 1.00 81.06 345 ASP A C 1
ATOM 2870 O O . ASP A 1 345 ? 65.785 15.173 -44.497 1.00 81.06 345 ASP A O 1
ATOM 2874 N N . LEU A 1 346 ? 65.505 15.312 -46.717 1.00 80.19 346 LEU A N 1
ATOM 2875 C CA . LEU A 1 346 ? 64.075 15.630 -46.661 1.00 80.19 346 LEU A CA 1
ATOM 2876 C C . LEU A 1 346 ? 63.254 14.438 -46.150 1.00 80.19 346 LEU A C 1
ATOM 2878 O O . LEU A 1 346 ? 62.360 14.614 -45.322 1.00 80.19 346 LEU A O 1
ATOM 2882 N N . ILE A 1 347 ? 63.591 13.218 -46.579 1.00 81.38 347 ILE A N 1
ATOM 2883 C CA . ILE A 1 347 ? 62.968 11.981 -46.091 1.00 81.38 347 ILE A CA 1
ATOM 2884 C C . ILE A 1 347 ? 63.262 11.776 -44.601 1.00 81.38 347 ILE A C 1
ATOM 2886 O O . ILE A 1 347 ? 62.358 11.403 -43.852 1.00 81.38 347 ILE A O 1
ATOM 2890 N N . MET A 1 348 ? 64.491 12.034 -44.147 1.00 83.25 348 MET A N 1
ATOM 2891 C CA . MET A 1 348 ? 64.845 11.953 -42.726 1.00 83.25 348 MET A CA 1
ATOM 2892 C C . MET A 1 348 ? 64.078 12.978 -41.892 1.00 83.25 348 MET A C 1
ATOM 2894 O O . MET A 1 348 ? 63.567 12.633 -40.828 1.00 83.25 348 MET A O 1
ATOM 2898 N N . LYS A 1 349 ? 63.915 14.205 -42.395 1.00 85.81 349 LYS A N 1
ATOM 2899 C CA . LYS A 1 349 ? 63.153 15.254 -41.711 1.00 85.81 349 LYS A CA 1
ATOM 2900 C C . LYS A 1 349 ? 61.663 14.919 -41.606 1.00 85.81 349 LYS A C 1
ATOM 2902 O O . LYS A 1 349 ? 61.096 15.038 -40.525 1.00 85.81 349 LYS A O 1
ATOM 2907 N N . ILE A 1 350 ? 61.065 14.395 -42.680 1.00 80.25 350 ILE A N 1
ATOM 2908 C CA . ILE A 1 350 ? 59.668 13.930 -42.686 1.00 80.25 350 ILE A CA 1
ATOM 2909 C C . ILE A 1 350 ? 59.477 12.751 -41.723 1.00 80.25 350 ILE A C 1
ATOM 2911 O O . ILE A 1 350 ? 58.496 12.719 -40.988 1.00 80.25 350 ILE A O 1
ATOM 2915 N N . LYS A 1 351 ? 60.408 11.787 -41.682 1.00 80.56 351 LYS A N 1
ATOM 2916 C CA . LYS A 1 351 ? 60.348 10.664 -40.728 1.00 80.56 351 LYS A CA 1
ATOM 2917 C C . LYS A 1 351 ? 60.440 11.132 -39.276 1.00 80.56 351 LYS A C 1
ATOM 2919 O O . LYS A 1 351 ? 59.764 10.564 -38.423 1.00 80.56 351 LYS A O 1
ATOM 2924 N N . LEU A 1 352 ? 61.261 12.145 -39.006 1.00 80.88 352 LEU A N 1
ATOM 2925 C CA . LEU A 1 352 ? 61.451 12.694 -37.666 1.00 80.88 352 LEU A CA 1
ATOM 2926 C C . LEU A 1 352 ? 60.222 13.499 -37.216 1.00 80.88 352 LEU A C 1
ATOM 2928 O O . LEU A 1 352 ? 59.765 13.304 -36.097 1.00 80.88 352 LEU A O 1
ATOM 2932 N N . GLU A 1 353 ? 59.615 14.292 -38.105 1.00 76.88 353 GLU A N 1
ATOM 2933 C CA . GLU A 1 353 ? 58.341 14.979 -37.838 1.00 76.88 353 GLU A CA 1
ATOM 2934 C C . GLU A 1 353 ? 57.176 13.995 -37.635 1.00 76.88 353 GLU A C 1
ATOM 2936 O O . GLU A 1 353 ? 56.363 14.192 -36.735 1.00 76.88 353 GLU A O 1
ATOM 2941 N N . LEU A 1 354 ? 57.116 12.896 -38.400 1.00 74.44 354 LEU A N 1
ATOM 2942 C CA . LEU A 1 354 ? 56.104 11.852 -38.196 1.00 74.44 354 LEU A CA 1
ATOM 2943 C C . LEU A 1 354 ? 56.282 11.125 -36.856 1.00 74.44 354 LEU A C 1
ATOM 2945 O O . LEU A 1 354 ? 55.295 10.843 -36.182 1.00 74.44 354 LEU A O 1
ATOM 2949 N N . ALA A 1 355 ? 57.522 10.824 -36.461 1.00 73.00 355 ALA A N 1
ATOM 2950 C CA . ALA A 1 355 ? 57.807 10.214 -35.163 1.00 73.00 355 ALA A CA 1
ATOM 2951 C C . ALA A 1 355 ? 57.434 11.155 -34.007 1.00 73.00 355 ALA A C 1
ATOM 2953 O O . ALA A 1 355 ? 56.838 10.718 -33.027 1.00 73.00 355 ALA A O 1
ATOM 2954 N N . GLN A 1 356 ? 57.707 12.452 -34.163 1.00 73.44 356 GLN A N 1
ATOM 2955 C CA . GLN A 1 356 ? 57.385 13.472 -33.170 1.00 73.44 356 GLN A CA 1
ATOM 2956 C C . GLN A 1 356 ? 55.867 13.687 -33.032 1.00 73.44 356 GLN A C 1
ATOM 2958 O O . GLN A 1 356 ? 55.367 13.760 -31.918 1.00 73.44 356 GLN A O 1
ATOM 2963 N N . GLN A 1 357 ? 55.106 13.654 -34.135 1.00 71.19 357 GLN A N 1
ATOM 2964 C CA . GLN A 1 357 ? 53.635 13.688 -34.092 1.00 71.19 357 GLN A CA 1
ATOM 2965 C C . GLN A 1 357 ? 53.012 12.442 -33.446 1.00 71.19 357 GLN A C 1
ATOM 2967 O O . GLN A 1 357 ? 51.953 12.533 -32.825 1.00 71.19 357 GLN A O 1
ATOM 2972 N N . ILE A 1 358 ? 53.638 11.271 -33.592 1.00 71.19 358 ILE A N 1
ATOM 2973 C CA . ILE A 1 358 ? 53.177 10.047 -32.925 1.00 71.19 358 ILE A CA 1
ATOM 2974 C C . ILE A 1 358 ? 53.432 10.138 -31.414 1.00 71.19 358 ILE A C 1
ATOM 2976 O O . ILE A 1 358 ? 52.527 9.825 -30.643 1.00 71.19 358 ILE A O 1
ATOM 2980 N N . ASP A 1 359 ? 54.603 10.616 -30.984 1.00 69.62 359 ASP A N 1
ATOM 2981 C CA . ASP A 1 359 ? 54.912 10.808 -29.559 1.00 69.62 359 ASP A CA 1
ATOM 2982 C C . ASP A 1 359 ? 54.044 11.905 -28.910 1.00 69.62 359 ASP A C 1
ATOM 2984 O O . ASP A 1 359 ? 53.547 11.720 -27.794 1.00 69.62 359 ASP A O 1
ATOM 2988 N N . ASP A 1 360 ? 53.778 13.011 -29.611 1.00 69.88 360 ASP A N 1
ATOM 2989 C CA . ASP A 1 360 ? 52.890 14.075 -29.123 1.00 69.88 360 ASP A CA 1
ATOM 2990 C C . ASP A 1 360 ? 51.439 13.568 -28.970 1.00 69.88 360 ASP A C 1
ATOM 2992 O O . ASP A 1 360 ? 50.812 13.785 -27.933 1.00 69.88 360 ASP A O 1
ATOM 2996 N N . ASN A 1 361 ? 50.931 12.770 -29.917 1.00 70.62 361 ASN A N 1
ATOM 2997 C CA . ASN A 1 361 ? 49.607 12.145 -29.785 1.00 70.62 361 ASN A CA 1
ATOM 2998 C C . ASN A 1 361 ? 49.546 11.125 -28.631 1.00 70.62 361 ASN A C 1
ATOM 3000 O O . ASN A 1 361 ? 48.586 11.107 -27.863 1.00 70.62 361 ASN A O 1
ATOM 3004 N N . VAL A 1 362 ? 50.582 10.296 -28.455 1.00 68.94 362 VAL A N 1
ATOM 3005 C CA . VAL A 1 362 ? 50.638 9.309 -27.359 1.00 68.94 362 VAL A CA 1
ATOM 3006 C C . VAL A 1 362 ? 50.730 9.995 -25.991 1.00 68.94 362 VAL A C 1
ATOM 3008 O O . VAL A 1 362 ? 50.164 9.506 -25.008 1.00 68.94 362 VAL A O 1
ATOM 3011 N N . THR A 1 363 ? 51.418 11.136 -25.896 1.00 68.19 363 THR A N 1
ATOM 3012 C CA . THR A 1 363 ? 51.510 11.907 -24.647 1.00 68.19 363 THR A CA 1
ATOM 3013 C C . THR A 1 363 ? 50.214 12.648 -24.311 1.00 68.19 363 THR A C 1
ATOM 3015 O O . THR A 1 363 ? 49.839 12.667 -23.133 1.00 68.19 363 THR A O 1
ATOM 3018 N N . GLU A 1 364 ? 49.481 13.171 -25.299 1.00 69.75 364 GLU A N 1
ATOM 3019 C CA . GLU A 1 364 ? 48.131 13.722 -25.097 1.00 69.75 364 GLU A CA 1
ATOM 3020 C C . GLU A 1 364 ? 47.123 12.643 -24.665 1.00 69.75 364 GLU A C 1
ATOM 3022 O O . GLU A 1 364 ? 46.358 12.858 -23.716 1.00 69.75 364 GLU A O 1
ATOM 3027 N N . ASP A 1 365 ? 47.183 11.448 -25.257 1.00 73.88 365 ASP A N 1
ATOM 3028 C CA . ASP A 1 365 ? 46.357 10.299 -24.865 1.00 73.88 365 ASP A CA 1
ATOM 3029 C C . ASP A 1 365 ? 46.688 9.801 -23.447 1.00 73.88 365 ASP A C 1
ATOM 3031 O O . ASP A 1 365 ? 45.799 9.509 -22.642 1.00 73.88 365 ASP A O 1
ATOM 3035 N N . LEU A 1 366 ? 47.969 9.777 -23.066 1.00 70.94 366 LEU A N 1
ATOM 3036 C CA . LEU A 1 366 ? 48.386 9.464 -21.694 1.00 70.94 366 LEU A CA 1
ATOM 3037 C C . LEU A 1 366 ? 47.949 10.538 -20.688 1.00 70.94 366 LEU A C 1
ATOM 3039 O O . LEU A 1 366 ? 47.611 10.217 -19.541 1.00 70.94 366 LEU A O 1
ATOM 3043 N N . HIS A 1 367 ? 47.957 11.812 -21.084 1.00 73.25 367 HIS A N 1
ATOM 3044 C CA . HIS A 1 367 ? 47.519 12.914 -20.233 1.00 73.25 367 HIS A CA 1
ATOM 3045 C C . HIS A 1 367 ? 45.999 12.897 -20.031 1.00 73.25 367 HIS A C 1
ATOM 3047 O O . HIS A 1 367 ? 45.529 13.040 -18.896 1.00 73.25 367 HIS A O 1
ATOM 3053 N N . SER A 1 368 ? 45.232 12.650 -21.095 1.00 73.69 368 SER A N 1
ATOM 3054 C CA . SER A 1 368 ? 43.778 12.499 -21.025 1.00 73.69 368 SER A CA 1
ATOM 3055 C C . SER A 1 368 ? 43.387 11.271 -20.191 1.00 73.69 368 SER A C 1
ATOM 3057 O O . SER A 1 368 ? 42.566 11.397 -19.279 1.00 73.69 368 SER A O 1
ATOM 3059 N N . ALA A 1 369 ? 44.068 10.131 -20.358 1.00 75.06 369 ALA A N 1
ATOM 3060 C CA . ALA A 1 369 ? 43.868 8.934 -19.538 1.00 75.06 369 ALA A CA 1
ATOM 3061 C C . ALA A 1 369 ? 44.198 9.164 -18.049 1.00 75.06 369 ALA A C 1
ATOM 3063 O O . ALA A 1 369 ? 43.429 8.767 -17.168 1.00 75.06 369 ALA A O 1
ATOM 3064 N N . ARG A 1 370 ? 45.298 9.866 -17.726 1.00 76.44 370 ARG A N 1
ATOM 3065 C CA . ARG A 1 370 ? 45.620 10.251 -16.335 1.00 76.44 370 ARG A CA 1
ATOM 3066 C C . ARG A 1 370 ? 44.587 11.200 -15.737 1.00 76.44 370 ARG A C 1
ATOM 3068 O O . ARG A 1 370 ? 44.279 11.082 -14.552 1.00 76.44 370 ARG A O 1
ATOM 3075 N N . LYS A 1 371 ? 44.052 12.131 -16.531 1.00 81.81 371 LYS A N 1
ATOM 3076 C CA . LYS A 1 371 ? 42.997 13.052 -16.092 1.00 81.81 371 LYS A CA 1
ATOM 3077 C C . LYS A 1 371 ? 41.700 12.301 -15.788 1.00 81.81 371 LYS A C 1
ATOM 3079 O O . LYS A 1 371 ? 41.103 12.547 -14.746 1.00 81.81 371 LYS A O 1
ATOM 3084 N N . VAL A 1 372 ? 41.322 11.334 -16.627 1.00 80.56 372 VAL A N 1
ATOM 3085 C CA . VAL A 1 372 ? 40.164 10.454 -16.392 1.00 80.56 372 VAL A CA 1
ATOM 3086 C C . VAL A 1 372 ? 40.352 9.609 -15.130 1.00 80.56 372 VAL A C 1
ATOM 3088 O O . VAL A 1 372 ? 39.436 9.525 -14.318 1.00 80.56 372 VAL A O 1
ATOM 3091 N N . LEU A 1 373 ? 41.544 9.048 -14.896 1.00 80.44 373 LEU A N 1
ATOM 3092 C CA . LEU A 1 373 ? 41.834 8.299 -13.666 1.00 80.44 373 LEU A CA 1
ATOM 3093 C C . LEU A 1 373 ? 41.774 9.177 -12.408 1.00 80.44 373 LEU A C 1
ATOM 3095 O O . LEU A 1 373 ? 41.243 8.740 -11.388 1.00 80.44 373 LEU A O 1
ATOM 3099 N N . ARG A 1 374 ? 42.274 10.418 -12.477 1.00 84.25 374 ARG A N 1
ATOM 3100 C CA . ARG A 1 374 ? 42.208 11.372 -11.360 1.00 84.25 374 ARG A CA 1
ATOM 3101 C C . ARG A 1 374 ? 40.761 11.747 -11.035 1.00 84.25 374 ARG A C 1
ATOM 3103 O O . ARG A 1 374 ? 40.352 11.606 -9.885 1.00 84.25 374 ARG A O 1
ATOM 3110 N N . LEU A 1 375 ? 39.969 12.101 -12.047 1.00 84.75 375 LEU A N 1
ATOM 3111 C CA . LEU A 1 375 ? 38.533 12.366 -11.890 1.00 84.75 375 LEU A CA 1
ATOM 3112 C C . LEU A 1 375 ? 37.782 11.123 -11.382 1.00 84.75 375 LEU A C 1
ATOM 3114 O O . LEU A 1 375 ? 36.886 11.233 -10.551 1.00 84.75 375 LEU A O 1
ATOM 3118 N N . GLY A 1 376 ? 38.190 9.924 -11.804 1.00 84.62 376 GLY A N 1
ATOM 3119 C CA . GLY A 1 376 ? 37.683 8.652 -11.281 1.00 84.62 376 GLY A CA 1
ATOM 3120 C C . GLY A 1 376 ? 38.002 8.422 -9.798 1.00 84.62 376 GLY A C 1
ATOM 3121 O O . GLY A 1 376 ? 37.198 7.843 -9.072 1.00 84.62 376 GLY A O 1
ATOM 3122 N N . SER A 1 377 ? 39.161 8.876 -9.312 1.00 84.38 377 SER A N 1
ATOM 3123 C CA . SER A 1 377 ? 39.490 8.813 -7.881 1.00 84.38 377 SER A CA 1
ATOM 3124 C C . SER A 1 377 ? 38.761 9.876 -7.056 1.00 84.38 377 SER A C 1
ATOM 3126 O O . SER A 1 377 ? 38.306 9.572 -5.956 1.00 84.38 377 SER A O 1
ATOM 3128 N N . GLU A 1 378 ? 38.587 11.083 -7.599 1.00 88.00 378 GLU A N 1
ATOM 3129 C CA . GLU A 1 378 ? 37.855 12.180 -6.953 1.00 88.00 378 GLU A CA 1
ATOM 3130 C C . GLU A 1 378 ? 36.356 11.865 -6.851 1.00 88.00 378 GLU A C 1
ATOM 3132 O O . GLU A 1 378 ? 35.756 12.056 -5.798 1.00 88.00 378 GLU A O 1
ATOM 3137 N N . THR A 1 379 ? 35.756 11.292 -7.898 1.00 86.62 379 THR A N 1
ATOM 3138 C CA . THR A 1 379 ? 34.356 10.826 -7.871 1.00 86.62 379 THR A CA 1
ATOM 3139 C C . THR A 1 379 ? 34.143 9.728 -6.836 1.00 86.62 379 THR A C 1
ATOM 3141 O O . THR A 1 379 ? 33.211 9.827 -6.049 1.00 86.62 379 THR A O 1
ATOM 3144 N N . LYS A 1 380 ? 35.048 8.748 -6.734 1.00 88.25 380 LYS A N 1
ATOM 3145 C CA . LYS A 1 380 ? 34.989 7.724 -5.674 1.00 88.25 380 LYS A CA 1
ATOM 3146 C C . LYS A 1 380 ? 35.156 8.300 -4.267 1.00 88.25 380 LYS A C 1
ATOM 3148 O O . LYS A 1 380 ? 34.525 7.816 -3.330 1.00 88.25 380 LYS A O 1
ATOM 3153 N N . GLN A 1 381 ? 36.004 9.314 -4.095 1.00 90.00 381 GLN A N 1
ATOM 3154 C CA . GLN A 1 381 ? 36.140 10.010 -2.812 1.00 90.00 381 GLN A CA 1
ATOM 3155 C C . GLN A 1 381 ? 34.860 10.771 -2.457 1.00 90.00 381 GLN A C 1
ATOM 3157 O O . GLN A 1 381 ? 34.384 10.649 -1.333 1.00 90.00 381 GLN A O 1
ATOM 3162 N N . LEU A 1 382 ? 34.257 11.472 -3.418 1.00 89.50 382 LEU A N 1
ATOM 3163 C CA . LEU A 1 382 ? 32.973 12.148 -3.231 1.00 89.50 382 LEU A CA 1
ATOM 3164 C C . LEU A 1 382 ? 31.839 11.156 -2.951 1.00 89.50 382 LEU A C 1
ATOM 3166 O O . LEU A 1 382 ? 31.037 11.396 -2.059 1.00 89.50 382 LEU A O 1
ATOM 3170 N N . GLU A 1 383 ? 31.786 10.016 -3.640 1.00 88.31 383 GLU A N 1
ATOM 3171 C CA . GLU A 1 383 ? 30.828 8.938 -3.358 1.00 88.31 383 GLU A CA 1
ATOM 3172 C C . GLU A 1 383 ? 30.996 8.385 -1.939 1.00 88.31 383 GLU A C 1
ATOM 3174 O O . GLU A 1 383 ? 30.006 8.134 -1.246 1.00 88.31 383 GLU A O 1
ATOM 3179 N N . TYR A 1 384 ? 32.238 8.231 -1.474 1.00 91.31 384 TYR A N 1
ATOM 3180 C CA . TYR A 1 384 ? 32.531 7.816 -0.105 1.00 91.31 384 TYR A CA 1
ATOM 3181 C C . TYR A 1 384 ? 32.111 8.878 0.920 1.00 91.31 384 TYR A C 1
ATOM 3183 O O . TYR A 1 384 ? 31.491 8.544 1.931 1.00 91.31 384 TYR A O 1
ATOM 3191 N N . GLU A 1 385 ? 32.384 10.158 0.659 1.00 91.56 385 GLU A N 1
ATOM 3192 C CA . GLU A 1 385 ? 31.943 11.258 1.520 1.00 91.56 385 GLU A CA 1
ATOM 3193 C C . GLU A 1 385 ? 30.419 11.385 1.555 1.00 91.56 385 GLU A C 1
ATOM 3195 O O . GLU A 1 385 ? 29.847 11.505 2.637 1.00 91.56 385 GLU A O 1
ATOM 3200 N N . VAL A 1 386 ? 29.742 11.267 0.412 1.00 89.25 386 VAL A N 1
ATOM 3201 C CA . VAL A 1 386 ? 28.276 11.244 0.328 1.00 89.25 386 VAL A CA 1
ATOM 3202 C C . VAL A 1 386 ? 27.718 10.038 1.076 1.00 89.25 386 VAL A C 1
ATOM 3204 O O . VAL A 1 386 ? 26.779 10.193 1.849 1.00 89.25 386 VAL A O 1
ATOM 3207 N N . SER A 1 387 ? 28.317 8.855 0.937 1.00 89.75 387 SER A N 1
ATOM 3208 C CA . SER A 1 387 ? 27.905 7.658 1.684 1.00 89.75 387 SER A CA 1
ATOM 3209 C C . SER A 1 387 ? 28.076 7.838 3.195 1.00 89.75 387 SER A C 1
ATOM 3211 O O . SER A 1 387 ? 27.198 7.457 3.968 1.00 89.75 387 SER A O 1
ATOM 3213 N N . LYS A 1 388 ? 29.167 8.479 3.627 1.00 90.88 388 LYS A N 1
ATOM 3214 C CA . LYS A 1 388 ? 29.416 8.825 5.032 1.00 90.88 388 LYS A CA 1
ATOM 3215 C C . LYS A 1 388 ? 28.437 9.886 5.544 1.00 90.88 388 LYS A C 1
ATOM 3217 O O . LYS A 1 388 ? 27.978 9.805 6.678 1.00 90.88 388 LYS A O 1
ATOM 3222 N N . LEU A 1 389 ? 28.075 10.871 4.726 1.00 90.25 389 LEU A N 1
ATOM 3223 C CA . LEU A 1 389 ? 27.048 11.854 5.075 1.00 90.25 389 LEU A CA 1
ATOM 3224 C C . LEU A 1 389 ? 25.663 11.208 5.148 1.00 90.25 389 LEU A C 1
ATOM 3226 O O . LEU A 1 389 ? 24.911 11.503 6.069 1.00 90.25 389 LEU A O 1
ATOM 3230 N N . LEU A 1 390 ? 25.340 10.282 4.244 1.00 86.44 390 LEU A N 1
ATOM 3231 C CA . LEU A 1 390 ? 24.104 9.504 4.290 1.00 86.44 390 LEU A CA 1
ATOM 3232 C C . LEU A 1 390 ? 24.049 8.597 5.524 1.00 86.44 390 LEU A C 1
ATOM 3234 O O . LEU A 1 390 ? 22.983 8.489 6.125 1.00 86.44 390 LEU A O 1
ATOM 3238 N N . SER A 1 391 ? 25.170 8.006 5.954 1.00 88.69 391 SER A N 1
ATOM 3239 C CA . SER A 1 391 ? 25.215 7.231 7.200 1.00 88.69 391 SER A CA 1
ATOM 3240 C C . SER A 1 391 ? 25.035 8.125 8.426 1.00 88.69 391 SER A C 1
ATOM 3242 O O . SER A 1 391 ? 24.239 7.801 9.299 1.00 88.69 391 SER A O 1
ATOM 3244 N N . VAL A 1 392 ? 25.682 9.295 8.465 1.00 87.75 392 VAL A N 1
ATOM 3245 C CA . VAL A 1 392 ? 25.488 10.277 9.546 1.00 87.75 392 VAL A CA 1
ATOM 3246 C C . VAL A 1 392 ? 24.049 10.797 9.565 1.00 87.75 392 VAL A C 1
ATOM 3248 O O . VAL A 1 392 ? 23.459 10.920 10.633 1.00 87.75 392 VAL A O 1
ATOM 3251 N N . LEU A 1 393 ? 23.438 11.056 8.408 1.00 81.38 393 LEU A N 1
ATOM 3252 C CA . LEU A 1 393 ? 22.030 11.448 8.318 1.00 81.38 393 LEU A CA 1
ATOM 3253 C C . LEU A 1 393 ? 21.092 10.312 8.740 1.00 81.38 393 LEU A C 1
ATOM 3255 O O . LEU A 1 393 ? 20.084 10.574 9.393 1.00 81.38 393 LEU A O 1
ATOM 3259 N N . ALA A 1 394 ? 21.416 9.059 8.421 1.00 83.69 394 ALA A N 1
ATOM 3260 C CA . ALA A 1 394 ? 20.674 7.896 8.897 1.00 83.69 394 ALA A CA 1
ATOM 3261 C C . ALA A 1 394 ? 20.792 7.732 10.422 1.00 83.69 394 ALA A C 1
ATOM 3263 O O . ALA A 1 394 ? 19.792 7.432 11.080 1.00 83.69 394 ALA A O 1
ATOM 3264 N N . ASP A 1 395 ? 21.965 8.002 10.997 1.00 84.19 395 ASP A N 1
ATOM 3265 C CA . ASP A 1 395 ? 22.197 7.997 12.442 1.00 84.19 395 ASP A CA 1
ATOM 3266 C C . ASP A 1 395 ? 21.455 9.142 13.134 1.00 84.19 395 ASP A C 1
ATOM 3268 O O . ASP A 1 395 ? 20.779 8.908 14.134 1.00 84.19 395 ASP A O 1
ATOM 3272 N N . VAL A 1 396 ? 21.490 10.359 12.580 1.00 83.31 396 VAL A N 1
ATOM 3273 C CA . VAL A 1 396 ? 20.723 11.511 13.083 1.00 83.31 396 VAL A CA 1
ATOM 3274 C C . VAL A 1 396 ? 19.226 11.233 12.993 1.00 83.31 396 VAL A C 1
ATOM 3276 O O . VAL A 1 396 ? 18.517 11.437 13.971 1.00 83.31 396 VAL A O 1
ATOM 3279 N N . LYS A 1 397 ? 18.733 10.676 11.882 1.00 78.19 397 LYS A N 1
ATOM 3280 C CA . LYS A 1 397 ? 17.321 10.296 11.727 1.00 78.19 397 LYS A CA 1
ATOM 3281 C C . LYS A 1 397 ? 16.919 9.182 12.698 1.00 78.19 397 LYS A C 1
ATOM 3283 O O . LYS A 1 397 ? 15.813 9.199 13.233 1.00 78.19 397 LYS A O 1
ATOM 3288 N N . SER A 1 398 ? 17.819 8.241 12.979 1.00 76.81 398 SER A N 1
ATOM 3289 C CA . SER A 1 398 ? 17.615 7.184 13.978 1.00 76.81 398 SER A CA 1
ATOM 3290 C C . SER A 1 398 ? 17.647 7.728 15.407 1.00 76.81 398 SER A C 1
ATOM 3292 O O . SER A 1 398 ? 16.871 7.281 16.251 1.00 76.81 398 SER A O 1
ATOM 3294 N N . GLN A 1 399 ? 18.501 8.714 15.694 1.00 74.50 399 GLN A N 1
ATOM 3295 C CA . GLN A 1 399 ? 18.535 9.426 16.971 1.00 74.50 399 GLN A CA 1
ATOM 3296 C C . GLN A 1 399 ? 17.309 10.319 17.154 1.00 74.50 399 GLN A C 1
ATOM 3298 O O . GLN A 1 399 ? 16.742 10.321 18.239 1.00 74.50 399 GLN A O 1
ATOM 3303 N N . GLU A 1 400 ? 16.834 11.002 16.113 1.00 71.94 400 GLU A N 1
ATOM 3304 C CA . GLU A 1 400 ? 15.565 11.729 16.129 1.00 71.94 400 GLU A CA 1
ATOM 3305 C C . GLU A 1 400 ? 14.387 10.780 16.336 1.00 71.94 400 GLU A C 1
ATOM 3307 O O . GLU A 1 400 ? 13.491 11.095 17.114 1.00 71.94 400 GLU A O 1
ATOM 3312 N N . HIS A 1 401 ? 14.387 9.597 15.712 1.00 68.69 401 HIS A N 1
ATOM 3313 C CA . HIS A 1 401 ? 13.367 8.587 15.979 1.00 68.69 401 HIS A CA 1
ATOM 3314 C C . HIS A 1 401 ? 13.428 8.093 17.425 1.00 68.69 401 HIS A C 1
ATOM 3316 O O . HIS A 1 401 ? 12.387 8.046 18.072 1.00 68.69 401 HIS A O 1
ATOM 3322 N N . LYS A 1 402 ? 14.624 7.819 17.966 1.00 71.62 402 LYS A N 1
ATOM 3323 C CA . LYS A 1 402 ? 14.825 7.436 19.374 1.00 71.62 402 LYS A CA 1
ATOM 3324 C C . LYS A 1 402 ? 14.439 8.552 20.351 1.00 71.62 402 LYS A C 1
ATOM 3326 O O . LYS A 1 402 ? 13.847 8.275 21.389 1.00 71.62 402 LYS A O 1
ATOM 3331 N N . GLN A 1 403 ? 14.713 9.813 20.020 1.00 65.06 403 GLN A N 1
ATOM 3332 C CA . GLN A 1 403 ? 14.308 10.983 20.803 1.00 65.06 403 GLN A CA 1
ATOM 3333 C C . GLN A 1 403 ? 12.809 11.258 20.688 1.00 65.06 403 GLN A C 1
ATOM 3335 O O . GLN A 1 403 ? 12.205 11.670 21.671 1.00 65.06 403 GLN A O 1
ATOM 3340 N N . ARG A 1 404 ? 12.178 11.002 19.537 1.00 63.97 404 ARG A N 1
ATOM 3341 C CA . ARG A 1 404 ? 10.717 11.049 19.384 1.00 63.97 404 ARG A CA 1
ATOM 3342 C C . ARG A 1 404 ? 10.056 9.921 20.166 1.00 63.97 404 ARG A C 1
ATOM 3344 O O . ARG A 1 404 ? 9.100 10.197 20.875 1.00 63.97 404 ARG A O 1
ATOM 3351 N N . THR A 1 405 ? 10.594 8.700 20.152 1.00 61.03 405 THR A N 1
ATOM 3352 C CA . THR A 1 405 ? 10.078 7.603 20.985 1.00 61.03 405 THR A CA 1
ATOM 3353 C C . THR A 1 405 ? 10.315 7.854 22.473 1.00 61.03 405 THR A C 1
ATOM 3355 O O . THR A 1 405 ? 9.408 7.605 23.259 1.00 61.03 405 THR A O 1
ATOM 3358 N N . HIS A 1 406 ? 11.459 8.424 22.880 1.00 56.38 406 HIS A N 1
ATOM 3359 C CA . HIS A 1 406 ? 11.686 8.831 24.272 1.00 56.38 406 HIS A CA 1
ATOM 3360 C C . HIS A 1 406 ? 10.816 10.018 24.685 1.00 56.38 406 HIS A C 1
ATOM 3362 O O . HIS A 1 406 ? 10.235 9.958 25.756 1.00 56.38 406 HIS A O 1
ATOM 3368 N N . ARG A 1 407 ? 10.607 11.037 23.840 1.00 55.22 407 ARG A N 1
ATOM 3369 C CA . ARG A 1 407 ? 9.651 12.130 24.109 1.00 55.22 407 ARG A CA 1
ATOM 3370 C C . ARG A 1 407 ? 8.199 11.658 24.109 1.00 55.22 407 ARG A C 1
ATOM 3372 O O . ARG A 1 407 ? 7.390 12.234 24.824 1.00 55.22 407 ARG A O 1
ATOM 3379 N N . SER A 1 408 ? 7.851 10.612 23.363 1.00 55.66 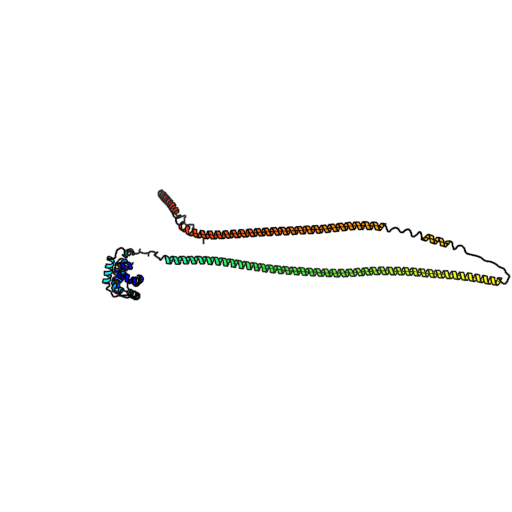408 SER A N 1
ATOM 3380 C CA . SER A 1 408 ? 6.538 9.966 23.451 1.00 55.66 408 SER A CA 1
ATOM 3381 C C . SER A 1 408 ? 6.400 9.123 24.722 1.00 55.66 408 SER A C 1
ATOM 3383 O O . SER A 1 408 ? 5.320 9.113 25.303 1.00 55.66 408 SER A O 1
ATOM 3385 N N . HIS A 1 409 ? 7.470 8.479 25.205 1.00 51.91 409 HIS A N 1
ATOM 3386 C CA . HIS A 1 409 ? 7.460 7.712 26.458 1.00 51.91 409 HIS A CA 1
ATOM 3387 C C . HIS A 1 409 ? 7.494 8.619 27.706 1.00 51.91 409 HIS A C 1
ATOM 3389 O O . HIS A 1 409 ? 6.667 8.444 28.600 1.00 51.91 409 HIS A O 1
ATOM 3395 N N . ASP A 1 410 ? 8.326 9.666 27.717 1.00 49.72 410 ASP A N 1
ATOM 3396 C CA . ASP A 1 410 ? 8.326 10.735 28.729 1.00 49.72 410 ASP A CA 1
ATOM 3397 C C . ASP A 1 410 ? 7.077 11.613 28.625 1.00 49.72 410 ASP A C 1
ATOM 3399 O O . ASP A 1 410 ? 6.548 12.048 29.639 1.00 49.72 410 ASP A O 1
ATOM 3403 N N . GLY A 1 411 ? 6.524 11.825 27.429 1.00 50.25 411 GLY A N 1
ATOM 3404 C CA . GLY A 1 411 ? 5.237 12.494 27.233 1.00 50.25 411 GLY A CA 1
ATOM 3405 C C . GLY A 1 411 ? 4.054 11.676 27.762 1.00 50.25 411 GLY A C 1
ATOM 3406 O O . GLY A 1 411 ? 3.067 12.257 28.211 1.00 50.25 411 GLY A O 1
ATOM 3407 N N . MET A 1 412 ? 4.151 10.341 27.784 1.00 49.44 412 MET A N 1
ATOM 3408 C CA . MET A 1 412 ? 3.161 9.446 28.401 1.00 49.44 412 MET A CA 1
ATOM 3409 C C . MET A 1 412 ? 3.344 9.308 29.919 1.00 49.44 412 MET A C 1
ATOM 3411 O O . MET A 1 412 ? 2.344 9.208 30.633 1.00 49.44 412 MET A O 1
ATOM 3415 N N . GLN A 1 413 ? 4.576 9.362 30.439 1.00 47.53 413 GLN A N 1
ATOM 3416 C CA . GLN A 1 413 ? 4.833 9.383 31.887 1.00 47.53 413 GLN A CA 1
ATOM 3417 C C . GLN A 1 413 ? 4.583 10.771 32.509 1.00 47.53 413 GLN A C 1
ATOM 3419 O O . GLN A 1 413 ? 3.999 10.858 33.589 1.00 47.53 413 GLN A O 1
ATOM 3424 N N . SER A 1 414 ? 4.884 11.857 31.789 1.00 45.22 414 SER A N 1
ATOM 3425 C CA . SER A 1 414 ? 4.569 13.239 32.173 1.00 45.22 414 SER A CA 1
ATOM 3426 C C . SER A 1 414 ? 3.083 13.574 31.997 1.00 45.22 414 SER A C 1
ATOM 3428 O O . SER A 1 414 ? 2.527 14.268 32.839 1.00 45.22 414 SER A O 1
ATOM 3430 N N . ARG A 1 415 ? 2.353 13.007 31.017 1.00 45.34 415 ARG A N 1
ATOM 3431 C CA . ARG A 1 415 ? 0.875 13.132 30.988 1.00 45.34 415 ARG A CA 1
ATOM 3432 C C . ARG A 1 415 ? 0.189 12.403 32.146 1.00 45.34 415 ARG A C 1
ATOM 3434 O O . ARG A 1 415 ? -0.823 12.903 32.628 1.00 45.34 415 ARG A O 1
ATOM 3441 N N . LYS A 1 416 ? 0.753 11.298 32.656 1.00 46.34 416 LYS A N 1
ATOM 3442 C CA . LYS A 1 416 ? 0.240 10.621 33.864 1.00 46.34 416 LYS A CA 1
ATOM 3443 C C . LYS A 1 416 ? 0.530 11.387 35.167 1.00 46.34 416 LYS A C 1
ATOM 3445 O O . LYS A 1 416 ? -0.235 11.233 36.116 1.00 46.34 416 LYS A O 1
ATOM 3450 N N . SER A 1 417 ? 1.555 12.245 35.219 1.00 43.38 417 SER A N 1
ATOM 3451 C CA . SER A 1 417 ? 1.840 13.108 36.383 1.00 43.38 417 SER A CA 1
ATOM 3452 C C . SER A 1 417 ? 1.265 14.533 36.268 1.00 43.38 417 SER A C 1
ATOM 3454 O O . SER A 1 417 ? 0.861 15.101 37.281 1.00 43.38 417 SER A O 1
ATOM 3456 N N . SER A 1 418 ? 1.096 15.086 35.061 1.00 38.91 418 SER A N 1
ATOM 3457 C CA . SER A 1 418 ? 0.509 16.418 34.817 1.00 38.91 418 SER A CA 1
ATOM 3458 C C . SER A 1 418 ? -1.020 16.432 34.652 1.00 38.91 418 SER A C 1
ATOM 3460 O O . SER A 1 418 ? -1.625 17.488 34.832 1.00 38.91 418 SER A O 1
ATOM 3462 N N . GLN A 1 419 ? -1.697 15.294 34.430 1.00 42.94 419 GLN A N 1
ATOM 3463 C CA . GLN A 1 419 ? -3.169 15.221 34.565 1.00 42.94 419 GLN A CA 1
ATOM 3464 C C . GLN A 1 419 ? -3.661 15.235 36.026 1.00 42.94 419 GLN A C 1
ATOM 3466 O O . GLN A 1 419 ? -4.858 15.389 36.253 1.00 42.94 419 GLN A O 1
ATOM 3471 N N . LYS A 1 420 ? -2.763 15.162 37.024 1.00 45.00 420 LYS A N 1
ATOM 3472 C CA . LYS A 1 420 ? -3.096 15.405 38.442 1.00 45.00 420 LYS A CA 1
ATOM 3473 C C . LYS A 1 420 ? -2.857 16.848 38.917 1.00 45.00 420 LYS A C 1
ATOM 3475 O O . LYS A 1 420 ? -3.293 17.167 40.016 1.00 45.00 420 LYS A O 1
ATOM 3480 N N . SER A 1 421 ? -2.240 17.732 38.121 1.00 44.81 421 SER A N 1
ATOM 3481 C CA . SER A 1 421 ? -1.973 19.130 38.531 1.00 44.81 421 SER A CA 1
ATOM 3482 C C . SER A 1 421 ? -2.566 20.217 37.624 1.00 44.81 421 SER A C 1
ATOM 3484 O O . SER A 1 421 ? -2.625 21.373 38.032 1.00 44.81 421 SER A O 1
ATOM 3486 N N . PHE A 1 422 ? -3.091 19.879 36.441 1.00 37.81 422 PHE A N 1
ATOM 3487 C CA . PHE A 1 422 ? -3.773 20.850 35.564 1.00 37.81 422 PHE A CA 1
ATOM 3488 C C . PHE A 1 422 ? -5.291 20.980 35.795 1.00 37.81 422 PHE A C 1
ATOM 3490 O O . PHE A 1 422 ? -5.942 21.789 35.136 1.00 37.81 422 PHE A O 1
ATOM 3497 N N . GLY A 1 423 ? -5.854 20.234 36.753 1.00 39.84 423 GLY A N 1
ATOM 3498 C CA . GLY A 1 423 ? -7.259 20.353 37.171 1.00 39.84 423 GLY A CA 1
ATOM 3499 C C . GLY A 1 423 ? -7.528 21.420 38.241 1.00 39.84 423 GLY A C 1
ATOM 3500 O O . GLY A 1 423 ? -8.677 21.789 38.449 1.00 39.84 423 GLY A O 1
ATOM 3501 N N . THR A 1 424 ? -6.495 21.945 38.907 1.00 47.31 424 THR A N 1
ATOM 3502 C CA . THR A 1 424 ? -6.645 22.875 40.045 1.00 47.31 424 THR A CA 1
ATOM 3503 C C . THR A 1 424 ? -6.246 24.321 39.740 1.00 47.31 424 THR A C 1
ATOM 3505 O O . THR A 1 424 ? -6.752 25.228 40.394 1.00 47.31 424 THR A O 1
ATOM 3508 N N . SER A 1 425 ? -5.441 24.587 38.704 1.00 43.25 425 SER A N 1
ATOM 3509 C CA . SER A 1 425 ? -5.003 25.964 38.396 1.00 43.25 425 SER A CA 1
ATOM 3510 C C . SER A 1 425 ? -5.907 26.742 37.432 1.00 43.25 425 SER A C 1
ATOM 3512 O O . SER A 1 425 ? -5.833 27.966 37.399 1.00 43.25 425 SER A O 1
ATOM 3514 N N . ARG A 1 426 ? -6.809 26.087 36.684 1.00 38.66 426 ARG A N 1
ATOM 3515 C CA . ARG A 1 426 ? -7.784 26.794 35.820 1.00 38.66 426 ARG A CA 1
ATOM 3516 C C . ARG A 1 426 ? -9.066 27.219 36.545 1.00 38.66 426 ARG A C 1
ATOM 3518 O O . ARG A 1 426 ? -9.788 28.066 36.035 1.00 38.66 426 ARG A O 1
ATOM 3525 N N . LEU A 1 427 ? -9.315 26.690 37.745 1.00 42.06 427 LEU A N 1
ATOM 3526 C CA . LEU A 1 427 ? -10.474 27.033 38.582 1.00 42.06 427 LEU A CA 1
ATOM 3527 C C . LEU A 1 427 ? -10.240 28.255 39.490 1.00 42.06 427 LEU A C 1
ATOM 3529 O O . LEU A 1 427 ? -11.205 28.874 39.927 1.00 42.06 427 LEU A O 1
ATOM 3533 N N . LEU A 1 428 ? -8.984 28.654 39.727 1.00 45.56 428 LEU A N 1
ATOM 3534 C CA . LEU A 1 428 ? -8.655 29.813 40.572 1.00 45.56 428 LEU A CA 1
ATOM 3535 C C . LEU A 1 428 ? -8.530 31.138 39.804 1.00 45.56 428 LEU A C 1
ATOM 3537 O O . LEU A 1 428 ? -8.697 32.193 40.404 1.00 45.56 428 LEU A O 1
ATOM 3541 N N . HIS A 1 429 ? -8.298 31.112 38.488 1.00 43.03 429 HIS A N 1
ATOM 3542 C CA . HIS A 1 429 ? -8.264 32.343 37.684 1.00 43.03 429 HIS A CA 1
ATOM 3543 C C . HIS A 1 429 ? -9.659 32.784 37.223 1.00 43.03 429 HIS A C 1
ATOM 3545 O O . HIS A 1 429 ? -9.958 33.972 37.207 1.00 43.03 429 HIS A O 1
ATOM 3551 N N . VAL A 1 430 ? -10.557 31.827 36.968 1.00 44.59 430 VAL A N 1
ATOM 3552 C CA . VAL A 1 430 ? -11.944 32.128 36.590 1.00 44.59 430 VAL A CA 1
ATOM 3553 C C . VAL A 1 430 ? -12.729 32.673 37.794 1.00 44.59 430 VAL A C 1
ATOM 3555 O O . VAL A 1 430 ? -13.480 33.629 37.654 1.00 44.59 430 VAL A O 1
ATOM 3558 N N . HIS A 1 431 ? -12.497 32.183 39.019 1.00 42.44 431 HIS A N 1
ATOM 3559 C CA . HIS A 1 431 ? -13.181 32.732 40.200 1.00 42.44 431 HIS A CA 1
ATOM 3560 C C . HIS A 1 431 ? -12.742 34.152 40.603 1.00 42.44 431 HIS A C 1
ATOM 3562 O O . HIS A 1 431 ? -13.539 34.865 41.210 1.00 42.44 431 HIS A O 1
ATOM 3568 N N . GLY A 1 432 ? -11.530 34.586 40.238 1.00 44.84 432 GLY A N 1
ATOM 3569 C CA . GLY A 1 432 ? -11.051 35.949 40.500 1.00 44.84 432 GLY A CA 1
ATOM 3570 C C . GLY A 1 432 ? -11.649 36.997 39.557 1.00 44.84 432 GLY A C 1
ATOM 3571 O O . GLY A 1 432 ? -12.005 38.091 39.993 1.00 44.84 432 GLY A O 1
ATOM 3572 N N . GLU A 1 433 ? -11.832 36.655 38.280 1.00 47.69 433 GLU A N 1
ATOM 3573 C CA . GLU A 1 433 ? -12.424 37.573 37.297 1.00 47.69 433 GLU A CA 1
ATOM 3574 C C . GLU A 1 433 ? -13.948 37.691 37.452 1.00 47.69 433 GLU A C 1
ATOM 3576 O O . GLU A 1 433 ? -14.495 38.785 37.325 1.00 47.69 433 GLU A O 1
ATOM 3581 N N . PHE A 1 434 ? -14.635 36.616 37.862 1.00 43.47 434 PHE A N 1
ATOM 3582 C CA . PHE A 1 434 ? -16.069 36.662 38.179 1.00 43.47 434 PHE A CA 1
ATOM 3583 C C . PHE A 1 434 ? -16.401 37.413 39.483 1.00 43.47 434 PHE A C 1
ATOM 3585 O O . PHE A 1 434 ? -17.538 37.856 39.647 1.00 43.47 434 PHE A O 1
ATOM 3592 N N . ALA A 1 435 ? -15.442 37.576 40.404 1.00 50.09 435 ALA A N 1
ATOM 3593 C CA . ALA A 1 435 ? -15.617 38.406 41.600 1.00 50.09 435 ALA A CA 1
ATOM 3594 C C . ALA A 1 435 ? -15.530 39.904 41.260 1.00 50.09 435 ALA A C 1
ATOM 3596 O O . ALA A 1 435 ? -16.406 40.666 41.659 1.00 50.09 435 ALA A O 1
ATOM 3597 N N . LYS A 1 436 ? -14.561 40.297 40.420 1.00 51.91 436 LYS A N 1
ATOM 3598 C CA . LYS A 1 436 ? -14.431 41.672 39.903 1.00 51.91 436 LYS A CA 1
ATOM 3599 C C . LYS A 1 436 ? -15.606 42.096 39.018 1.00 51.91 436 LYS A C 1
ATOM 3601 O O . LYS A 1 436 ? -16.055 43.232 39.108 1.00 51.91 436 LYS A O 1
ATOM 3606 N N . LEU A 1 437 ? -16.145 41.180 38.209 1.00 47.53 437 LEU A N 1
ATOM 3607 C CA . LEU A 1 437 ? -17.343 41.441 37.403 1.00 47.53 437 LEU A CA 1
ATOM 3608 C C . LEU A 1 437 ? -18.615 41.577 38.254 1.00 47.53 437 LEU A C 1
ATOM 3610 O O . LEU A 1 437 ? -19.473 42.382 37.912 1.00 47.53 437 LEU A O 1
ATOM 3614 N N . ARG A 1 438 ? -18.743 40.861 39.382 1.00 52.03 438 ARG A N 1
ATOM 3615 C CA . ARG A 1 438 ? -19.872 41.064 40.314 1.00 52.03 438 ARG A CA 1
ATOM 3616 C C . ARG A 1 438 ? -19.780 42.383 41.069 1.00 52.03 438 ARG A C 1
ATOM 3618 O O . ARG A 1 438 ? -20.811 43.015 41.247 1.00 52.03 438 ARG A O 1
ATOM 3625 N N . GLU A 1 439 ? -18.579 42.795 41.464 1.00 54.16 439 GLU A N 1
ATOM 3626 C CA . GLU A 1 439 ? -18.344 44.078 42.136 1.00 54.16 439 GLU A CA 1
ATOM 3627 C C . GLU A 1 439 ? -18.641 45.254 41.184 1.00 54.16 439 GLU A C 1
ATOM 3629 O O . GLU A 1 439 ? -19.385 46.162 41.545 1.00 54.16 439 GLU A O 1
ATOM 3634 N N . MET A 1 440 ? -18.225 45.156 39.912 1.00 53.06 440 MET A N 1
ATOM 3635 C CA . MET A 1 440 ? -18.573 46.138 38.872 1.00 53.06 440 MET A CA 1
ATOM 3636 C C . MET A 1 440 ? -20.064 46.142 38.499 1.00 53.06 440 MET A C 1
ATOM 3638 O O . MET A 1 440 ? -20.607 47.198 38.188 1.00 53.06 440 MET A O 1
ATOM 3642 N N . ILE A 1 441 ? -20.754 44.993 38.534 1.00 54.25 441 ILE A N 1
ATOM 3643 C CA . ILE A 1 441 ? -22.206 44.924 38.280 1.00 54.25 441 ILE A CA 1
ATOM 3644 C C . ILE A 1 441 ? -23.009 45.482 39.471 1.00 54.25 441 ILE A C 1
ATOM 3646 O O . ILE A 1 441 ? -24.063 46.079 39.266 1.00 54.25 441 ILE A O 1
ATOM 3650 N N . GLN A 1 442 ? -22.509 45.359 40.705 1.00 52.59 442 GLN A N 1
ATOM 3651 C CA . GLN A 1 442 ? -23.123 45.979 41.885 1.00 52.59 442 GLN A CA 1
ATOM 3652 C C . GLN A 1 442 ? -22.915 47.500 41.928 1.00 52.59 442 GLN A C 1
ATOM 3654 O O . GLN A 1 442 ? -23.838 48.213 42.316 1.00 52.59 442 GLN A O 1
ATOM 3659 N N . GLU A 1 443 ? -21.765 48.002 41.466 1.00 52.88 443 GLU A N 1
ATOM 3660 C CA . GLU A 1 443 ? -21.521 49.444 41.303 1.00 52.88 443 GLU A CA 1
ATOM 3661 C C . GLU A 1 443 ? -22.286 50.043 40.110 1.00 52.88 443 GLU A C 1
ATOM 3663 O O . GLU A 1 443 ? -22.788 51.163 40.205 1.00 52.88 443 GLU A O 1
ATOM 3668 N N . ALA A 1 444 ? -22.465 49.293 39.016 1.00 49.06 444 ALA A N 1
ATOM 3669 C CA . ALA A 1 444 ? -23.272 49.726 37.871 1.00 49.06 444 ALA A CA 1
ATOM 3670 C C . ALA A 1 444 ? -24.787 49.677 38.148 1.00 49.06 444 ALA A C 1
ATOM 3672 O O . ALA A 1 444 ? -25.536 50.470 37.591 1.00 49.06 444 ALA A O 1
ATOM 3673 N N . SER A 1 445 ? -25.245 48.798 39.046 1.00 46.75 445 SER A N 1
ATOM 3674 C CA . SER A 1 445 ? -26.646 48.724 39.493 1.00 46.75 445 SER A CA 1
ATOM 3675 C C . SER A 1 445 ? -27.052 49.856 40.452 1.00 46.75 445 SER A C 1
ATOM 3677 O O . SER A 1 445 ? -28.235 49.968 40.772 1.00 46.75 445 SER A O 1
ATOM 3679 N N . ALA A 1 446 ? -26.102 50.662 40.939 1.00 52.19 446 ALA A N 1
ATOM 3680 C CA . ALA A 1 446 ? -26.355 51.774 41.859 1.00 52.19 446 ALA A CA 1
ATOM 3681 C C . ALA A 1 446 ? -26.464 53.143 41.158 1.00 52.19 446 ALA A C 1
ATOM 3683 O O . ALA A 1 446 ? -26.846 54.117 41.804 1.00 52.19 446 ALA A O 1
ATOM 3684 N N . ASN A 1 447 ? -26.164 53.223 39.855 1.00 45.88 447 ASN A N 1
ATOM 3685 C CA . ASN A 1 447 ? -26.320 54.435 39.053 1.00 45.88 447 ASN A CA 1
ATOM 3686 C C . ASN A 1 447 ? -27.433 54.236 38.017 1.00 45.88 447 ASN A C 1
ATOM 3688 O O . ASN A 1 447 ? -27.311 53.458 37.078 1.00 45.88 447 ASN A O 1
ATOM 3692 N N . ASP A 1 448 ? -28.528 54.946 38.257 1.00 43.44 448 ASP A N 1
ATOM 3693 C CA . ASP A 1 448 ? -29.819 54.899 37.580 1.00 43.44 448 ASP A CA 1
ATOM 3694 C C . ASP A 1 448 ? -29.828 54.976 36.039 1.00 43.44 448 ASP A C 1
ATOM 3696 O O . ASP A 1 448 ? -29.016 55.648 35.404 1.00 43.44 448 ASP A O 1
ATOM 3700 N N . SER A 1 449 ? -30.955 54.466 35.517 1.00 38.66 449 SER A N 1
ATOM 3701 C CA . SER A 1 449 ? -31.791 55.015 34.430 1.00 38.66 449 SER A CA 1
ATOM 3702 C C . SER A 1 449 ? -31.751 54.345 33.046 1.00 38.66 449 SER A C 1
ATOM 3704 O O . SER A 1 449 ? -30.723 54.310 32.389 1.00 38.66 449 SER A O 1
ATOM 3706 N N . LEU A 1 450 ? -32.956 53.905 32.631 1.00 36.38 450 LEU A N 1
ATOM 3707 C CA . LEU A 1 450 ? -33.495 53.709 31.270 1.00 36.38 450 LEU A CA 1
ATOM 3708 C C . LEU A 1 450 ? -32.649 52.856 30.297 1.00 36.38 450 LEU A C 1
ATOM 3710 O O . LEU A 1 450 ? -31.529 53.188 29.959 1.00 36.38 450 LEU A O 1
ATOM 3714 N N . GLY A 1 451 ? -33.139 51.727 29.789 1.00 39.97 451 GLY A N 1
ATOM 3715 C CA . GLY A 1 451 ? -34.279 51.671 28.873 1.00 39.97 451 GLY A CA 1
ATOM 3716 C C . GLY A 1 451 ? -33.750 51.472 27.444 1.00 39.97 451 GLY A C 1
ATOM 3717 O O . GLY A 1 451 ? -32.948 52.272 26.985 1.00 39.97 451 GLY A O 1
ATOM 3718 N N . ASP A 1 452 ? -34.224 50.413 26.785 1.00 43.31 452 ASP A N 1
ATOM 3719 C CA . ASP A 1 452 ? -33.987 50.030 25.383 1.00 43.31 452 ASP A CA 1
ATOM 3720 C C . ASP A 1 452 ? -32.599 49.502 24.985 1.00 43.31 452 ASP A C 1
ATOM 3722 O O . ASP A 1 452 ? -31.607 50.220 24.976 1.00 43.31 452 ASP A O 1
ATOM 3726 N N . LEU A 1 453 ? -32.583 48.217 24.589 1.00 37.09 453 LEU A N 1
ATOM 3727 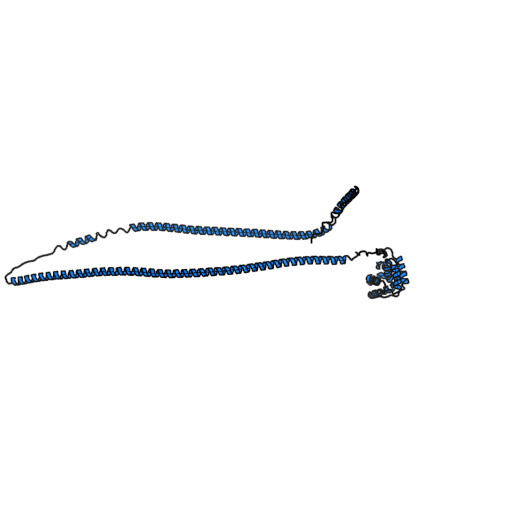C CA . LEU A 1 453 ? -32.000 47.660 23.349 1.00 37.09 453 LEU A CA 1
ATOM 3728 C C . LEU A 1 453 ? -31.805 46.140 23.521 1.00 37.09 453 LEU A C 1
ATOM 3730 O O . LEU A 1 453 ? -30.708 45.652 23.782 1.00 37.09 453 LEU A O 1
ATOM 3734 N N . SER A 1 454 ? -32.899 45.377 23.397 1.00 37.31 454 SER A N 1
ATOM 3735 C CA . SER A 1 454 ? -32.893 43.903 23.419 1.00 37.31 454 SER A CA 1
ATOM 3736 C C . SER A 1 454 ? -32.912 43.253 22.029 1.00 37.31 454 SER A C 1
ATOM 3738 O O . SER A 1 454 ? -33.242 42.075 21.939 1.00 37.31 454 SER A O 1
ATOM 3740 N N . ASP A 1 455 ? -32.569 43.973 20.957 1.00 41.56 455 ASP A N 1
ATOM 3741 C CA . ASP A 1 455 ? -32.879 43.527 19.585 1.00 41.56 455 ASP A CA 1
ATOM 3742 C C . ASP A 1 455 ? -31.677 43.196 18.677 1.00 41.56 455 ASP A C 1
ATOM 3744 O O . ASP A 1 455 ? -31.876 42.884 17.508 1.00 41.56 455 ASP A O 1
ATOM 3748 N N . GLU A 1 456 ? -30.433 43.152 19.172 1.00 40.66 456 GLU A N 1
ATOM 3749 C CA . GLU A 1 456 ? -29.255 42.975 18.287 1.00 40.66 456 GLU A CA 1
ATOM 3750 C C . GLU A 1 456 ? -28.415 41.693 18.461 1.00 40.66 456 GLU A C 1
ATOM 3752 O O . GLU A 1 456 ? -27.327 41.594 17.902 1.00 40.66 456 GLU A O 1
ATOM 3757 N N . LEU A 1 457 ? -28.899 40.653 19.152 1.00 36.72 457 LEU A N 1
ATOM 3758 C CA . LEU A 1 457 ? -28.117 39.408 19.344 1.00 36.72 457 LEU A CA 1
ATOM 3759 C C . LEU A 1 457 ? -28.702 38.132 18.711 1.00 36.72 457 LEU A C 1
ATOM 3761 O O . LEU A 1 457 ? -28.230 37.034 18.998 1.00 36.72 457 LEU A O 1
ATOM 3765 N N . ALA A 1 458 ? -29.674 38.247 17.801 1.00 39.47 458 ALA A N 1
ATOM 3766 C CA . ALA A 1 458 ? -30.359 37.089 17.208 1.00 39.47 458 ALA A CA 1
ATOM 3767 C C . ALA A 1 458 ? -29.904 36.669 15.788 1.00 39.47 458 ALA A C 1
ATOM 3769 O O . ALA A 1 458 ? -30.586 35.855 15.174 1.00 39.47 458 ALA A O 1
ATOM 3770 N N . VAL A 1 459 ? -28.790 37.174 15.234 1.00 44.62 459 VAL A N 1
ATOM 3771 C CA . VAL A 1 459 ? -28.501 37.005 13.782 1.00 44.62 459 VAL A CA 1
ATOM 3772 C C . VAL A 1 459 ? -27.251 36.178 13.423 1.00 44.62 459 VAL A C 1
ATOM 3774 O O . VAL A 1 459 ? -26.965 36.003 12.248 1.00 44.62 459 VAL A O 1
ATOM 3777 N N . ILE A 1 460 ? -26.513 35.563 14.353 1.00 39.16 460 ILE A N 1
ATOM 3778 C CA . ILE A 1 460 ? -25.309 34.787 13.961 1.00 39.16 460 ILE A CA 1
ATOM 3779 C C . ILE A 1 460 ? -25.321 33.378 14.548 1.00 39.16 460 ILE A C 1
ATOM 3781 O O . ILE A 1 460 ? -24.583 33.077 15.479 1.00 39.16 460 ILE A O 1
ATOM 3785 N N . ASN A 1 461 ? -26.180 32.514 14.004 1.00 35.81 461 ASN A N 1
ATOM 3786 C CA . ASN A 1 461 ? -26.014 31.058 14.071 1.00 35.81 461 ASN A CA 1
ATOM 3787 C C . ASN A 1 461 ? -26.970 30.378 13.086 1.00 35.81 461 ASN A C 1
ATOM 3789 O O . ASN A 1 461 ? -28.003 29.864 13.496 1.00 35.81 461 ASN A O 1
ATOM 3793 N N . LEU A 1 462 ? -26.646 30.417 11.792 1.00 41.34 462 LEU A N 1
ATOM 3794 C CA . LEU A 1 462 ? -27.207 29.543 10.753 1.00 41.34 462 LEU A CA 1
ATOM 3795 C C . LEU A 1 462 ? -26.408 29.773 9.460 1.00 41.34 462 LEU A C 1
ATOM 3797 O O . LEU A 1 462 ? -26.834 30.550 8.621 1.00 41.34 462 LEU A O 1
ATOM 3801 N N . GLU A 1 463 ? -25.226 29.162 9.345 1.00 36.09 463 GLU A N 1
ATOM 3802 C CA . GLU A 1 463 ? -24.552 28.859 8.066 1.00 36.09 463 GLU A CA 1
ATOM 3803 C C . GLU A 1 463 ? -23.231 28.118 8.345 1.00 36.09 463 GLU A C 1
ATOM 3805 O O . GLU A 1 463 ? -22.215 28.741 8.646 1.00 36.09 463 GLU A O 1
ATOM 3810 N N . ALA A 1 464 ? -23.279 26.780 8.318 1.00 35.19 464 ALA A N 1
ATOM 3811 C CA . ALA A 1 464 ? -22.188 25.875 7.925 1.00 35.19 464 ALA A CA 1
ATOM 3812 C C . ALA A 1 464 ? -22.645 24.411 8.109 1.00 35.19 464 ALA A C 1
ATOM 3814 O O . ALA A 1 464 ? -22.269 23.750 9.080 1.00 35.19 464 ALA A O 1
ATOM 3815 N N . GLU A 1 465 ? -23.481 23.936 7.181 1.00 34.22 465 GLU A N 1
ATOM 3816 C CA . GLU A 1 465 ? -23.436 22.544 6.701 1.00 34.22 465 GLU A CA 1
ATOM 3817 C C . GLU A 1 465 ? -22.652 22.513 5.388 1.00 34.22 465 GLU A C 1
ATOM 3819 O O . GLU A 1 465 ? -22.852 23.449 4.575 1.00 34.22 465 GLU A O 1
#

Radius of gyration: 82.86 Å; chains: 1; bounding box: 170×84×219 Å

InterPro domains:
  IPR000195 Rab-GAP-TBC domain [PF00566] (2-75)
  IPR000195 Rab-GAP-TBC domain [PS50086] (1-56)
  IPR035969 Rab-GAP-TBC domain superfamily [SSF47923] (3-109)
  IPR051570 TBC1 domain family involved in cilium biogenesis [PTHR19853] (9-415)

pLDDT: mean 78.26, std 19.02, range [32.12, 98.19]

Organism: Photinus pyralis (NCBI:txid7054)

Foldseek 3Di:
DLLLLCCVPPVVLSVLCVVLVNDCCQQQVLCVVCVCPQADDDPLSVVLVVVCVVDWVLLSSLLSSLVCVVCVVVSSVDRHSVVSNCNRRHYDDDDSVVSSVSSVVSQVPDDPVSRCCVVDPGDDDDDPPDDDDDPPDDPVVVVVVVVVVVVVVVVVVVVVVVVVVVVVVVVVVVVVVVVVVVVVVVVVVVVVVVVVVVVVVVVVVVVVVVVVVVVVVVVVVVVVVVVVVVVVVVVVVVVVVVVVVVVVVVVVVVVVVVVVVVVVVVVVVVVVVVVVVVVVVVVVVVVVVVVVVDDDDDDDDDDDDDDPPPPPVVVVVVPPVVPPPDDDDPVVVVVVVVVVVVVVVVVVVVVVVVVVVVVVVVVVVVVVVVVVVVVVVVVVVVVVVVVVVVVVVVVVVVVVVVVVVVCVVVVVVVCVVVVVPPVPVVVVVVVVVVVVVVVVVVVVVVDDDDDDDPDPDDPPDDDDD

Sequence (465 aa):
MIENIIFEQDPELLEHLTNNDITSKLYAWPLLEAAFSETVSGVYWYRLWDHILSNEPAFLITCVAAYSIYNRQTLLGMSKTSDFEHFYHYPNTFDVKKFILKVYALMDNISEKNHPRRFLHSFRCLPCGSYPSFSGFPKNLVNFNFDQIQQLKNEQKEIDRETEIMLTHRQMLTKNMEIEERQRVEEERLTEMEIAYRNKILKETERVKEKRNRINELRRHLQLEEMELLNKSRERILERNTKHRQREMEQLLGNVEQNCASEEVELARVEGDLVKQYSELLHHQIKIENSLHDEIPSNSQSDECHILKAHQQKLVESLELLKTNGGNQHIKNIALATGISALDDLIMKIKLELAQQIDDNVTEDLHSARKVLRLGSETKQLEYEVSKLLSVLADVKSQEHKQRTHRSHDGMQSRKSSQKSFGTSRLLHVHGEFAKLREMIQEASANDSLGDLSDELAVINLEAE